Protein 3LQM (pdb70)

Radius of gyration: 35.82 Å; Cα contacts (8 Å, |Δi|>4): 942; chains: 2; bounding box: 104×55×87 Å

CATH classification: 2.60.40.10 (+1 more: 2.60.40.10)

B-factor: mean 37.27, std 14.22, range [12.87, 126.57]

Nearest PDB structures (foldseek):
  3lqm-assembly2_B  TM=1.005E+00  e=8.554E-38  Homo sapiens
  5t5w-assembly1_A  TM=9.519E-01  e=1.515E-32  Homo sapiens
  6weo-assembly7_H  TM=9.590E-01  e=1.883E-27  Mus musculus
  6weo-assembly4_9  TM=9.643E-01  e=9.206E-24  Mus musculus
  6x93-assembly1_F  TM=8.677E-01  e=3.973E-21  Homo sapiens

GO terms:
  GO:0015026 coreceptor activity (F, IDA)
  GO:0140105 interleukin-10-mediated signaling pathway (P, IDA)
  GO:0005886 plasma membrane (C, IC)
  GO:1901857 positive regulation of cellular respiration (P, IMP)
  GO:0046427 positive regulation of receptor signaling pathway via JAK-STAT (P, IDA)
  GO:0005515 protein binding (F, IPI)
  GO:0005886 plasma membrane (C, TAS)
  GO:0016020 membrane (C, TAS)
  GO:0038023 signaling receptor activity (F, TAS)
  GO:0006954 inflammatory response (P, TAS)
  GO:0006955 immune response (P, TAS)
  GO:0007165 signal transduction (P, TAS)
  GO:0004920 interleukin-10 receptor activity (F, TAS)

InterPro domains:
  IPR003961 Fibronectin type III [PF01108] (16-100)
  IPR003961 Fibronectin type III [PS50853] (23-111)
  IPR003961 Fibronectin type III [PS50853] (114-216)
  IPR003961 Fibronectin type III [cd00063] (154-212)
  IPR013783 Immunoglobulin-like fold [G3DSA:2.60.40.10] (24-113)
  IPR013783 Immunoglobulin-like fold [G3DSA:2.60.40.10] (117-218)
  IPR015373 Interferon/interleukin receptor domain [PF09294] (111-213)
  IPR036116 Fibronectin type III superfamily [SSF49265] (21-120)
  IPR036116 Fibronectin type III superfamily [SSF49265] (97-212)

Solvent-accessible surface area: 21849 Å² total; per-residue (Å²): 181,2,40,55,5,84,90,24,90,36,64,8,48,30,2,112,2,22,1,31,7,83,64,6,99,52,109,125,41,132,14,25,4,5,0,20,63,62,33,208,224,121,50,67,77,84,30,126,78,27,81,115,60,75,4,73,1,24,87,12,66,35,136,23,122,22,26,0,50,0,46,0,22,48,81,148,66,96,5,116,72,42,98,38,106,10,20,0,7,81,78,2,84,3,3,62,4,29,37,54,21,52,30,0,0,38,2,0,0,0,32,4,75,17,12,125,6,147,42,153,209,98,99,93,30,0,86,78,10,10,155,40,29,26,6,19,1,19,33,33,79,100,71,59,137,115,98,80,109,50,85,6,159,128,35,43,38,9,9,83,119,14,99,57,137,25,35,10,4,1,22,0,57,0,42,0,72,103,99,117,40,49,8,90,69,12,146,62,52,50,62,87,0,30,61,61,130,67,19,94,162,172,7,24,44,4,88,86,21,90,33,64,5,62,34,8,94,2,23,0,43,7,87,61,9,100,45,111,138,32,136,9,30,3,8,0,20,52,61,37,214,230,122,52,85,65,83,31,125,125,24,76,112,56,80,4,68,0,38,88,12,69,54,126,21,127,23,22,0,48,0,51,0,10,55,85,135,82,89,11,114,72,41,104,40,108,8,21,0,6,67,74,0,81,2,2,66,5,29,18,31,15,52,34,0,6,21,6,1,0,0,9,3,43,14,8,144,10,130,55,156,191,95,124,66,28,0,97,77,14,5,164,41,25,39,6,6,0,28,41,30,67,97,82,57,141,118,109,97,93,55,84,8,151,100,39,28,38,13,10,84,113,20,95,70,152,20,35,14,4,0,20,0,43,0,52,0,64,105,72,135,32,47,7,88,76,13,146,60,44,48,67,97,0,52,105,131

Structure (mmCIF, N/CA/C/O backbone):
data_3LQM
#
_entry.id   3LQM
#
_cell.length_a   124.839
_cell.length_b   124.839
_cell.length_c   84.223
_cell.angle_alpha   90.00
_cell.angle_beta   90.00
_cell.angle_gamma   120.00
#
_symmetry.space_group_name_H-M   'P 6'
#
loop_
_entity.id
_entity.type
_entity.pdbx_description
1 polymer 'Interleukin-10 receptor subunit beta'
2 non-polymer 'SULFATE ION'
3 non-polymer GLYCEROL
4 water water
#
loop_
_atom_site.group_PDB
_atom_site.id
_atom_site.type_symbol
_atom_site.label_atom_id
_atom_site.label_alt_id
_atom_site.label_comp_id
_atom_site.label_asym_id
_atom_site.label_entity_id
_atom_site.label_seq_id
_atom_site.pdbx_PDB_ins_code
_atom_site.Cartn_x
_atom_site.Cartn_y
_atom_site.Cartn_z
_atom_site.occupancy
_atom_site.B_iso_or_equiv
_atom_site.auth_seq_id
_atom_site.auth_comp_id
_atom_site.auth_asym_id
_atom_site.auth_atom_id
_atom_site.pdbx_PDB_model_num
ATOM 1 N N . MET A 1 1 ? 78.002 21.346 65.407 1.00 41.33 20 MET A N 1
ATOM 2 C CA . MET A 1 1 ? 76.703 20.691 65.106 1.00 40.92 20 MET A CA 1
ATOM 3 C C . MET A 1 1 ? 75.640 21.732 64.744 1.00 37.51 20 MET A C 1
ATOM 4 O O . MET A 1 1 ? 75.449 22.715 65.457 1.00 36.79 20 MET A O 1
ATOM 9 N N . VAL A 1 2 ? 74.963 21.497 63.626 1.00 33.57 21 VAL A N 1
ATOM 10 C CA . VAL A 1 2 ? 73.915 22.382 63.127 1.00 30.32 21 VAL A CA 1
ATOM 11 C C . VAL A 1 2 ? 72.632 21.573 62.916 1.00 27.82 21 VAL A C 1
ATOM 12 O O . VAL A 1 2 ? 72.633 20.561 62.221 1.00 26.12 21 VAL A O 1
ATOM 16 N N . PRO A 1 3 ? 71.530 21.988 63.545 1.00 27.36 22 PRO A N 1
ATOM 17 C CA . PRO A 1 3 ? 70.276 21.254 63.371 1.00 26.04 22 PRO A CA 1
ATOM 18 C C . PRO A 1 3 ? 69.761 21.429 61.929 1.00 24.70 22 PRO A C 1
ATOM 19 O O . PRO A 1 3 ? 69.999 22.454 61.281 1.00 23.77 22 PRO A O 1
ATOM 23 N N . PRO A 1 4 ? 69.071 20.412 61.403 1.00 24.93 23 PRO A N 1
ATOM 24 C CA . PRO A 1 4 ? 68.537 20.458 60.037 1.00 23.99 23 PRO A CA 1
ATOM 25 C C . PRO A 1 4 ? 67.270 21.290 59.864 1.00 24.28 23 PRO A C 1
ATOM 26 O O . PRO A 1 4 ? 66.577 21.580 60.825 1.00 25.18 23 PRO A O 1
ATOM 30 N N . PRO A 1 5 ? 66.963 21.690 58.617 1.00 23.51 24 PRO A N 1
ATOM 31 C CA . PRO A 1 5 ? 65.765 22.479 58.313 1.00 23.76 24 PRO A CA 1
ATOM 32 C C . PRO A 1 5 ? 64.575 21.606 58.730 1.00 24.95 24 PRO A C 1
ATOM 33 O O . PRO A 1 5 ? 64.635 20.375 58.599 1.00 24.22 24 PRO A O 1
ATOM 37 N N . GLU A 1 6 ? 63.501 22.224 59.206 1.00 24.18 25 GLU A N 1
ATOM 38 C CA . GLU A 1 6 ? 62.338 21.458 59.640 1.00 25.80 25 GLU A CA 1
ATOM 39 C C . GLU A 1 6 ? 61.147 21.586 58.695 1.00 24.83 25 GLU A C 1
ATOM 40 O O . GLU A 1 6 ? 61.058 22.538 57.918 1.00 23.26 25 GLU A O 1
ATOM 46 N N . ASN A 1 7 ? 60.250 20.611 58.776 1.00 25.33 26 ASN A N 1
ATOM 47 C CA . ASN A 1 7 ? 59.049 20.547 57.949 1.00 25.31 26 ASN A CA 1
ATOM 48 C C . ASN A 1 7 ? 59.362 20.912 56.510 1.00 24.07 26 ASN A C 1
ATOM 49 O O . ASN A 1 7 ? 58.794 21.851 55.957 1.00 23.86 26 ASN A O 1
ATOM 54 N N . VAL A 1 8 ? 60.279 20.168 55.912 1.00 21.35 27 VAL A N 1
ATOM 55 C CA . VAL A 1 8 ? 60.666 20.405 54.538 1.00 21.14 27 VAL A CA 1
ATOM 56 C C . VAL A 1 8 ? 59.601 19.840 53.609 1.00 22.81 27 VAL A C 1
ATOM 57 O O . VAL A 1 8 ? 59.210 18.678 53.739 1.00 21.62 27 VAL A O 1
ATOM 61 N N . ARG A 1 9 ? 59.131 20.659 52.672 1.00 21.61 28 ARG A N 1
ATOM 62 C CA . ARG A 1 9 ? 58.114 20.192 51.735 1.00 22.36 28 ARG A CA 1
ATOM 63 C C . ARG A 1 9 ? 58.118 20.961 50.428 1.00 23.11 28 ARG A C 1
ATOM 64 O O . ARG A 1 9 ? 58.604 22.097 50.349 1.00 19.90 28 ARG A O 1
ATOM 72 N N . MET A 1 10 ? 57.616 20.311 49.387 1.00 20.50 29 MET A N 1
ATOM 73 C CA . MET A 1 10 ? 57.521 20.941 48.092 1.00 23.45 29 MET A CA 1
ATOM 74 C C . MET A 1 10 ? 56.116 21.571 47.973 1.00 24.88 29 MET A C 1
ATOM 75 O O . MET A 1 10 ? 55.097 20.916 48.186 1.00 24.91 29 MET A O 1
ATOM 80 N N . ASN A 1 11 ? 56.086 22.857 47.668 1.00 23.25 30 ASN A N 1
ATOM 81 C CA . ASN A 1 11 ? 54.841 23.595 47.510 1.00 23.30 30 ASN A CA 1
ATOM 82 C C . ASN A 1 11 ? 54.820 23.878 46.010 1.00 22.48 30 ASN A C 1
ATOM 83 O O . ASN A 1 11 ? 55.438 24.832 45.535 1.00 22.86 30 ASN A O 1
ATOM 88 N N . SER A 1 12 ? 54.121 23.034 45.267 1.00 22.03 31 SER A N 1
ATOM 89 C CA . SER A 1 12 ? 54.073 23.164 43.822 1.00 22.02 31 SER A CA 1
ATOM 90 C C . SER A 1 12 ? 52.650 23.312 43.298 1.00 23.55 31 SER A C 1
ATOM 91 O O . SER A 1 12 ? 51.811 22.445 43.508 1.00 20.89 31 SER A O 1
ATOM 94 N N . VAL A 1 13 ? 52.402 24.432 42.627 1.00 25.07 32 VAL A N 1
ATOM 95 C CA . VAL A 1 13 ? 51.109 24.746 42.038 1.00 24.50 32 VAL A CA 1
ATOM 96 C C . VAL A 1 13 ? 51.391 25.268 40.634 1.00 25.60 32 VAL A C 1
ATOM 97 O O . VAL A 1 13 ? 52.205 26.173 40.465 1.00 24.48 32 VAL A O 1
ATOM 101 N N . ASN A 1 14 ? 50.743 24.674 39.634 1.00 24.95 33 ASN A N 1
ATOM 102 C CA . ASN A 1 14 ? 50.907 25.071 38.242 1.00 23.93 33 ASN A CA 1
ATOM 103 C C . ASN A 1 14 ? 52.376 25.085 37.823 1.00 25.92 33 ASN A C 1
ATOM 104 O O . ASN A 1 14 ? 52.821 25.963 37.076 1.00 24.19 33 ASN A O 1
ATOM 109 N N . PHE A 1 15 ? 53.126 24.107 38.326 1.00 24.94 34 PHE A N 1
ATOM 110 C CA . PHE A 1 15 ? 54.530 23.964 37.993 1.00 24.82 34 PHE A CA 1
ATOM 111 C C . PHE A 1 15 ? 55.478 25.024 38.553 1.00 24.67 34 PHE A C 1
ATOM 112 O O . PHE A 1 15 ? 56.611 25.146 38.098 1.00 25.09 34 PHE A O 1
ATOM 120 N N . LYS A 1 16 ? 55.006 25.804 39.519 1.00 24.10 35 LYS A N 1
ATOM 121 C CA . LYS A 1 16 ? 55.876 26.760 40.194 1.00 23.85 35 LYS A CA 1
ATOM 122 C C . LYS A 1 16 ? 56.233 25.896 41.396 1.00 22.27 35 LYS A C 1
ATOM 123 O O . LYS A 1 16 ? 55.422 25.724 42.302 1.00 23.00 35 LYS A O 1
ATOM 129 N N . ASN A 1 17 ? 57.431 25.327 41.377 1.00 21.43 36 ASN A N 1
ATOM 130 C CA . ASN A 1 17 ? 57.860 24.409 42.421 1.00 21.54 36 ASN A CA 1
ATOM 131 C C . ASN A 1 17 ? 58.710 25.083 43.489 1.00 20.86 36 ASN A C 1
ATOM 132 O O . ASN A 1 17 ? 59.896 25.304 43.287 1.00 22.13 36 ASN A O 1
ATOM 137 N N . ILE A 1 18 ? 58.106 25.396 44.627 1.00 19.37 37 ILE A N 1
ATOM 138 C CA . ILE A 1 18 ? 58.841 26.054 45.696 1.00 17.90 37 ILE A CA 1
ATOM 139 C C . ILE A 1 18 ? 59.152 25.087 46.842 1.00 19.12 37 ILE A C 1
ATOM 140 O O . ILE A 1 18 ? 58.240 24.620 47.530 1.00 20.60 37 ILE A O 1
ATOM 145 N N . LEU A 1 19 ? 60.431 24.765 47.040 1.00 17.75 38 LEU A N 1
ATOM 146 C CA . LEU A 1 19 ? 60.805 23.931 48.184 1.00 16.04 38 LEU A CA 1
ATOM 147 C C . LEU A 1 19 ? 60.786 24.923 49.361 1.00 17.13 38 LEU A C 1
ATOM 148 O O . LEU A 1 19 ? 61.320 26.033 49.241 1.00 17.18 38 LEU A O 1
ATOM 153 N N . GLN A 1 20 ? 60.168 24.536 50.473 1.00 16.89 39 GLN A N 1
ATOM 154 C CA . GLN A 1 20 ? 60.045 25.397 51.653 1.00 18.26 39 GLN A CA 1
ATOM 155 C C . GLN A 1 20 ? 60.364 24.615 52.919 1.00 18.34 39 GLN A C 1
ATOM 156 O O . GLN A 1 20 ? 60.169 23.400 52.973 1.00 18.33 39 GLN A O 1
ATOM 162 N N . TRP A 1 21 ? 60.807 25.327 53.949 1.00 16.48 40 TRP A N 1
ATOM 163 C CA . TRP A 1 21 ? 61.127 24.708 55.228 1.00 16.79 40 TRP A CA 1
ATOM 164 C C . TRP A 1 21 ? 60.969 25.730 56.332 1.00 18.04 40 TRP A C 1
ATOM 165 O O . TRP A 1 21 ? 60.623 26.883 56.069 1.00 17.78 40 TRP A O 1
ATOM 176 N N . GLU A 1 22 ? 61.195 25.283 57.561 1.00 19.37 41 GLU A N 1
ATOM 177 C CA . GLU A 1 22 ? 61.137 26.120 58.745 1.00 22.11 41 GLU A CA 1
ATOM 178 C C . GLU A 1 22 ? 62.554 26.161 59.343 1.00 21.78 41 GLU A C 1
ATOM 179 O O . GLU A 1 22 ? 63.251 25.151 59.328 1.00 18.94 41 GLU A O 1
ATOM 185 N N . SER A 1 23 ? 62.989 27.322 59.832 1.00 22.42 42 SER A N 1
ATOM 186 C CA . SER A 1 23 ? 64.329 27.434 60.428 1.00 25.06 42 SER A CA 1
ATOM 187 C C . SER A 1 23 ? 64.295 26.712 61.780 1.00 26.51 42 SER A C 1
ATOM 188 O O . SER A 1 23 ? 63.369 26.906 62.560 1.00 29.12 42 SER A O 1
ATOM 191 N N . PRO A 1 24 ? 65.285 25.860 62.067 1.00 27.15 43 PRO A N 1
ATOM 192 C CA . PRO A 1 24 ? 65.267 25.168 63.365 1.00 28.52 43 PRO A CA 1
ATOM 193 C C . PRO A 1 24 ? 65.720 26.123 64.462 1.00 29.57 43 PRO A C 1
ATOM 194 O O . PRO A 1 24 ? 66.329 27.150 64.172 1.00 29.20 43 PRO A O 1
ATOM 198 N N . ALA A 1 25 ? 65.416 25.796 65.714 1.00 29.31 44 ALA A N 1
ATOM 199 C CA . ALA A 1 25 ? 65.829 26.646 66.832 1.00 29.76 44 ALA A CA 1
ATOM 200 C C . ALA A 1 25 ? 67.364 26.613 66.837 1.00 29.55 44 ALA A C 1
ATOM 201 O O . ALA A 1 25 ? 67.959 25.545 66.717 1.00 28.72 44 ALA A O 1
ATOM 203 N N . PHE A 1 26 ? 68.002 27.772 66.961 1.00 28.84 45 PHE A N 1
ATOM 204 C CA . PHE A 1 26 ? 69.465 27.842 66.925 1.00 32.62 45 PHE A CA 1
ATOM 205 C C . PHE A 1 26 ? 69.956 29.075 67.688 1.00 34.76 45 PHE A C 1
ATOM 206 O O . PHE A 1 26 ? 69.483 30.181 67.446 1.00 35.76 45 PHE A O 1
ATOM 214 N N . ALA A 1 27 ? 70.930 28.894 68.576 1.00 37.78 46 ALA A N 1
ATOM 215 C CA . ALA A 1 27 ? 71.414 30.013 69.390 1.00 40.09 46 ALA A CA 1
ATOM 216 C C . ALA A 1 27 ? 72.655 30.791 68.945 1.00 41.28 46 ALA A C 1
ATOM 217 O O . ALA A 1 27 ? 72.840 31.936 69.359 1.00 42.32 46 ALA A O 1
ATOM 219 N N . LYS A 1 28 ? 73.489 30.199 68.097 1.00 42.47 47 LYS A N 1
ATOM 220 C CA . LYS A 1 28 ? 74.735 30.845 67.668 1.00 41.56 47 LYS A CA 1
ATOM 221 C C . LYS A 1 28 ? 74.715 31.990 66.641 1.00 41.88 47 LYS A C 1
ATOM 222 O O . LYS A 1 28 ? 75.681 32.755 66.564 1.00 42.51 47 LYS A O 1
ATOM 228 N N . GLY A 1 29 ? 73.657 32.112 65.842 1.00 39.79 48 GLY A N 1
ATOM 229 C CA . GLY A 1 29 ? 73.630 33.177 64.845 1.00 35.83 48 GLY A CA 1
ATOM 230 C C . GLY A 1 29 ? 72.697 32.911 63.674 1.00 33.36 48 GLY A C 1
ATOM 231 O O . GLY A 1 29 ? 71.797 32.085 63.790 1.00 33.24 48 GLY A O 1
ATOM 232 N N . GLN A 1 30 ? 72.914 33.605 62.558 1.00 30.40 49 GLN A N 1
ATOM 233 C CA . GLN A 1 30 ? 72.080 33.462 61.356 1.00 31.75 49 GLN A CA 1
ATOM 234 C C . GLN A 1 30 ? 72.409 32.198 60.554 1.00 29.30 49 GLN A C 1
ATOM 235 O O . GLN A 1 30 ? 73.539 31.986 60.160 1.00 30.73 49 GLN A O 1
ATOM 241 N N . LEU A 1 31 ? 71.415 31.358 60.321 1.00 28.09 50 LEU A N 1
ATOM 242 C CA . LEU A 1 31 ? 71.627 30.159 59.513 1.00 25.01 50 LEU A CA 1
ATOM 243 C C . LEU A 1 31 ? 71.409 30.501 58.053 1.00 24.56 50 LEU A C 1
ATOM 244 O O . LEU A 1 31 ? 70.664 31.441 57.736 1.00 23.49 50 LEU A O 1
ATOM 249 N N . THR A 1 32 ? 72.075 29.768 57.160 1.00 22.97 51 THR A N 1
ATOM 250 C CA . THR A 1 32 ? 71.837 29.928 55.733 1.00 20.98 51 THR A CA 1
ATOM 251 C C . THR A 1 32 ? 71.470 28.501 55.298 1.00 21.14 51 THR A C 1
ATOM 252 O O . THR A 1 32 ? 71.609 27.560 56.080 1.00 19.19 51 THR A O 1
ATOM 256 N N . PHE A 1 33 ? 70.997 28.334 54.075 1.00 17.45 52 PHE A N 1
ATOM 257 C CA . PHE A 1 33 ? 70.582 27.020 53.626 1.00 18.83 52 PHE A CA 1
ATOM 258 C C . PHE A 1 33 ? 71.030 26.760 52.210 1.00 18.66 52 PHE A C 1
ATOM 259 O O . PHE A 1 33 ? 71.092 27.673 51.369 1.00 18.46 52 PHE A O 1
ATOM 267 N N . THR A 1 34 ? 71.296 25.493 51.944 1.00 16.94 53 THR A N 1
ATOM 268 C CA . THR A 1 34 ? 71.687 25.076 50.608 1.00 18.08 53 THR A CA 1
ATOM 269 C C . THR A 1 34 ? 70.743 23.963 50.177 1.00 18.30 53 THR A C 1
ATOM 270 O O . THR A 1 34 ? 70.530 22.980 50.902 1.00 20.33 53 THR A O 1
ATOM 274 N N . ALA A 1 35 ? 70.137 24.150 49.014 1.00 19.85 54 ALA A N 1
ATOM 275 C CA . ALA A 1 35 ? 69.197 23.172 48.470 1.00 20.31 54 ALA A CA 1
ATOM 276 C C . ALA A 1 35 ? 69.759 22.716 47.132 1.00 21.20 54 ALA A C 1
ATOM 277 O O . ALA A 1 35 ? 70.277 23.539 46.364 1.00 20.35 54 ALA A O 1
ATOM 279 N N . GLN A 1 36 ? 69.631 21.420 46.855 1.00 21.65 55 GLN A N 1
ATOM 280 C CA . GLN A 1 36 ? 70.139 20.824 45.613 1.00 22.13 55 GLN A CA 1
ATOM 281 C C . GLN A 1 36 ? 69.130 19.871 44.955 1.00 22.10 55 GLN A C 1
ATOM 282 O O . GLN A 1 36 ? 68.187 19.413 45.603 1.00 21.73 55 GLN A O 1
ATOM 288 N N . TYR A 1 37 ? 69.364 19.551 43.682 1.00 21.85 56 TYR A N 1
ATOM 289 C CA . TYR A 1 37 ? 68.544 18.589 42.956 1.00 25.37 56 TYR A CA 1
ATOM 290 C C . TYR A 1 37 ? 69.519 17.590 42.308 1.00 27.20 56 TYR A C 1
ATOM 291 O O . TYR A 1 37 ? 70.662 17.934 42.010 1.00 26.90 56 TYR A O 1
ATOM 300 N N . LEU A 1 38 ? 69.070 16.358 42.101 1.00 27.73 57 LEU A N 1
ATOM 301 C CA . LEU A 1 38 ? 69.921 15.334 41.507 1.00 29.20 57 LEU A CA 1
ATOM 302 C C . LEU A 1 38 ? 69.920 15.435 39.981 1.00 30.97 57 LEU A C 1
ATOM 303 O O . LEU A 1 38 ? 68.864 15.516 39.362 1.00 30.34 57 LEU A O 1
ATOM 308 N N . SER A 1 39 ? 71.114 15.475 39.392 1.00 32.24 58 SER A N 1
ATOM 309 C CA . SER A 1 39 ? 71.285 15.548 37.935 1.00 34.28 58 SER A CA 1
ATOM 310 C C . SER A 1 39 ? 72.213 14.390 37.553 1.00 34.31 58 SER A C 1
ATOM 311 O O . SER A 1 39 ? 73.430 14.469 37.746 1.00 33.12 58 SER A O 1
ATOM 314 N N . TYR A 1 40 ? 71.625 13.329 37.002 1.00 35.64 59 TYR A N 1
ATOM 315 C CA . TYR A 1 40 ? 72.344 12.105 36.652 1.00 35.85 59 TYR A CA 1
ATOM 316 C C . TYR A 1 40 ? 72.742 11.475 37.971 1.00 36.47 59 TYR A C 1
ATOM 317 O O . TYR A 1 40 ? 71.869 11.046 38.724 1.00 37.84 59 TYR A O 1
ATOM 326 N N . ARG A 1 41 ? 74.022 11.423 38.301 1.00 37.89 60 ARG A N 1
ATOM 327 C CA . ARG A 1 41 ? 74.345 10.809 39.581 1.00 40.38 60 ARG A CA 1
ATOM 328 C C . ARG A 1 41 ? 74.875 11.768 40.647 1.00 40.36 60 ARG A C 1
ATOM 329 O O . ARG A 1 41 ? 75.220 11.347 41.749 1.00 40.58 60 ARG A O 1
ATOM 337 N N . ILE A 1 42 ? 74.936 13.054 40.341 1.00 39.16 61 ILE A N 1
ATOM 338 C CA . ILE A 1 42 ? 75.421 13.988 41.348 1.00 39.85 61 ILE A CA 1
ATOM 339 C C . ILE A 1 42 ? 74.511 15.191 41.612 1.00 37.06 61 ILE A C 1
ATOM 340 O O . ILE A 1 42 ? 73.908 15.764 40.703 1.00 35.79 61 ILE A O 1
ATOM 345 N N . PHE A 1 43 ? 74.393 15.540 42.887 1.00 35.34 62 PHE A N 1
ATOM 346 C CA . PHE A 1 43 ? 73.563 16.658 43.303 1.00 33.92 62 PHE A CA 1
ATOM 347 C C . PHE A 1 43 ? 74.181 17.982 42.914 1.00 32.82 62 PHE A C 1
ATOM 348 O O . PHE A 1 43 ? 75.368 18.193 43.111 1.00 35.47 62 PHE A O 1
ATOM 356 N N . GLN A 1 44 ? 73.370 18.856 42.330 1.00 32.88 63 GLN A N 1
ATOM 357 C CA . GLN A 1 44 ? 73.802 20.189 41.907 1.00 32.29 63 GLN A CA 1
ATOM 358 C C . GLN A 1 44 ? 73.081 21.224 42.789 1.00 30.22 63 GLN A C 1
ATOM 359 O O . GLN A 1 44 ? 71.910 21.044 43.124 1.00 25.26 63 GLN A O 1
ATOM 365 N N . ASP A 1 45 ? 73.772 22.306 43.138 1.00 29.36 64 ASP A N 1
ATOM 366 C CA . ASP A 1 45 ? 73.183 23.358 43.962 1.00 31.36 64 ASP A CA 1
ATOM 367 C C . ASP A 1 45 ? 72.162 24.170 43.175 1.00 30.73 64 ASP A C 1
ATOM 368 O O . ASP A 1 45 ? 72.377 24.490 42.012 1.00 29.95 64 ASP A O 1
ATOM 373 N N . LYS A 1 46 ? 71.045 24.495 43.806 1.00 29.84 65 LYS A N 1
ATOM 374 C CA . LYS A 1 46 ? 70.057 25.338 43.152 1.00 31.16 65 LYS A CA 1
ATOM 375 C C . LYS A 1 46 ? 70.157 26.686 43.864 1.00 32.00 65 LYS A C 1
ATOM 376 O O . LYS A 1 46 ? 70.237 27.734 43.232 1.00 32.23 65 LYS A O 1
ATOM 382 N N . CYS A 1 47 ? 70.155 26.642 45.191 1.00 29.81 66 CYS A N 1
ATOM 383 C CA . CYS A 1 47 ? 70.270 27.845 46.006 1.00 30.93 66 CYS A CA 1
ATOM 384 C C . CYS A 1 47 ? 71.433 27.555 46.953 1.00 29.93 66 CYS A C 1
ATOM 385 O O . CYS A 1 47 ? 71.418 26.547 47.669 1.00 29.59 66 CYS A O 1
ATOM 388 N N . MET A 1 48 ? 72.454 28.405 46.949 1.00 28.78 67 MET A N 1
ATOM 389 C CA . MET A 1 48 ? 73.593 28.163 47.834 1.00 29.27 67 MET A CA 1
ATOM 390 C C . MET A 1 48 ? 73.669 29.201 48.943 1.00 25.48 67 MET A C 1
ATOM 391 O O . MET A 1 48 ? 73.818 30.392 48.679 1.00 23.50 67 MET A O 1
ATOM 396 N N . GLN A 1 49 ? 73.569 28.734 50.179 1.00 22.77 68 GLN A N 1
ATOM 397 C CA . GLN A 1 49 ? 73.617 29.595 51.356 1.00 23.39 68 GLN A CA 1
ATOM 398 C C . GLN A 1 49 ? 72.636 30.765 51.306 1.00 22.65 68 GLN A C 1
ATOM 399 O O . GLN A 1 49 ? 73.019 31.927 51.516 1.00 21.12 68 GLN A O 1
ATOM 405 N N . THR A 1 50 ? 71.377 30.462 51.011 1.00 19.57 69 THR A N 1
ATOM 406 C CA . THR A 1 50 ? 70.360 31.495 50.979 1.00 18.61 69 THR A CA 1
ATOM 407 C C . THR A 1 50 ? 69.992 31.786 52.424 1.00 16.67 69 THR A C 1
ATOM 408 O O . THR A 1 50 ? 70.116 30.913 53.292 1.00 14.02 69 THR A O 1
ATOM 412 N N . THR A 1 51 ? 69.565 33.014 52.690 1.00 15.58 70 THR A N 1
ATOM 413 C CA . THR A 1 51 ? 69.112 33.379 54.025 1.00 17.94 70 THR A CA 1
ATOM 414 C C . THR A 1 51 ? 67.585 33.160 54.116 1.00 17.25 70 THR A C 1
ATOM 415 O O . THR A 1 51 ? 66.993 33.297 55.187 1.00 19.69 70 THR A O 1
ATOM 419 N N . LEU A 1 52 ? 66.947 32.824 52.998 1.00 16.18 71 LEU A N 1
ATOM 420 C CA . LEU A 1 52 ? 65.487 32.632 52.987 1.00 16.74 71 LEU A CA 1
ATOM 421 C C . LEU A 1 52 ? 65.068 31.203 53.374 1.00 18.19 71 LEU A C 1
ATOM 422 O O . LEU A 1 52 ? 65.897 30.297 53.444 1.00 16.83 71 LEU A O 1
ATOM 427 N N . THR A 1 53 ? 63.774 30.994 53.598 1.00 18.71 72 THR A N 1
ATOM 428 C CA . THR A 1 53 ? 63.271 29.669 53.960 1.00 18.42 72 THR A CA 1
ATOM 429 C C . THR A 1 53 ? 62.596 28.954 52.777 1.00 18.81 72 THR A C 1
ATOM 430 O O . THR A 1 53 ? 61.719 28.111 52.959 1.00 17.91 72 THR A O 1
ATOM 434 N N . GLU A 1 54 ? 62.973 29.324 51.561 1.00 19.52 73 GLU A N 1
ATOM 435 C CA . GLU A 1 54 ? 62.462 28.630 50.383 1.00 21.85 73 GLU A CA 1
ATOM 436 C C . GLU A 1 54 ? 63.410 28.781 49.217 1.00 21.82 73 GLU A C 1
ATOM 437 O O . GLU A 1 54 ? 64.294 29.630 49.243 1.00 23.09 73 GLU A O 1
ATOM 443 N N . CYS A 1 55 ? 63.245 27.921 48.217 1.00 18.77 74 CYS A N 1
ATOM 444 C CA . CYS A 1 55 ? 64.077 27.935 47.025 1.00 19.92 74 CYS A CA 1
ATOM 445 C C . CYS A 1 55 ? 63.180 27.561 45.869 1.00 19.59 74 CYS A C 1
ATOM 446 O O . CYS A 1 55 ? 62.424 26.585 45.946 1.00 17.82 74 CYS A O 1
ATOM 449 N N . ASP A 1 56 ? 63.285 28.336 44.798 1.00 20.11 75 ASP A N 1
ATOM 450 C CA . ASP A 1 56 ? 62.492 28.119 43.599 1.00 24.06 75 ASP A CA 1
ATOM 451 C C . ASP A 1 56 ? 63.089 27.021 42.709 1.00 24.01 75 ASP A C 1
ATOM 452 O O . ASP A 1 56 ? 64.175 27.186 42.155 1.00 23.51 75 ASP A O 1
ATOM 457 N N . PHE A 1 57 ? 62.366 25.911 42.563 1.00 22.57 76 PHE A N 1
ATOM 458 C CA . PHE A 1 57 ? 62.807 24.794 41.723 1.00 22.66 76 PHE A CA 1
ATOM 459 C C . PHE A 1 57 ? 61.955 24.694 40.444 1.00 23.80 76 PHE A C 1
ATOM 460 O O . PHE A 1 57 ? 61.797 23.613 39.887 1.00 23.30 76 PHE A O 1
ATOM 468 N N . SER A 1 58 ? 61.428 25.818 39.967 1.00 24.51 77 SER A N 1
ATOM 469 C CA . SER A 1 58 ? 60.594 25.813 38.768 1.00 26.36 77 SER A CA 1
ATOM 470 C C . SER A 1 58 ? 61.310 25.375 37.487 1.00 28.59 77 SER A C 1
ATOM 471 O O . SER A 1 58 ? 60.662 24.956 36.518 1.00 26.65 77 SER A O 1
ATOM 474 N N . SER A 1 59 ? 62.635 25.457 37.473 1.00 29.68 78 SER A N 1
ATOM 475 C CA . SER A 1 59 ? 63.387 25.058 36.286 1.00 32.08 78 SER A CA 1
ATOM 476 C C . SER A 1 59 ? 63.550 23.544 36.114 1.00 33.20 78 SER A C 1
ATOM 477 O O . SER A 1 59 ? 64.074 23.101 35.093 1.00 34.16 78 SER A O 1
ATOM 480 N N . LEU A 1 60 ? 63.112 22.751 37.097 1.00 31.76 79 LEU A N 1
ATOM 481 C CA . LEU A 1 60 ? 63.192 21.285 36.989 1.00 31.89 79 LEU A CA 1
ATOM 482 C C . LEU A 1 60 ? 62.328 20.814 35.811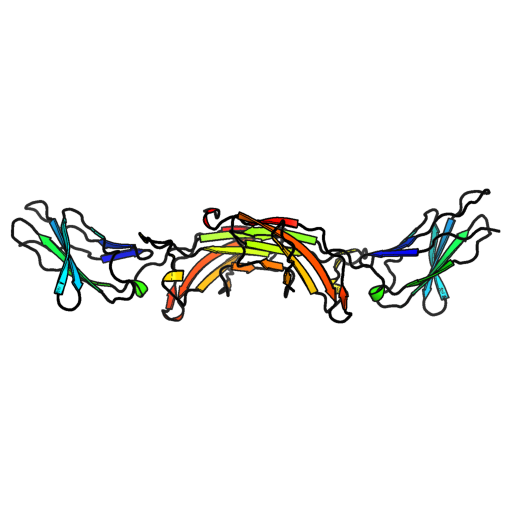 1.00 32.99 79 LEU A C 1
ATOM 483 O O . LEU A 1 60 ? 61.223 21.312 35.618 1.00 33.94 79 LEU A O 1
ATOM 488 N N . SER A 1 61 ? 62.821 19.855 35.033 1.00 33.92 80 SER A N 1
ATOM 489 C CA . SER A 1 61 ? 62.060 19.335 33.898 1.00 34.39 80 SER A CA 1
ATOM 490 C C . SER A 1 61 ? 60.708 18.880 34.435 1.00 34.10 80 SER A C 1
ATOM 491 O O . SER A 1 61 ? 60.635 18.185 35.452 1.00 31.14 80 SER A O 1
ATOM 494 N N . LYS A 1 62 ? 59.636 19.269 33.753 1.00 34.88 81 LYS A N 1
ATOM 495 C CA . LYS A 1 62 ? 58.304 18.920 34.215 1.00 37.90 81 LYS A CA 1
ATOM 496 C C . LYS A 1 62 ? 57.991 17.427 34.194 1.00 39.02 81 LYS A C 1
ATOM 497 O O . LYS A 1 62 ? 57.153 16.956 34.956 1.00 40.14 81 LYS A O 1
ATOM 503 N N . TYR A 1 63 ? 58.683 16.675 33.346 1.00 40.90 82 TYR A N 1
ATOM 504 C CA . TYR A 1 63 ? 58.414 15.246 33.222 1.00 42.87 82 TYR A CA 1
ATOM 505 C C . TYR A 1 63 ? 59.314 14.309 34.013 1.00 42.15 82 TYR A C 1
ATOM 506 O O . TYR A 1 63 ? 58.990 13.135 34.185 1.00 43.47 82 TYR A O 1
ATOM 515 N N . GLY A 1 64 ? 60.432 14.819 34.509 1.00 40.74 83 GLY A N 1
ATOM 516 C CA . GLY A 1 64 ? 61.331 13.969 35.268 1.00 38.95 83 GLY A CA 1
ATOM 517 C C . GLY A 1 64 ? 60.859 13.593 36.664 1.00 38.09 83 GLY A C 1
ATOM 518 O O . GLY A 1 64 ? 59.887 14.146 37.190 1.00 35.93 83 GLY A O 1
ATOM 519 N N . ASP A 1 65 ? 61.538 12.610 37.245 1.00 36.00 84 ASP A N 1
ATOM 520 C CA . ASP A 1 65 ? 61.259 12.161 38.600 1.00 36.77 84 ASP A CA 1
ATOM 521 C C . ASP A 1 65 ? 62.475 12.687 39.357 1.00 34.87 84 ASP A C 1
ATOM 522 O O . ASP A 1 65 ? 63.590 12.178 39.205 1.00 33.39 84 ASP A O 1
ATOM 527 N N . HIS A 1 66 ? 62.257 13.713 40.169 1.00 30.48 85 HIS A N 1
ATOM 528 C CA . HIS A 1 66 ? 63.359 14.350 40.861 1.00 26.31 85 HIS A CA 1
ATOM 529 C C . HIS A 1 66 ? 63.561 14.038 42.322 1.00 24.47 85 HIS A C 1
ATOM 530 O O . HIS A 1 66 ? 62.640 13.646 43.031 1.00 24.94 85 HIS A O 1
ATOM 537 N N . THR A 1 67 ? 64.796 14.236 42.763 1.00 24.49 86 THR A N 1
ATOM 538 C CA . THR A 1 67 ? 65.181 14.046 44.147 1.00 24.67 86 THR A CA 1
ATOM 539 C C . THR A 1 67 ? 65.827 15.371 44.547 1.00 24.25 86 THR A C 1
ATOM 540 O O . THR A 1 67 ? 66.730 15.875 43.868 1.00 23.64 86 THR A O 1
ATOM 544 N N . LEU A 1 68 ? 65.376 15.926 45.660 1.00 22.38 87 LEU A N 1
ATOM 545 C CA . LEU A 1 68 ? 65.883 17.211 46.111 1.00 22.34 87 LEU A CA 1
ATOM 546 C C . LEU A 1 68 ? 66.297 17.088 47.561 1.00 19.74 87 LEU A C 1
ATOM 547 O O . LEU A 1 68 ? 65.771 16.256 48.283 1.00 19.80 87 LEU A O 1
ATOM 552 N N . ARG A 1 69 ? 67.233 17.925 47.988 1.00 18.64 88 ARG A N 1
ATOM 553 C CA . ARG A 1 69 ? 67.665 17.909 49.378 1.00 18.62 88 ARG A CA 1
ATOM 554 C C . ARG A 1 69 ? 68.149 19.289 49.819 1.00 17.43 88 ARG A C 1
ATOM 555 O O . ARG A 1 69 ? 68.630 20.082 49.015 1.00 16.60 88 ARG A O 1
ATOM 563 N N . VAL A 1 70 ? 68.042 19.554 51.110 1.00 16.85 89 VAL A N 1
ATOM 564 C CA . VAL A 1 70 ? 68.417 20.855 51.643 1.00 15.98 89 VAL A CA 1
ATOM 565 C C . VAL A 1 70 ? 69.016 20.686 53.030 1.00 17.30 89 VAL A C 1
ATOM 566 O O . VAL A 1 70 ? 68.646 19.769 53.764 1.00 18.04 89 VAL A O 1
ATOM 570 N N . ARG A 1 71 ? 69.949 21.563 53.385 1.00 18.44 90 ARG A N 1
ATOM 571 C CA . ARG A 1 71 ? 70.546 21.519 54.715 1.00 19.56 90 ARG A CA 1
ATOM 572 C C . ARG A 1 71 ? 70.791 22.938 55.207 1.00 19.01 90 ARG A C 1
ATOM 573 O O . ARG A 1 71 ? 70.772 23.886 54.418 1.00 16.62 90 ARG A O 1
ATOM 581 N N . ALA A 1 72 ? 71.004 23.071 56.513 1.00 17.57 91 ALA A N 1
ATOM 582 C CA . ALA A 1 72 ? 71.295 24.358 57.105 1.00 20.78 91 ALA A CA 1
ATOM 583 C C . ALA A 1 72 ? 72.809 24.430 57.264 1.00 24.22 91 ALA A C 1
ATOM 584 O O . ALA A 1 72 ? 73.483 23.384 57.349 1.00 22.00 91 ALA A O 1
ATOM 586 N N . GLU A 1 73 ? 73.333 25.660 57.281 1.00 24.74 92 GLU A N 1
ATOM 587 C CA . GLU A 1 73 ? 74.768 25.912 57.432 1.00 26.43 92 GLU A CA 1
ATOM 588 C C . GLU A 1 73 ? 75.048 27.101 58.370 1.00 28.15 92 GLU A C 1
ATOM 589 O O . GLU A 1 73 ? 74.270 28.053 58.462 1.00 22.23 92 GLU A O 1
ATOM 595 N N . PHE A 1 74 ? 76.181 27.031 59.057 1.00 29.10 93 PHE A N 1
ATOM 596 C CA . PHE A 1 74 ? 76.606 28.085 59.962 1.00 31.12 93 PHE A CA 1
ATOM 597 C C . PHE A 1 74 ? 78.121 28.006 60.104 1.00 33.13 93 PHE A C 1
ATOM 598 O O . PHE A 1 74 ? 78.657 26.959 60.466 1.00 31.76 93 PHE A O 1
ATOM 606 N N . ALA A 1 75 ? 78.807 29.110 59.837 1.00 36.50 94 ALA A N 1
ATOM 607 C CA . ALA A 1 75 ? 80.266 29.119 59.908 1.00 41.20 94 ALA A CA 1
ATOM 608 C C . ALA A 1 75 ? 80.692 28.067 58.893 1.00 42.98 94 ALA A C 1
ATOM 609 O O . ALA A 1 75 ? 80.214 28.070 57.761 1.00 44.01 94 ALA A O 1
ATOM 611 N N . ASP A 1 76 ? 81.566 27.151 59.289 1.00 45.26 95 ASP A N 1
ATOM 612 C CA . ASP A 1 76 ? 81.999 26.109 58.361 1.00 46.39 95 ASP A CA 1
ATOM 613 C C . ASP A 1 76 ? 81.322 24.771 58.614 1.00 44.72 95 ASP A C 1
ATOM 614 O O . ASP A 1 76 ? 81.735 23.751 58.072 1.00 45.39 95 ASP A O 1
ATOM 619 N N . GLU A 1 77 ? 80.283 24.778 59.437 1.00 41.01 96 GLU A N 1
ATOM 620 C CA . GLU A 1 77 ? 79.559 23.557 59.743 1.00 39.95 96 GLU A CA 1
ATOM 621 C C . GLU A 1 77 ? 78.278 23.512 58.926 1.00 37.30 96 GLU A C 1
ATOM 622 O O . GLU A 1 77 ? 77.809 24.533 58.408 1.00 34.80 96 GLU A O 1
ATOM 628 N N . HIS A 1 78 ? 77.697 22.326 58.845 1.00 33.70 97 HIS A N 1
ATOM 629 C CA . HIS A 1 78 ? 76.449 22.156 58.142 1.00 31.19 97 HIS A CA 1
ATOM 630 C C . HIS A 1 78 ? 75.711 21.002 58.776 1.00 29.69 97 HIS A C 1
ATOM 631 O O . HIS A 1 78 ? 76.326 20.160 59.431 1.00 29.08 97 HIS A O 1
ATOM 638 N N . SER A 1 79 ? 74.388 21.000 58.620 1.00 24.54 98 SER A N 1
ATOM 639 C CA . SER A 1 79 ? 73.539 19.957 59.156 1.00 23.67 98 SER A CA 1
ATOM 640 C C . SER A 1 79 ? 73.475 18.782 58.179 1.00 22.49 98 SER A C 1
ATOM 641 O O . SER A 1 79 ? 74.054 18.820 57.099 1.00 20.21 98 SER A O 1
ATOM 644 N N . ASP A 1 80 ? 72.728 17.757 58.571 1.00 24.75 99 ASP A N 1
ATOM 645 C CA . ASP A 1 80 ? 72.497 16.600 57.713 1.00 26.95 99 ASP A CA 1
ATOM 646 C C . ASP A 1 80 ? 71.575 17.116 56.610 1.00 27.30 99 ASP A C 1
ATOM 647 O O . ASP A 1 80 ? 70.946 18.174 56.754 1.00 26.93 99 ASP A O 1
ATOM 652 N N . TRP A 1 81 ? 71.485 16.363 55.525 1.00 25.53 100 TRP A N 1
ATOM 653 C CA . TRP A 1 81 ? 70.603 16.730 54.441 1.00 26.35 100 TRP A CA 1
ATOM 654 C C . TRP A 1 81 ? 69.198 16.214 54.770 1.00 26.70 100 TRP A C 1
ATOM 655 O O . TRP A 1 81 ? 69.042 15.204 55.458 1.00 26.91 100 TRP A O 1
ATOM 666 N N . VAL A 1 82 ? 68.186 16.916 54.279 1.00 23.70 101 VAL A N 1
ATOM 667 C CA . VAL A 1 82 ? 66.811 16.477 54.421 1.00 23.58 101 VAL A CA 1
ATOM 668 C C . VAL A 1 82 ? 66.406 16.337 52.957 1.00 25.25 101 VAL A C 1
ATOM 669 O O . VAL A 1 82 ? 66.420 17.313 52.206 1.00 23.84 101 VAL A O 1
ATOM 673 N N . GLN A 1 83 ? 66.054 15.119 52.553 1.00 25.65 102 GLN A N 1
ATOM 674 C CA . GLN A 1 83 ? 65.717 14.819 51.156 1.00 27.39 102 GLN A CA 1
ATOM 675 C C . GLN A 1 83 ? 64.267 14.436 50.861 1.00 25.64 102 GLN A C 1
ATOM 676 O O . GLN A 1 83 ? 63.606 13.818 51.680 1.00 25.79 102 GLN A O 1
ATOM 682 N N . ILE A 1 84 ? 63.773 14.813 49.686 1.00 26.55 103 ILE A N 1
ATOM 683 C CA . ILE A 1 84 ? 62.417 14.442 49.273 1.00 25.91 103 ILE A CA 1
ATOM 684 C C . ILE A 1 84 ? 62.467 14.099 47.789 1.00 26.39 103 ILE A C 1
ATOM 685 O O . ILE A 1 84 ? 63.459 14.399 47.125 1.00 23.31 103 ILE A O 1
ATOM 690 N N . THR A 1 85 ? 61.399 13.476 47.283 1.00 25.91 104 THR A N 1
ATOM 691 C CA . THR A 1 85 ? 61.284 13.115 45.867 1.00 28.89 104 THR A CA 1
ATOM 692 C C . THR A 1 85 ? 60.062 13.851 45.310 1.00 27.52 104 THR A C 1
ATOM 693 O O . THR A 1 85 ? 59.114 14.131 46.037 1.00 25.98 104 THR A O 1
ATOM 697 N N . PHE A 1 86 ? 60.080 14.149 44.020 1.00 28.44 105 PHE A N 1
ATOM 698 C CA . PHE A 1 86 ? 59.011 14.940 43.426 1.00 28.99 105 PHE A CA 1
ATOM 699 C C . PHE A 1 86 ? 58.946 14.775 41.909 1.00 29.19 105 PHE A C 1
ATOM 700 O O . PHE A 1 86 ? 59.967 14.852 41.240 1.00 29.97 105 PHE A O 1
ATOM 708 N N . SER A 1 87 ? 57.748 14.548 41.373 1.00 30.62 106 SER A N 1
ATOM 709 C CA . SER A 1 87 ? 57.544 14.413 39.924 1.00 32.22 106 SER A CA 1
ATOM 710 C C . SER A 1 87 ? 56.522 15.483 39.532 1.00 30.90 106 SER A C 1
ATOM 711 O O . SER A 1 87 ? 55.327 15.304 39.728 1.00 31.80 106 SER A O 1
ATOM 714 N N . PRO A 1 88 ? 56.980 16.601 38.949 1.00 31.86 107 PRO A N 1
ATOM 715 C CA . PRO A 1 88 ? 56.083 17.693 38.554 1.00 32.36 107 PRO A CA 1
ATOM 716 C C . PRO A 1 88 ? 54.768 17.334 37.850 1.00 33.26 107 PRO A C 1
ATOM 717 O O . PRO A 1 88 ? 53.697 17.702 38.342 1.00 32.82 107 PRO A O 1
ATOM 721 N N . VAL A 1 89 ? 54.829 16.636 36.715 1.00 34.66 108 VAL A N 1
ATOM 722 C CA . VAL A 1 89 ? 53.588 16.296 36.011 1.00 37.62 108 VAL A CA 1
ATOM 723 C C . VAL A 1 89 ? 52.591 15.508 36.846 1.00 37.54 108 VAL A C 1
ATOM 724 O O . VAL A 1 89 ? 51.398 15.588 36.610 1.00 39.90 108 VAL A O 1
ATOM 728 N N . ASP A 1 90 ? 53.068 14.764 37.833 1.00 38.70 109 ASP A N 1
ATOM 729 C CA . ASP A 1 90 ? 52.161 13.988 38.661 1.00 39.56 109 ASP A CA 1
ATOM 730 C C . ASP A 1 90 ? 51.817 14.649 39.994 1.00 39.29 109 ASP A C 1
ATOM 731 O O . ASP A 1 90 ? 50.699 14.497 40.491 1.00 36.91 109 ASP A O 1
ATOM 736 N N . ASP A 1 91 ? 52.772 15.391 40.560 1.00 36.17 110 ASP A N 1
ATOM 737 C CA . ASP A 1 91 ? 52.582 16.013 41.873 1.00 34.86 110 ASP A CA 1
ATOM 738 C C . ASP A 1 91 ? 52.161 17.495 41.948 1.00 30.76 110 ASP A C 1
ATOM 739 O O . ASP A 1 91 ? 51.604 17.919 42.952 1.00 30.89 110 ASP A O 1
ATOM 744 N N . THR A 1 92 ? 52.423 18.292 40.923 1.00 28.16 111 THR A N 1
ATOM 745 C CA . THR A 1 92 ? 52.025 19.695 41.014 1.00 26.18 111 THR A CA 1
ATOM 746 C C . THR A 1 92 ? 50.506 19.800 41.117 1.00 27.47 111 THR A C 1
ATOM 747 O O . THR A 1 92 ? 49.773 18.992 40.534 1.00 24.99 111 THR A O 1
ATOM 751 N N . ILE A 1 93 ? 50.029 20.779 41.871 1.00 26.12 112 ILE A N 1
ATOM 752 C CA . ILE A 1 93 ? 48.598 20.970 41.980 1.00 27.10 112 ILE A CA 1
ATOM 753 C C . ILE A 1 93 ? 48.131 21.789 40.778 1.00 27.37 112 ILE A C 1
ATOM 754 O O . ILE A 1 93 ? 48.771 22.774 40.393 1.00 25.70 112 ILE A O 1
ATOM 759 N N . ILE A 1 94 ? 47.040 21.368 40.152 1.00 27.18 113 ILE A N 1
ATOM 760 C CA . ILE A 1 94 ? 46.520 22.131 39.016 1.00 27.07 113 ILE A CA 1
ATOM 761 C C . ILE A 1 94 ? 45.491 23.077 39.623 1.00 26.38 113 ILE A C 1
ATOM 762 O O . ILE A 1 94 ? 44.449 22.643 40.106 1.00 26.61 113 ILE A O 1
ATOM 767 N N . GLY A 1 95 ? 45.808 24.367 39.632 1.00 26.39 114 GLY A N 1
ATOM 768 C CA . GLY A 1 95 ? 44.903 25.351 40.214 1.00 26.29 114 GLY A CA 1
ATOM 769 C C . GLY A 1 95 ? 43.679 25.609 39.347 1.00 27.38 114 GLY A C 1
ATOM 770 O O . GLY A 1 95 ? 43.605 25.137 38.218 1.00 26.25 114 GLY A O 1
ATOM 771 N N . PRO A 1 96 ? 42.703 26.371 39.853 1.00 27.03 115 PRO A N 1
ATOM 772 C CA . PRO A 1 96 ? 41.487 26.676 39.096 1.00 27.25 115 PRO A CA 1
ATOM 773 C C . PRO A 1 96 ? 41.719 27.551 37.871 1.00 28.61 115 PRO A C 1
ATOM 774 O O . PRO A 1 96 ? 42.578 28.433 37.867 1.00 26.85 115 PRO A O 1
ATOM 778 N N . PRO A 1 97 ? 40.965 27.299 36.794 1.00 28.60 116 PRO A N 1
ATOM 779 C CA . PRO A 1 97 ? 41.164 28.139 35.613 1.00 28.01 116 PRO A CA 1
ATOM 780 C C . PRO A 1 97 ? 40.484 29.461 35.926 1.00 26.83 116 PRO A C 1
ATOM 781 O O . PRO A 1 97 ? 39.723 29.550 36.885 1.00 25.11 116 PRO A O 1
ATOM 785 N N . GLY A 1 98 ? 40.771 30.483 35.131 1.00 27.25 117 GLY A N 1
ATOM 786 C CA . GLY A 1 98 ? 40.092 31.750 35.312 1.00 29.00 117 GLY A CA 1
ATOM 787 C C . GLY A 1 98 ? 38.783 31.638 34.524 1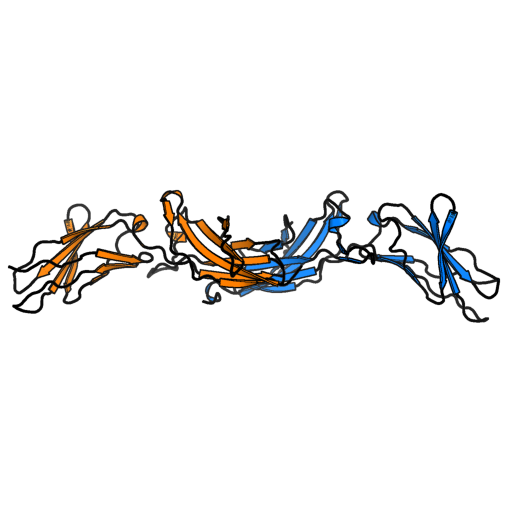.00 30.16 117 GLY A C 1
ATOM 788 O O . GLY A 1 98 ? 38.602 30.704 33.734 1.00 28.37 117 GLY A O 1
ATOM 789 N N . MET A 1 99 ? 37.865 32.574 34.723 1.00 30.28 118 MET A N 1
ATOM 790 C CA . MET A 1 99 ? 36.602 32.505 34.011 1.00 33.32 118 MET A CA 1
ATOM 791 C C . MET A 1 99 ? 35.900 33.847 33.917 1.00 32.10 118 MET A C 1
ATOM 792 O O . MET A 1 99 ? 35.804 34.583 34.895 1.00 33.07 118 MET A O 1
ATOM 797 N N . GLN A 1 100 ? 35.449 34.164 32.712 1.00 32.16 119 GLN A N 1
ATOM 798 C CA . GLN A 1 100 ? 34.722 35.395 32.440 1.00 32.13 119 GLN A CA 1
ATOM 799 C C . GLN A 1 100 ? 33.325 34.962 32.000 1.00 33.17 119 GLN A C 1
ATOM 800 O O . GLN A 1 100 ? 33.181 34.194 31.051 1.00 32.97 119 GLN A O 1
ATOM 806 N N . VAL A 1 101 ? 32.301 35.432 32.705 1.00 33.54 120 VAL A N 1
ATOM 807 C CA . VAL A 1 101 ? 30.923 35.076 32.365 1.00 34.96 120 VAL A CA 1
ATOM 808 C C . VAL A 1 101 ? 30.147 36.318 31.949 1.00 36.06 120 VAL A C 1
ATOM 809 O O . VAL A 1 101 ? 30.243 37.367 32.592 1.00 34.63 120 VAL A O 1
ATOM 813 N N . GLU A 1 102 ? 29.399 36.195 30.856 1.00 36.33 121 GLU A N 1
ATOM 814 C CA . GLU A 1 102 ? 28.579 37.290 30.338 1.00 37.31 121 GLU A CA 1
ATOM 815 C C . GLU A 1 102 ? 27.160 36.787 30.124 1.00 36.34 121 GLU A C 1
ATOM 816 O O . GLU A 1 102 ? 26.951 35.634 29.731 1.00 34.05 121 GLU A O 1
ATOM 822 N N . VAL A 1 103 ? 26.186 37.653 30.383 1.00 36.02 122 VAL A N 1
ATOM 823 C CA . VAL A 1 103 ? 24.785 37.282 30.210 1.00 36.31 122 VAL A CA 1
ATOM 824 C C . VAL A 1 103 ? 24.245 37.866 28.912 1.00 35.54 122 VAL A C 1
ATOM 825 O O . VAL A 1 103 ? 24.310 39.066 28.700 1.00 36.34 122 VAL A O 1
ATOM 829 N N . LEU A 1 104 ? 23.739 37.016 28.034 1.00 35.87 123 LEU A N 1
ATOM 830 C CA . LEU A 1 104 ? 23.146 37.495 26.791 1.00 36.90 123 LEU A CA 1
ATOM 831 C C . LEU A 1 104 ? 21.718 36.979 26.798 1.00 37.54 123 LEU A C 1
ATOM 832 O O . LEU A 1 104 ? 21.488 35.771 26.741 1.00 35.64 123 LEU A O 1
ATOM 837 N N . ALA A 1 105 ? 20.764 37.900 26.897 1.00 40.25 124 ALA A N 1
ATOM 838 C CA . ALA A 1 105 ? 19.355 37.528 26.937 1.00 42.86 124 ALA A CA 1
ATOM 839 C C . ALA A 1 105 ? 19.149 36.568 28.109 1.00 43.48 124 ALA A C 1
ATOM 840 O O . ALA A 1 105 ? 19.517 36.882 29.238 1.00 46.21 124 ALA A O 1
ATOM 842 N N . ASP A 1 106 ? 18.577 35.398 27.844 1.00 44.80 125 ASP A N 1
ATOM 843 C CA . ASP A 1 106 ? 18.330 34.408 28.890 1.00 46.24 125 ASP A CA 1
ATOM 844 C C . ASP A 1 106 ? 19.413 33.344 28.816 1.00 46.59 125 ASP A C 1
ATOM 845 O O . ASP A 1 106 ? 19.148 32.142 28.977 1.00 45.37 125 ASP A O 1
ATOM 850 N N . CYS A 1 107 ? 20.645 33.784 28.590 1.00 45.61 126 CYS A N 1
ATOM 851 C CA . CYS A 1 107 ? 21.737 32.841 28.440 1.00 45.01 126 CYS A CA 1
ATOM 852 C C . CYS A 1 107 ? 23.040 33.254 29.123 1.00 41.57 126 CYS A C 1
ATOM 853 O O . CYS A 1 107 ? 23.327 34.440 29.252 1.00 41.58 126 CYS A O 1
ATOM 856 N N . LEU A 1 108 ? 23.826 32.268 29.552 1.00 39.23 127 LEU A N 1
ATOM 857 C CA . LEU A 1 108 ? 25.121 32.536 30.182 1.00 37.30 127 LEU A CA 1
ATOM 858 C C . LEU A 1 108 ? 26.256 32.100 29.256 1.00 35.15 127 LEU A C 1
ATOM 859 O O . LEU A 1 108 ? 26.354 30.932 28.885 1.00 33.87 127 LEU A O 1
ATOM 864 N N . HIS A 1 109 ? 27.107 33.046 28.884 1.00 33.47 128 HIS A N 1
ATOM 865 C CA . HIS A 1 109 ? 28.240 32.758 28.011 1.00 32.83 128 HIS A CA 1
ATOM 866 C C . HIS A 1 109 ? 29.515 32.833 28.826 1.00 31.79 128 HIS A C 1
ATOM 867 O O . HIS A 1 109 ? 29.689 33.763 29.600 1.00 29.85 128 HIS A O 1
ATOM 874 N N . MET A 1 110 ? 30.409 31.865 28.656 1.00 31.02 129 MET A N 1
ATOM 875 C CA . MET A 1 110 ? 31.662 31.904 29.404 1.00 31.81 129 MET A CA 1
ATOM 876 C C . MET A 1 110 ? 32.905 31.566 28.588 1.00 30.54 129 MET A C 1
ATOM 877 O O . MET A 1 110 ? 32.847 30.800 27.622 1.00 29.22 129 MET A O 1
ATOM 882 N N . ARG A 1 111 ? 34.014 32.190 28.985 1.00 29.21 130 ARG A N 1
ATOM 883 C CA . ARG A 1 111 ? 35.333 31.989 28.386 1.00 28.34 130 ARG A CA 1
ATOM 884 C C . ARG A 1 111 ? 36.230 31.520 29.545 1.00 29.04 130 ARG A C 1
ATOM 885 O O . ARG A 1 111 ? 36.204 32.100 30.632 1.00 27.13 130 ARG A O 1
ATOM 893 N N . PHE A 1 112 ? 37.008 30.469 29.320 1.00 30.98 131 PHE A N 1
ATOM 894 C CA . PHE A 1 112 ? 37.888 29.944 30.366 1.00 32.71 131 PHE A CA 1
ATOM 895 C C . PHE A 1 112 ? 39.343 30.335 30.138 1.00 33.52 131 PHE A C 1
ATOM 896 O O . PHE A 1 112 ? 39.819 30.325 29.008 1.00 33.55 131 PHE A O 1
ATOM 904 N N . LEU A 1 113 ? 40.041 30.673 31.219 1.00 34.01 132 LEU A N 1
ATOM 905 C CA . LEU A 1 113 ? 41.453 31.055 31.141 1.00 35.36 132 LEU A CA 1
ATOM 906 C C . LEU A 1 113 ? 42.301 29.941 31.734 1.00 33.87 132 LEU A C 1
ATOM 907 O O . LEU A 1 113 ? 42.216 29.669 32.923 1.00 34.27 132 LEU A O 1
ATOM 912 N N . ALA A 1 114 ? 43.109 29.293 30.912 1.00 34.71 133 ALA A N 1
ATOM 913 C CA . ALA A 1 114 ? 43.976 28.217 31.398 1.00 35.60 133 ALA A CA 1
ATOM 914 C C . ALA A 1 114 ? 45.016 28.794 32.360 1.00 35.73 133 ALA A C 1
ATOM 915 O O . ALA A 1 114 ? 45.603 29.833 32.087 1.00 36.09 133 ALA A O 1
ATOM 917 N N . PRO A 1 115 ? 45.247 28.130 33.506 1.00 36.91 134 PRO A N 1
ATOM 918 C CA . PRO A 1 115 ? 46.243 28.659 34.447 1.00 37.89 134 PRO A CA 1
ATOM 919 C C . PRO A 1 115 ? 47.571 28.876 33.729 1.00 40.17 134 PRO A C 1
ATOM 920 O O . PRO A 1 115 ? 48.005 28.032 32.941 1.00 37.74 134 PRO A O 1
ATOM 924 N N . LYS A 1 116 ? 48.217 30.007 33.993 1.00 43.84 135 LYS A N 1
ATOM 925 C CA . LYS A 1 116 ? 49.487 30.299 33.346 1.00 49.26 135 LYS A CA 1
ATOM 926 C C . LYS A 1 116 ? 50.677 29.644 34.055 1.00 52.07 135 LYS A C 1
ATOM 927 O O . LYS A 1 116 ? 50.564 29.151 35.179 1.00 49.45 135 LYS A O 1
ATOM 933 N N . ILE A 1 117 ? 51.816 29.646 33.372 1.00 57.02 136 ILE A N 1
ATOM 934 C CA . ILE A 1 117 ? 53.054 29.085 33.900 1.00 62.11 136 ILE A CA 1
ATOM 935 C C . ILE A 1 117 ? 54.210 29.989 33.487 1.00 65.94 136 ILE A C 1
ATOM 936 O O . ILE A 1 117 ? 54.670 29.932 32.343 1.00 66.25 136 ILE A O 1
ATOM 941 N N . GLU A 1 118 ? 54.674 30.828 34.410 1.00 70.76 137 GLU A N 1
ATOM 942 C CA . GLU A 1 118 ? 55.780 31.741 34.111 1.00 75.37 137 GLU A CA 1
ATOM 943 C C . GLU A 1 118 ? 57.143 31.079 34.295 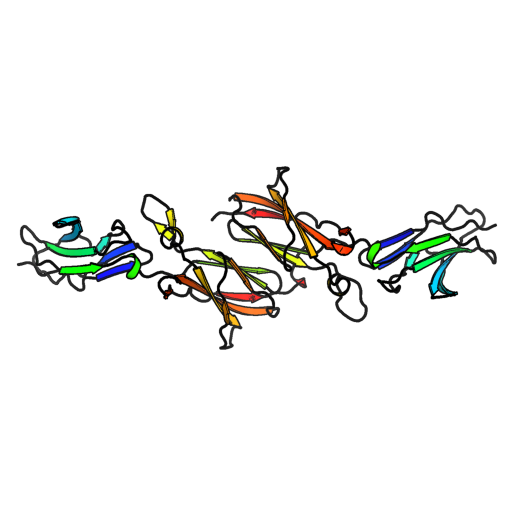1.00 77.25 137 GLU A C 1
ATOM 944 O O . GLU A 1 118 ? 57.602 30.869 35.419 1.00 77.38 137 GLU A O 1
ATOM 950 N N . ASN A 1 119 ? 57.787 30.762 33.177 1.00 79.87 138 ASN A N 1
ATOM 951 C CA . ASN A 1 119 ? 59.095 30.119 33.198 1.00 82.10 138 ASN A CA 1
ATOM 952 C C . ASN A 1 119 ? 60.227 31.132 33.006 1.00 83.51 138 ASN A C 1
ATOM 953 O O . ASN A 1 119 ? 61.385 30.755 32.814 1.00 83.94 138 ASN A O 1
ATOM 958 N N . GLU A 1 120 ? 59.879 32.418 33.068 1.00 84.51 139 GLU A N 1
ATOM 959 C CA . GLU A 1 120 ? 60.842 33.511 32.908 1.00 85.59 139 GLU A CA 1
ATOM 960 C C . GLU A 1 120 ? 61.525 33.517 31.540 1.00 86.25 139 GLU A C 1
ATOM 961 O O . GLU A 1 120 ? 62.533 34.202 31.343 1.00 86.36 139 GLU A O 1
ATOM 967 N N . TYR A 1 121 ? 60.969 32.753 30.603 1.00 87.12 140 TYR A N 1
ATOM 968 C CA . TYR A 1 121 ? 61.508 32.661 29.249 1.00 87.75 140 TYR A CA 1
ATOM 969 C C . TYR A 1 121 ? 60.375 32.583 28.230 1.00 86.95 140 TYR A C 1
ATOM 970 O O . TYR A 1 121 ? 60.390 33.276 27.211 1.00 86.72 140 TYR A O 1
ATOM 979 N N . GLU A 1 122 ? 59.393 31.735 28.512 1.00 85.76 141 GLU A N 1
ATOM 980 C CA . GLU A 1 122 ? 58.246 31.575 27.628 1.00 84.03 141 GLU A CA 1
ATOM 981 C C . GLU A 1 122 ? 56.957 31.654 28.431 1.00 81.92 141 GLU A C 1
ATOM 982 O O . GLU A 1 122 ? 56.920 31.262 29.600 1.00 82.08 141 GLU A O 1
ATOM 988 N N . THR A 1 123 ? 55.906 32.168 27.800 1.00 78.87 142 THR A N 1
ATOM 989 C CA . THR A 1 123 ? 54.608 32.278 28.452 1.00 75.96 142 THR A CA 1
ATOM 990 C C . THR A 1 123 ? 53.773 31.062 28.072 1.00 72.81 142 THR A C 1
ATOM 991 O O . THR A 1 123 ? 53.129 31.038 27.021 1.00 73.15 142 THR A O 1
ATOM 995 N N . TRP A 1 124 ? 53.800 30.052 28.934 1.00 68.30 143 TRP A N 1
ATOM 996 C CA . TRP A 1 124 ? 53.056 28.822 28.711 1.00 63.23 143 TRP A CA 1
ATOM 997 C C . TRP A 1 124 ? 51.849 28.733 29.634 1.00 58.60 143 TRP A C 1
ATOM 998 O O . TRP A 1 124 ? 51.743 29.475 30.612 1.00 56.27 143 TRP A O 1
ATOM 1009 N N . THR A 1 125 ? 50.935 27.825 29.299 1.00 53.45 144 THR A N 1
ATOM 1010 C CA . THR A 1 125 ? 49.751 27.565 30.110 1.00 48.88 144 THR A CA 1
ATOM 1011 C C . THR A 1 125 ? 49.688 26.048 30.196 1.00 46.76 144 THR A C 1
ATOM 1012 O O . THR A 1 125 ? 50.464 25.355 29.529 1.00 43.84 144 THR A O 1
ATOM 1016 N N . MET A 1 126 ? 48.772 25.536 31.012 1.00 46.16 145 MET A N 1
ATOM 1017 C CA . MET A 1 126 ? 48.614 24.096 31.179 1.00 45.91 145 MET A CA 1
ATOM 1018 C C . MET A 1 126 ? 48.410 23.380 29.841 1.00 45.84 145 MET A C 1
ATOM 1019 O O . MET A 1 126 ? 48.760 22.208 29.704 1.00 45.46 145 MET A O 1
ATOM 1024 N N . LYS A 1 127 ? 47.853 24.089 28.858 1.00 45.80 146 LYS A N 1
ATOM 1025 C CA . LYS A 1 127 ? 47.618 23.512 27.535 1.00 47.19 146 LYS A CA 1
ATOM 1026 C C . LYS A 1 127 ? 48.916 23.143 26.831 1.00 46.81 146 LYS A C 1
ATOM 1027 O O . LYS A 1 127 ? 48.974 22.142 26.118 1.00 46.87 146 LYS A O 1
ATOM 1033 N N . ASN A 1 128 ? 49.961 23.941 27.028 1.00 47.53 147 ASN A N 1
ATOM 1034 C CA . ASN A 1 128 ? 51.251 23.656 26.397 1.00 47.82 147 ASN A CA 1
ATOM 1035 C C . ASN A 1 128 ? 51.962 22.474 27.045 1.00 46.95 147 ASN A C 1
ATOM 1036 O O . ASN A 1 128 ? 52.853 21.873 26.447 1.00 47.65 147 ASN A O 1
ATOM 1041 N N . VAL A 1 129 ? 51.574 22.142 28.270 1.00 46.06 148 VAL A N 1
ATOM 1042 C CA . VAL A 1 129 ? 52.207 21.037 28.979 1.00 45.48 148 VAL A CA 1
ATOM 1043 C C . VAL A 1 129 ? 51.451 19.724 28.804 1.00 45.37 148 VAL A C 1
ATOM 1044 O O . VAL A 1 129 ? 52.058 18.682 28.544 1.00 43.42 148 VAL A O 1
ATOM 1048 N N . TYR A 1 130 ? 50.129 19.781 28.962 1.00 43.97 149 TYR A N 1
ATOM 1049 C CA . TYR A 1 130 ? 49.280 18.596 28.830 1.00 43.65 149 TYR A CA 1
ATOM 1050 C C . TYR A 1 130 ? 48.514 18.626 27.505 1.00 43.52 149 TYR A C 1
ATOM 1051 O O . TYR A 1 130 ? 47.716 19.529 27.253 1.00 43.46 149 TYR A O 1
ATOM 1060 N N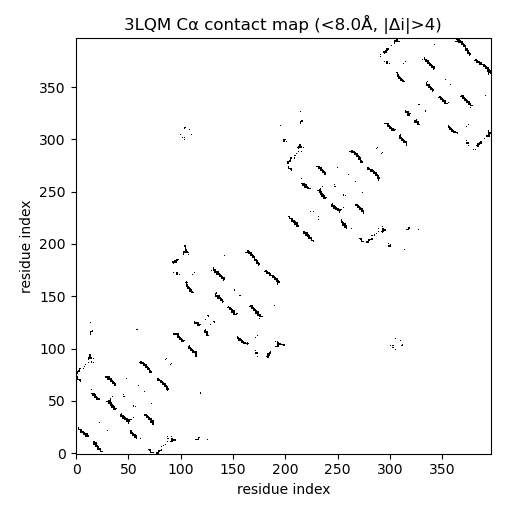 . ASN A 1 131 ? 48.746 17.623 26.670 1.00 44.31 150 ASN A N 1
ATOM 1061 C CA . ASN A 1 131 ? 48.092 17.548 25.366 1.00 45.19 150 ASN A CA 1
ATOM 1062 C C . ASN A 1 131 ? 46.595 17.243 25.402 1.00 42.71 150 ASN A C 1
ATOM 1063 O O . ASN A 1 131 ? 45.870 17.628 24.490 1.00 42.85 150 ASN A O 1
ATOM 1068 N N . SER A 1 132 ? 46.126 16.556 26.438 1.00 40.20 151 SER A N 1
ATOM 1069 C CA . SER A 1 132 ? 44.704 16.217 26.507 1.00 38.82 151 SER A CA 1
ATOM 1070 C C . SER A 1 132 ? 43.929 17.135 27.444 1.00 36.47 151 SER A C 1
ATOM 1071 O O . SER A 1 132 ? 42.840 16.801 27.905 1.00 36.50 151 SER A O 1
ATOM 1074 N N . TRP A 1 133 ? 44.497 18.296 27.724 1.00 34.07 152 TRP A N 1
ATOM 1075 C CA . TRP A 1 133 ? 43.867 19.258 28.605 1.00 32.24 152 TRP A CA 1
ATOM 1076 C C . TRP A 1 133 ? 42.428 19.560 28.204 1.00 32.59 152 TRP A C 1
ATOM 1077 O O . TRP A 1 133 ? 42.141 19.830 27.035 1.00 30.16 152 TRP A O 1
ATOM 1088 N N . THR A 1 134 ? 41.525 19.508 29.178 1.00 30.75 153 THR A N 1
ATOM 1089 C CA . THR A 1 134 ? 40.132 19.830 28.907 1.00 32.32 153 THR A CA 1
ATOM 1090 C C . THR A 1 134 ? 39.499 20.485 30.121 1.00 30.37 153 THR A C 1
ATOM 1091 O O . THR A 1 134 ? 40.063 20.483 31.212 1.00 29.07 153 THR A O 1
ATOM 1095 N N . TYR A 1 135 ? 38.331 21.067 29.922 1.00 29.04 154 TYR A N 1
ATOM 1096 C CA . TYR A 1 135 ? 37.627 21.731 30.998 1.00 28.34 154 TYR A CA 1
ATOM 1097 C C . TYR A 1 135 ? 36.399 20.957 31.421 1.00 30.16 154 TYR A C 1
ATOM 1098 O O . TYR A 1 135 ? 35.820 20.218 30.625 1.00 31.19 154 TYR A O 1
ATOM 1107 N N . ASN A 1 136 ? 36.032 21.104 32.689 1.00 29.71 155 ASN A N 1
ATOM 1108 C CA . ASN A 1 136 ? 34.830 20.488 33.225 1.00 31.39 155 ASN A CA 1
ATOM 1109 C C . ASN A 1 136 ? 34.073 21.654 33.826 1.00 30.83 155 ASN A C 1
ATOM 1110 O O . ASN A 1 136 ? 34.646 22.437 34.581 1.00 31.19 155 ASN A O 1
ATOM 1115 N N . VAL A 1 137 ? 32.805 21.788 33.462 1.00 29.69 156 VAL A N 1
ATOM 1116 C CA . VAL A 1 137 ? 31.967 22.845 33.983 1.00 31.47 156 VAL A CA 1
ATOM 1117 C C . VAL A 1 137 ? 30.866 22.197 34.793 1.00 33.93 156 VAL A C 1
ATOM 1118 O O . VAL A 1 137 ? 30.388 21.102 34.470 1.00 34.69 156 VAL A O 1
ATOM 1122 N N . GLN A 1 138 ? 30.464 22.890 35.845 1.00 33.90 157 GLN A N 1
ATOM 1123 C CA . GLN A 1 138 ? 29.415 22.421 36.722 1.00 34.30 157 GLN A CA 1
ATOM 1124 C C . GLN A 1 138 ? 28.617 23.656 37.129 1.00 34.34 157 GLN A C 1
ATOM 1125 O O . GLN A 1 138 ? 29.190 24.686 37.489 1.00 32.76 157 GLN A O 1
ATOM 1131 N N . TYR A 1 139 ? 27.293 23.564 37.025 1.00 34.03 158 TYR A N 1
ATOM 1132 C CA . TYR A 1 139 ? 26.439 24.689 37.362 1.00 36.00 158 TYR A CA 1
ATOM 1133 C C . TYR A 1 139 ? 25.136 24.245 38.010 1.00 36.08 158 TYR A C 1
ATOM 1134 O O . TYR A 1 139 ? 24.758 23.071 37.963 1.00 35.03 158 TYR A O 1
ATOM 1143 N N . TRP A 1 140 ? 24.447 25.198 38.616 1.00 36.14 159 TRP A N 1
ATOM 1144 C CA . TRP A 1 140 ? 23.180 24.897 39.257 1.00 37.76 159 TRP A CA 1
ATOM 1145 C C . TRP A 1 140 ? 22.417 26.175 39.505 1.00 37.46 159 TRP A C 1
ATOM 1146 O O . TRP A 1 140 ? 23.005 27.259 39.573 1.00 37.16 159 TRP A O 1
ATOM 1157 N N . LYS A 1 141 ? 21.100 26.042 39.613 1.00 39.59 160 LYS A N 1
ATOM 1158 C CA . LYS A 1 141 ? 20.228 27.170 39.899 1.00 41.64 160 LYS A CA 1
ATOM 1159 C C . LYS A 1 141 ? 20.511 27.522 41.355 1.00 42.83 160 LYS A C 1
ATOM 1160 O O . LYS A 1 141 ? 20.539 26.641 42.213 1.00 41.93 160 LYS A O 1
ATOM 1166 N N . GLN A 1 142 ? 20.735 28.799 41.634 1.00 45.05 161 GLN A N 1
ATOM 1167 C CA . GLN A 1 142 ? 21.028 29.214 42.996 1.00 48.65 161 GLN A CA 1
ATOM 1168 C C . GLN A 1 142 ? 19.916 28.749 43.920 1.00 51.51 161 GLN A C 1
ATOM 1169 O O . GLN A 1 142 ? 18.739 28.970 43.644 1.00 52.20 161 GLN A O 1
ATOM 1175 N N . GLY A 1 143 ? 20.294 28.103 45.015 1.00 54.52 162 GLY A N 1
ATOM 1176 C CA . GLY A 1 143 ? 19.307 27.607 45.955 1.00 57.07 162 GLY A CA 1
ATOM 1177 C C . GLY A 1 143 ? 19.166 26.102 45.855 1.00 58.92 162 GLY A C 1
ATOM 1178 O O . GLY A 1 143 ? 19.370 25.386 46.834 1.00 60.69 162 GLY A O 1
ATOM 1179 N N . THR A 1 144 ? 18.828 25.617 44.666 1.00 60.03 163 THR A N 1
ATOM 1180 C CA . THR A 1 144 ? 18.655 24.186 44.431 1.00 60.54 163 THR A CA 1
ATOM 1181 C C . THR A 1 144 ? 19.886 23.384 44.845 1.00 61.41 163 THR A C 1
ATOM 1182 O O . THR A 1 144 ? 20.876 23.949 45.305 1.00 61.71 163 THR A O 1
ATOM 1186 N N . ASP A 1 145 ? 19.824 22.066 44.675 1.00 62.63 164 ASP A N 1
ATOM 1187 C CA . ASP A 1 145 ? 20.945 21.197 45.032 1.00 63.91 164 ASP A CA 1
ATOM 1188 C C . ASP A 1 145 ? 21.433 20.323 43.879 1.00 63.21 164 ASP A C 1
ATOM 1189 O O . ASP A 1 145 ? 22.491 19.698 43.969 1.00 62.72 164 ASP A O 1
ATOM 1194 N N . GLU A 1 146 ? 20.664 20.282 42.797 1.00 62.60 165 GLU A N 1
ATOM 1195 C CA . GLU A 1 146 ? 21.028 19.477 41.640 1.00 62.66 165 GLU A CA 1
ATOM 1196 C C . GLU A 1 146 ? 22.087 20.171 40.787 1.00 61.18 165 GLU A C 1
ATOM 1197 O O . GLU A 1 146 ? 21.843 21.239 40.230 1.00 60.17 165 GLU A O 1
ATOM 1203 N N . LYS A 1 147 ? 23.264 19.558 40.702 1.00 59.86 166 LYS A N 1
ATOM 1204 C CA . LYS A 1 147 ? 24.370 20.102 39.921 1.00 58.63 166 LYS A CA 1
ATOM 1205 C C . LYS A 1 147 ? 24.477 19.377 38.589 1.00 58.13 166 LYS A C 1
ATOM 1206 O O . LYS A 1 147 ? 24.459 18.145 38.534 1.00 58.60 166 LYS A O 1
ATOM 1212 N N . PHE A 1 148 ? 24.599 20.151 37.518 1.00 56.13 167 PHE A N 1
ATOM 1213 C CA . PHE A 1 148 ? 24.705 19.595 36.179 1.00 54.29 167 PHE A CA 1
ATOM 1214 C C . PHE A 1 148 ? 26.149 19.661 35.687 1.00 52.57 167 PHE A C 1
ATOM 1215 O O . PHE A 1 148 ? 26.832 20.662 35.883 1.00 50.86 167 PHE A O 1
ATOM 1223 N N . GLN A 1 149 ? 26.600 18.586 35.050 1.00 51.23 168 GLN A N 1
ATOM 1224 C CA . GLN A 1 149 ? 27.962 18.491 34.537 1.00 51.06 168 GLN A CA 1
ATOM 1225 C C . GLN A 1 149 ? 28.032 18.614 33.015 1.00 50.30 168 GLN A C 1
ATOM 1226 O O . GLN A 1 149 ? 27.218 18.031 32.303 1.00 50.20 168 GLN A O 1
ATOM 1232 N N . ILE A 1 150 ? 29.009 19.367 32.521 1.00 48.63 169 ILE A N 1
ATOM 1233 C CA . ILE A 1 150 ? 29.210 19.513 31.079 1.00 47.24 169 ILE A CA 1
ATOM 1234 C C . ILE A 1 150 ? 30.699 19.631 30.775 1.00 45.33 169 ILE A C 1
ATOM 1235 O O . ILE A 1 150 ? 31.460 20.188 31.567 1.00 43.87 169 ILE A O 1
ATOM 1240 N N . THR A 1 151 ? 31.114 19.087 29.636 1.00 43.29 170 THR A N 1
ATOM 1241 C CA . THR A 1 151 ? 32.508 19.148 29.235 1.00 41.28 170 THR A CA 1
ATOM 1242 C C . THR A 1 151 ? 32.622 19.865 27.899 1.00 39.38 170 THR A C 1
ATOM 1243 O O . THR A 1 151 ? 32.378 19.289 26.846 1.00 38.29 170 THR A O 1
ATOM 1247 N N . PRO A 1 152 ? 32.997 21.149 27.934 1.00 37.65 171 PRO A N 1
ATOM 1248 C CA . PRO A 1 152 ? 33.150 21.966 26.732 1.00 35.96 171 PRO A CA 1
ATOM 1249 C C . PRO A 1 152 ? 34.161 21.320 25.785 1.00 37.00 171 PRO A C 1
ATOM 1250 O O . PRO A 1 152 ? 35.032 20.567 26.216 1.00 33.70 171 PRO A O 1
ATOM 1254 N N . GLN A 1 153 ? 34.039 21.626 24.501 1.00 36.56 172 GLN A N 1
ATOM 1255 C CA . GLN A 1 153 ? 34.938 21.088 23.487 1.00 38.74 172 GLN A CA 1
ATOM 1256 C C . GLN A 1 153 ? 36.171 21.992 23.378 1.00 37.92 172 GLN A C 1
ATOM 1257 O O . GLN A 1 153 ? 37.272 21.540 23.053 1.00 36.93 172 GLN A O 1
ATOM 1263 N N . TYR A 1 154 ? 35.971 23.276 23.649 1.00 35.49 173 TYR A N 1
ATOM 1264 C CA . TYR A 1 154 ? 37.051 24.249 23.587 1.00 34.98 173 TYR A CA 1
ATOM 1265 C C . TYR A 1 154 ? 37.117 25.059 24.882 1.00 33.22 173 TYR A C 1
ATOM 1266 O O . TYR A 1 154 ? 36.641 24.609 25.915 1.00 31.15 173 TYR A O 1
ATOM 1275 N N . ASP A 1 155 ? 37.684 26.258 24.814 1.00 31.35 174 ASP A N 1
ATOM 1276 C CA . ASP A 1 155 ? 37.849 27.092 25.998 1.00 32.64 174 ASP A CA 1
ATOM 1277 C C . ASP A 1 155 ? 36.714 28.079 26.265 1.00 32.21 174 ASP A C 1
ATOM 1278 O O . ASP A 1 155 ? 36.952 29.178 26.766 1.00 33.13 174 ASP A O 1
ATOM 1283 N N . PHE A 1 156 ? 35.486 27.692 25.927 1.00 31.43 175 PHE A N 1
ATOM 1284 C CA . PHE A 1 156 ? 34.328 28.546 26.160 1.00 30.66 175 PHE A CA 1
ATOM 1285 C C . PHE A 1 156 ? 33.108 27.660 26.262 1.00 30.47 175 PHE A C 1
ATOM 1286 O O . PHE A 1 156 ? 33.169 26.469 25.958 1.00 31.92 175 PHE A O 1
ATOM 1294 N N . GLU A 1 157 ? 32.006 28.222 26.728 1.00 30.56 176 GLU A N 1
ATOM 1295 C CA . GLU A 1 157 ? 30.780 27.450 26.828 1.00 31.45 176 GLU A CA 1
ATOM 1296 C C . GLU A 1 157 ? 29.552 28.355 26.835 1.00 31.10 176 GLU A C 1
ATOM 1297 O O . GLU A 1 157 ? 29.603 29.506 27.273 1.00 28.53 176 GLU A O 1
ATOM 1303 N N . VAL A 1 158 ? 28.447 27.831 26.320 1.00 31.22 177 VAL A N 1
ATOM 1304 C CA . VAL A 1 158 ? 27.214 28.598 26.287 1.00 33.24 177 VAL A CA 1
ATOM 1305 C C . VAL A 1 158 ? 26.114 27.745 26.872 1.00 33.84 177 VAL A C 1
ATOM 1306 O O . VAL A 1 158 ? 25.792 26.686 26.336 1.00 34.09 177 VAL A O 1
ATOM 1310 N N . LEU A 1 159 ? 25.562 28.200 27.990 1.00 35.52 178 LEU A N 1
ATOM 1311 C CA . LEU A 1 159 ? 24.472 27.477 28.639 1.00 39.71 178 LEU A CA 1
ATOM 1312 C C . LEU A 1 159 ? 23.180 27.990 28.030 1.00 41.20 178 LEU A C 1
ATOM 1313 O O . LEU A 1 159 ? 22.758 29.114 28.299 1.00 40.54 178 LEU A O 1
ATOM 1318 N N . ARG A 1 160 ? 22.574 27.167 27.187 1.00 44.01 179 ARG A N 1
ATOM 1319 C CA . ARG A 1 160 ? 21.329 27.534 26.531 1.00 49.20 179 ARG A CA 1
ATOM 1320 C C . ARG A 1 160 ? 20.157 26.849 27.223 1.00 50.32 179 ARG A C 1
ATOM 1321 O O . ARG A 1 160 ? 20.348 25.977 28.075 1.00 50.01 179 ARG A O 1
ATOM 1329 N N . ASN A 1 161 ? 18.947 27.264 26.873 1.00 52.96 180 ASN A N 1
ATOM 1330 C CA . ASN A 1 161 ? 17.745 26.668 27.447 1.00 55.67 180 ASN A CA 1
ATOM 1331 C C . ASN A 1 161 ? 17.576 26.955 28.947 1.00 55.63 180 ASN A C 1
ATOM 1332 O O . ASN A 1 161 ? 16.943 26.180 29.655 1.00 56.03 180 ASN A O 1
ATOM 1337 N N . LEU A 1 162 ? 18.142 28.057 29.431 1.00 55.65 181 LEU A N 1
ATOM 1338 C CA . LEU A 1 162 ? 18.012 28.411 30.846 1.00 55.53 181 LEU A CA 1
ATOM 1339 C C . LEU A 1 162 ? 16.798 29.315 31.045 1.00 56.43 181 LEU A C 1
ATOM 1340 O O . LEU A 1 162 ? 16.361 29.986 30.111 1.00 57.04 181 LEU A O 1
ATOM 1345 N N . GLU A 1 163 ? 16.267 29.348 32.264 1.00 56.87 182 GLU A N 1
ATOM 1346 C CA . GLU A 1 163 ? 15.108 30.186 32.556 1.00 57.00 182 GLU A CA 1
ATOM 1347 C C . GLU A 1 163 ? 15.480 31.657 32.678 1.00 55.74 182 GLU A C 1
ATOM 1348 O O . GLU A 1 163 ? 16.529 31.999 33.228 1.00 56.80 182 GLU A O 1
ATOM 1354 N N . PRO A 1 164 ? 14.623 32.552 32.159 1.00 53.71 183 PRO A N 1
ATOM 1355 C CA . PRO A 1 164 ? 14.888 33.993 32.228 1.00 52.21 183 PRO A CA 1
ATOM 1356 C C . PRO A 1 164 ? 14.871 34.518 33.661 1.00 50.60 183 PRO A C 1
ATOM 1357 O O . PRO A 1 164 ? 14.325 33.883 34.559 1.00 49.98 183 PRO A O 1
ATOM 1361 N N . TRP A 1 165 ? 15.490 35.677 33.862 1.00 50.44 184 TRP A N 1
ATOM 1362 C CA . TRP A 1 165 ? 15.575 36.311 35.176 1.00 49.39 184 TRP A CA 1
ATOM 1363 C C . TRP A 1 165 ? 15.821 35.330 36.325 1.00 48.50 184 TRP A C 1
ATOM 1364 O O . TRP A 1 165 ? 15.306 35.513 37.431 1.00 48.82 184 TRP A O 1
ATOM 1375 N N . THR A 1 166 ? 16.622 34.302 36.056 1.00 46.64 185 THR A N 1
ATOM 1376 C CA . THR A 1 166 ? 16.957 33.279 37.040 1.00 45.55 185 THR A CA 1
ATOM 1377 C C . THR A 1 166 ? 18.458 33.317 37.362 1.00 44.56 185 THR A C 1
ATOM 1378 O O . THR A 1 166 ? 19.282 33.607 36.487 1.00 44.35 185 THR A O 1
ATOM 1382 N N . THR A 1 167 ? 18.811 33.033 38.612 1.00 42.54 186 THR A N 1
ATOM 1383 C CA . THR A 1 167 ? 20.214 33.056 39.011 1.00 39.76 186 THR A CA 1
ATOM 1384 C C . THR A 1 167 ? 20.841 31.676 39.034 1.00 39.16 186 THR A C 1
ATOM 1385 O O . THR A 1 167 ? 20.347 30.764 39.697 1.00 38.84 186 THR A O 1
ATOM 1389 N N . TYR A 1 168 ? 21.929 31.526 38.286 1.00 37.01 187 TYR A N 1
ATOM 1390 C CA . TYR A 1 168 ? 22.643 30.261 38.226 1.00 36.25 187 TYR A CA 1
ATOM 1391 C C . TYR A 1 168 ? 24.069 30.455 38.734 1.00 35.76 187 TYR A C 1
ATOM 1392 O O . TYR A 1 168 ? 24.619 31.554 38.679 1.00 35.75 187 TYR A O 1
ATOM 1401 N N . CYS A 1 169 ? 24.663 29.384 39.240 1.00 36.74 188 CYS A N 1
ATOM 1402 C CA . CYS A 1 169 ? 26.027 29.459 39.734 1.00 37.69 188 CYS A CA 1
ATOM 1403 C C . CYS A 1 169 ? 26.848 28.459 38.927 1.00 36.46 188 CYS A C 1
ATOM 1404 O O . CYS A 1 169 ? 26.422 27.324 38.696 1.00 36.70 188 CYS A O 1
ATOM 1407 N N . VAL A 1 170 ? 28.019 28.898 38.486 1.00 34.53 189 VAL A N 1
ATOM 1408 C CA . VAL A 1 170 ? 28.886 28.075 37.653 1.00 32.39 189 VAL A CA 1
ATOM 1409 C C . VAL A 1 170 ? 30.331 27.981 38.159 1.00 30.24 189 VAL A C 1
ATOM 1410 O O . VAL A 1 170 ? 30.884 28.943 38.685 1.00 28.72 189 VAL A O 1
ATOM 1414 N N . GLN A 1 171 ? 30.922 26.806 37.979 1.00 28.88 190 GLN A N 1
ATOM 1415 C CA . GLN A 1 171 ? 32.294 26.523 38.368 1.00 29.72 190 GLN A CA 1
ATOM 1416 C C . GLN A 1 171 ? 32.983 25.819 37.217 1.00 27.80 190 GLN A C 1
ATOM 1417 O O . GLN A 1 171 ? 32.331 25.150 36.414 1.00 28.07 190 GLN A O 1
ATOM 1423 N N . VAL A 1 172 ? 34.301 25.947 37.157 1.00 24.66 191 VAL A N 1
ATOM 1424 C CA . VAL A 1 172 ? 35.066 25.294 36.112 1.00 24.31 191 VAL A CA 1
ATOM 1425 C C . VAL A 1 172 ? 36.382 24.759 36.686 1.00 24.43 191 VAL A C 1
ATOM 1426 O O . VAL A 1 172 ? 36.924 25.307 37.655 1.00 20.72 191 VAL A O 1
ATOM 1430 N N . ARG A 1 173 ? 36.880 23.674 36.105 1.00 24.20 192 ARG A N 1
ATOM 1431 C CA . ARG A 1 173 ? 38.154 23.114 36.536 1.00 25.98 192 ARG A CA 1
ATOM 1432 C C . ARG A 1 173 ? 38.819 22.476 35.333 1.00 26.21 192 ARG A C 1
ATOM 1433 O O . ARG A 1 173 ? 38.159 22.167 34.344 1.00 25.02 192 ARG A O 1
ATOM 1441 N N . GLY A 1 174 ? 40.130 22.291 35.416 1.00 24.99 193 GLY A N 1
ATOM 1442 C CA . GLY A 1 174 ? 40.831 21.630 34.339 1.00 25.35 193 GLY A CA 1
ATOM 1443 C C . GLY A 1 174 ? 40.742 20.138 34.610 1.00 25.23 193 GLY A C 1
ATOM 1444 O O . GLY A 1 174 ? 40.536 19.724 35.753 1.00 25.14 193 GLY A O 1
ATOM 1445 N N . PHE A 1 175 ? 40.901 19.331 33.568 1.00 26.17 194 PHE A N 1
ATOM 1446 C CA . PHE A 1 175 ? 40.834 17.882 33.696 1.00 27.39 194 PHE A CA 1
ATOM 1447 C C . PHE A 1 175 ? 41.711 17.238 32.633 1.00 26.87 194 PHE A C 1
ATOM 1448 O O . PHE A 1 175 ? 41.746 17.692 31.485 1.00 25.63 194 PHE A O 1
ATOM 1456 N N . LEU A 1 176 ? 42.435 16.197 33.035 1.00 27.45 195 LEU A N 1
ATOM 1457 C CA . LEU A 1 176 ? 43.326 15.459 32.141 1.00 31.57 195 LEU A CA 1
ATOM 1458 C C . LEU A 1 176 ? 42.785 14.030 32.009 1.00 34.30 195 LEU A C 1
ATOM 1459 O O . LEU A 1 176 ? 43.060 13.164 32.849 1.00 32.75 195 LEU A O 1
ATOM 1464 N N . PRO A 1 177 ? 41.998 13.778 30.950 1.00 36.60 196 PRO A N 1
ATOM 1465 C CA . PRO A 1 177 ? 41.383 12.478 30.653 1.00 39.70 196 PRO A CA 1
ATOM 1466 C C . PRO A 1 177 ? 42.392 11.334 30.588 1.00 41.77 196 PRO A C 1
ATOM 1467 O O . PRO A 1 177 ? 42.125 10.238 31.058 1.00 43.61 196 PRO A O 1
ATOM 1471 N N . ASP A 1 178 ? 43.552 11.599 30.003 1.00 43.10 197 ASP A N 1
ATOM 1472 C CA . ASP A 1 178 ? 44.582 10.581 29.850 1.00 46.34 197 ASP A CA 1
ATOM 1473 C C . ASP A 1 178 ? 45.208 10.111 31.166 1.00 48.55 197 ASP A C 1
ATOM 1474 O O . ASP A 1 178 ? 45.765 9.010 31.228 1.00 48.43 197 ASP A O 1
ATOM 1479 N N . ARG A 1 179 ? 45.113 10.946 32.202 1.00 48.88 198 ARG A N 1
ATOM 1480 C CA . ARG A 1 179 ? 45.688 10.652 33.516 1.00 50.17 198 ARG A CA 1
ATOM 1481 C C . ARG A 1 179 ? 44.629 10.608 34.611 1.00 50.77 198 ARG A C 1
ATOM 1482 O O . ARG A 1 179 ? 44.932 10.282 35.752 1.00 51.75 198 ARG A O 1
ATOM 1490 N N . ASN A 1 180 ? 43.394 10.954 34.267 1.00 51.17 199 ASN A N 1
ATOM 1491 C CA . ASN A 1 180 ? 42.310 10.973 35.238 1.00 51.64 199 ASN A CA 1
ATOM 1492 C C . ASN A 1 180 ? 42.551 12.042 36.318 1.00 51.49 199 ASN A C 1
ATOM 1493 O O . ASN A 1 180 ? 41.904 12.022 37.370 1.00 53.94 199 ASN A O 1
ATOM 1498 N N . LYS A 1 181 ? 43.467 12.971 36.054 1.00 47.98 200 LYS A N 1
ATOM 1499 C CA . LYS A 1 181 ? 43.803 14.028 37.008 1.00 45.22 200 LYS A CA 1
ATOM 1500 C C . LYS A 1 181 ? 42.875 15.249 36.913 1.00 43.37 200 LYS A C 1
ATOM 1501 O O . LYS A 1 181 ? 42.762 15.882 35.866 1.00 41.35 200 LYS A O 1
ATOM 1507 N N . ALA A 1 182 ? 42.201 15.569 38.015 1.00 41.87 201 ALA A N 1
ATOM 1508 C CA . ALA A 1 182 ? 41.296 16.714 38.050 1.00 39.97 201 ALA A CA 1
ATOM 1509 C C . ALA A 1 182 ? 41.943 17.886 38.774 1.00 38.94 201 ALA A C 1
ATOM 1510 O O . ALA A 1 182 ? 42.619 17.698 39.788 1.00 40.46 201 ALA A O 1
ATOM 1512 N N . GLY A 1 183 ? 41.759 19.091 38.238 1.00 35.64 202 GLY A N 1
ATOM 1513 C CA . GLY A 1 183 ? 42.314 20.273 38.876 1.00 31.46 202 GLY A CA 1
ATOM 1514 C C . GLY A 1 183 ? 41.322 20.791 39.896 1.00 30.15 202 GLY A C 1
ATOM 1515 O O . GLY A 1 183 ? 40.239 20.233 40.044 1.00 27.97 202 GLY A O 1
ATOM 1516 N N . GLU A 1 184 ? 41.678 21.851 40.614 1.00 30.17 203 GLU A N 1
ATOM 1517 C CA . GLU A 1 184 ? 40.771 22.420 41.610 1.00 28.71 203 GLU A CA 1
ATOM 1518 C C . GLU A 1 184 ? 39.657 23.196 40.917 1.00 27.38 203 GLU A C 1
ATOM 1519 O O . GLU A 1 184 ? 39.879 23.783 39.855 1.00 23.73 203 GLU A O 1
ATOM 1525 N N . TRP A 1 185 ? 38.470 23.190 41.527 1.00 28.04 204 TRP A N 1
ATOM 1526 C CA . TRP A 1 185 ? 37.298 23.922 41.027 1.00 28.34 204 TRP A CA 1
ATOM 1527 C C . TRP A 1 185 ? 37.445 25.407 41.344 1.00 28.15 204 TRP A C 1
ATOM 1528 O O . TRP A 1 185 ? 37.925 25.768 42.419 1.00 25.19 204 TRP A O 1
ATOM 1539 N N . SER A 1 186 ? 37.026 26.262 40.417 1.00 26.27 205 SER A N 1
ATOM 1540 C CA . SER A 1 186 ? 37.072 27.695 40.655 1.00 27.46 205 SER A CA 1
ATOM 1541 C C . SER A 1 186 ? 35.959 27.999 41.667 1.00 28.59 205 SER A C 1
ATOM 1542 O O . SER A 1 186 ? 35.020 27.207 41.816 1.00 27.81 205 SER A O 1
ATOM 1545 N N . GLU A 1 187 ? 36.065 29.108 42.392 1.00 30.73 206 GLU A N 1
ATOM 1546 C CA . GLU A 1 187 ? 34.994 29.465 43.336 1.00 33.43 206 GLU A CA 1
ATOM 1547 C C . GLU A 1 187 ? 33.783 29.775 42.436 1.00 32.84 206 GLU A C 1
ATOM 1548 O O . GLU A 1 187 ? 33.944 30.289 41.340 1.00 30.87 206 GLU A O 1
ATOM 1554 N N . PRO A 1 188 ? 32.561 29.458 42.886 1.00 33.59 207 PRO A N 1
ATOM 1555 C CA . PRO A 1 188 ? 31.369 29.709 42.072 1.00 34.61 207 PRO A CA 1
ATOM 1556 C C . PRO A 1 188 ? 31.077 31.151 41.702 1.00 34.90 207 PRO A C 1
ATOM 1557 O O . PRO A 1 188 ? 31.258 32.061 42.502 1.00 36.48 207 PRO A O 1
ATOM 1561 N N . VAL A 1 189 ? 30.644 31.349 40.466 1.00 34.28 208 VAL A N 1
ATOM 1562 C CA . VAL A 1 189 ? 30.263 32.668 40.004 1.00 34.46 208 VAL A CA 1
ATOM 1563 C C . VAL A 1 189 ? 28.767 32.530 39.737 1.00 34.78 208 VAL A C 1
ATOM 1564 O O . VAL A 1 189 ? 28.331 31.632 39.012 1.00 32.43 208 VAL A O 1
ATOM 1568 N N . CYS A 1 190 ? 27.978 33.403 40.343 1.00 35.69 209 CYS A N 1
ATOM 1569 C CA . CYS A 1 190 ? 26.543 33.336 40.150 1.00 38.70 209 CYS A CA 1
ATOM 1570 C C . CYS A 1 190 ? 26.104 34.563 39.359 1.00 37.85 209 CYS A C 1
ATOM 1571 O O . CYS A 1 190 ? 26.507 35.686 39.651 1.00 37.79 209 CYS A O 1
ATOM 1574 N N . GLU A 1 191 ? 25.294 34.334 38.337 1.00 38.26 210 GLU A N 1
ATOM 1575 C CA . GLU A 1 191 ? 24.793 35.41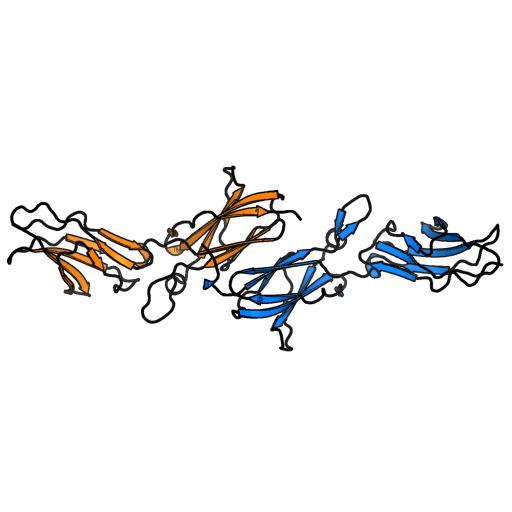5 37.501 1.00 38.44 210 GLU A CA 1
ATOM 1576 C C . GLU A 1 191 ? 23.324 35.166 37.194 1.00 37.69 210 GLU A C 1
ATOM 1577 O O . GLU A 1 191 ? 22.885 34.018 37.072 1.00 34.86 210 GLU A O 1
ATOM 1583 N N . GLN A 1 192 ? 22.580 36.253 37.059 1.00 37.63 211 GLN A N 1
ATOM 1584 C CA . GLN A 1 192 ? 21.165 36.182 36.741 1.00 38.48 211 GLN A CA 1
ATOM 1585 C C . GLN A 1 192 ? 20.953 36.410 35.248 1.00 37.63 211 GLN A C 1
ATOM 1586 O O . GLN A 1 192 ? 21.401 37.408 34.675 1.00 35.43 211 GLN A O 1
ATOM 1592 N N . THR A 1 193 ? 20.281 35.464 34.619 1.00 39.32 212 THR A N 1
ATOM 1593 C CA . THR A 1 193 ? 19.960 35.579 33.208 1.00 41.22 212 THR A CA 1
ATOM 1594 C C . THR A 1 193 ? 18.962 36.729 33.100 1.00 43.52 212 THR A C 1
ATOM 1595 O O . THR A 1 193 ? 18.247 37.018 34.069 1.00 42.81 212 THR A O 1
ATOM 1599 N N . THR A 1 194 ? 18.915 37.398 31.949 1.00 43.87 213 THR A N 1
ATOM 1600 C CA . THR A 1 194 ? 17.951 38.476 31.778 1.00 44.17 213 THR A CA 1
ATOM 1601 C C . THR A 1 194 ? 16.830 38.001 30.857 1.00 45.39 213 THR A C 1
ATOM 1602 O O . THR A 1 194 ? 16.300 36.899 31.044 1.00 45.09 213 THR A O 1
ATOM 1606 N N . HIS A 1 195 ? 16.494 38.803 29.847 1.00 46.86 214 HIS A N 1
ATOM 1607 C CA . HIS A 1 195 ? 15.389 38.468 28.939 1.00 48.29 214 HIS A CA 1
ATOM 1608 C C . HIS A 1 195 ? 15.632 38.936 27.496 1.00 48.49 214 HIS A C 1
ATOM 1609 O O . HIS A 1 195 ? 16.450 39.826 27.255 1.00 47.30 214 HIS A O 1
ATOM 1616 N N . ASP A 1 196 ? 14.921 38.333 26.542 1.00 49.65 215 ASP A N 1
ATOM 1617 C CA . ASP A 1 196 ? 15.050 38.722 25.132 1.00 50.83 215 ASP A CA 1
ATOM 1618 C C . ASP A 1 196 ? 14.781 40.222 24.960 1.00 50.57 215 ASP A C 1
ATOM 1619 O O . ASP A 1 196 ? 15.411 40.890 24.136 1.00 48.41 215 ASP A O 1
ATOM 1624 N N . GLU A 1 197 ? 13.831 40.738 25.736 1.00 50.21 216 GLU A N 1
ATOM 1625 C CA . GLU A 1 197 ? 13.453 42.147 25.662 1.00 52.07 216 GLU A CA 1
ATOM 1626 C C . GLU A 1 197 ? 14.541 43.097 26.155 1.00 51.73 216 GLU A C 1
ATOM 1627 O O . GLU A 1 197 ? 14.502 44.299 25.885 1.00 51.95 216 GLU A O 1
ATOM 1633 N N . THR A 1 198 ? 15.512 42.559 26.879 1.00 51.77 217 THR A N 1
ATOM 1634 C CA . THR A 1 198 ? 16.601 43.375 27.400 1.00 51.48 217 THR A CA 1
ATOM 1635 C C . THR A 1 198 ? 17.566 43.796 26.293 1.00 52.02 217 THR A C 1
ATOM 1636 O O . THR A 1 198 ? 18.194 44.852 26.379 1.00 50.99 217 THR A O 1
ATOM 1640 N N . VAL A 1 199 ? 17.668 42.973 25.250 1.00 53.01 218 VAL A N 1
ATOM 1641 C CA . VAL A 1 199 ? 18.556 43.253 24.120 1.00 54.25 218 VAL A CA 1
ATOM 1642 C C . VAL A 1 199 ? 18.310 44.637 23.505 1.00 55.37 218 VAL A C 1
ATOM 1643 O O . VAL A 1 199 ? 17.245 44.898 22.943 1.00 54.79 218 VAL A O 1
ATOM 1647 N N . PRO A 1 200 ? 19.304 45.538 23.603 1.00 56.55 219 PRO A N 1
ATOM 1648 C CA . PRO A 1 200 ? 19.247 46.909 23.075 1.00 58.07 219 PRO A CA 1
ATOM 1649 C C . PRO A 1 200 ? 19.098 47.009 21.553 1.00 59.91 219 PRO A C 1
ATOM 1650 O O . PRO A 1 200 ? 18.837 46.017 20.870 1.00 59.63 219 PRO A O 1
ATOM 1654 N N . SER A 1 201 ? 19.290 48.226 21.047 1.00 61.88 220 SER A N 1
ATOM 1655 C CA . SER A 1 201 ? 19.196 48.536 19.622 1.00 62.79 220 SER A CA 1
ATOM 1656 C C . SER A 1 201 ? 18.043 47.811 18.961 1.00 63.76 220 SER A C 1
ATOM 1657 O O . SER A 1 201 ? 18.308 47.137 17.939 1.00 37.24 220 SER A O 1
ATOM 1661 N N . MET B 1 1 ? -15.913 57.828 -18.099 1.00 53.27 20 MET B N 1
ATOM 1662 C CA . MET B 1 1 ? -15.309 56.610 -17.491 1.00 52.24 20 MET B CA 1
ATOM 1663 C C . MET B 1 1 ? -14.497 56.965 -16.248 1.00 50.01 20 MET B C 1
ATOM 1664 O O . MET B 1 1 ? -14.145 58.131 -16.025 1.00 50.61 20 MET B O 1
ATOM 1669 N N . VAL B 1 2 ? -14.217 55.951 -15.437 1.00 45.44 21 VAL B N 1
ATOM 1670 C CA . VAL B 1 2 ? -13.436 56.123 -14.215 1.00 39.82 21 VAL B CA 1
ATOM 1671 C C . VAL B 1 2 ? -12.116 55.409 -14.449 1.00 36.46 21 VAL B C 1
ATOM 1672 O O . VAL B 1 2 ? -12.098 54.248 -14.826 1.00 35.80 21 VAL B O 1
ATOM 1676 N N . PRO B 1 3 ? -10.992 56.104 -14.260 1.00 35.59 22 PRO B N 1
ATOM 1677 C CA . PRO B 1 3 ? -9.685 55.470 -14.465 1.00 34.55 22 PRO B CA 1
ATOM 1678 C C . PRO B 1 3 ? -9.347 54.581 -13.259 1.00 33.32 22 PRO B C 1
ATOM 1679 O O . PRO B 1 3 ? -9.713 54.894 -12.134 1.00 33.52 22 PRO B O 1
ATOM 1683 N N . PRO B 1 4 ? -8.651 53.460 -13.488 1.00 33.03 23 PRO B N 1
ATOM 1684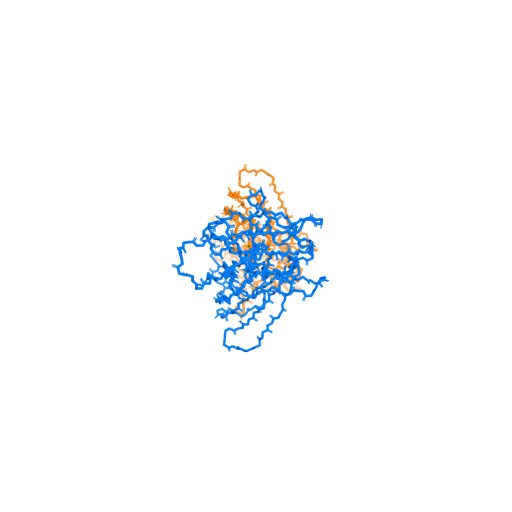 C CA . PRO B 1 4 ? -8.281 52.535 -12.409 1.00 31.28 23 PRO B CA 1
ATOM 1685 C C . PRO B 1 4 ? -7.120 53.002 -11.548 1.00 30.58 23 PRO B C 1
ATOM 1686 O O . PRO B 1 4 ? -6.410 53.949 -11.897 1.00 29.37 23 PRO B O 1
ATOM 1690 N N . PRO B 1 5 ? -6.923 52.339 -10.391 1.00 29.42 24 PRO B N 1
ATOM 1691 C CA . PRO B 1 5 ? -5.832 52.668 -9.470 1.00 28.90 24 PRO B CA 1
ATOM 1692 C C . PRO B 1 5 ? -4.528 52.424 -10.230 1.00 26.80 24 PRO B C 1
ATOM 1693 O O . PRO B 1 5 ? -4.474 51.538 -11.080 1.00 26.95 24 PRO B O 1
ATOM 1697 N N . GLU B 1 6 ? -3.488 53.186 -9.919 1.00 26.32 25 GLU B N 1
ATOM 1698 C CA . GLU B 1 6 ? -2.207 53.012 -10.600 1.00 30.49 25 GLU B CA 1
ATOM 1699 C C . GLU B 1 6 ? -1.092 52.554 -9.662 1.00 30.53 25 GLU B C 1
ATOM 1700 O O . GLU B 1 6 ? -1.145 52.802 -8.455 1.00 29.51 25 GLU B O 1
ATOM 1706 N N . ASN B 1 7 ? -0.095 51.887 -10.242 1.00 30.33 26 ASN B N 1
ATOM 1707 C CA . ASN B 1 7 ? 1.057 51.384 -9.504 1.00 31.22 26 ASN B CA 1
ATOM 1708 C C . ASN B 1 7 ? 0.585 50.576 -8.299 1.00 30.13 26 ASN B C 1
ATOM 1709 O O . ASN B 1 7 ? 0.979 50.830 -7.168 1.00 29.55 26 ASN B O 1
ATOM 1714 N N . VAL B 1 8 ? -0.284 49.614 -8.565 1.00 29.15 27 VAL B N 1
ATOM 1715 C CA . VAL B 1 8 ? -0.839 48.757 -7.528 1.00 29.70 27 VAL B CA 1
ATOM 1716 C C . VAL B 1 8 ? 0.199 47.736 -7.084 1.00 29.71 27 VAL B C 1
ATOM 1717 O O . VAL B 1 8 ? 0.641 46.922 -7.886 1.00 29.58 27 VAL B O 1
ATOM 1721 N N . ARG B 1 9 ? 0.606 47.776 -5.822 1.00 30.43 28 ARG B N 1
ATOM 1722 C CA . ARG B 1 9 ? 1.577 46.788 -5.368 1.00 31.73 28 ARG B CA 1
ATOM 1723 C C . ARG B 1 9 ? 1.416 46.379 -3.913 1.00 30.59 28 ARG B C 1
ATOM 1724 O O . ARG B 1 9 ? 0.817 47.091 -3.100 1.00 27.98 28 ARG B O 1
ATOM 1732 N N . MET B 1 10 ? 1.949 45.208 -3.594 1.00 29.33 29 MET B N 1
ATOM 1733 C CA . MET B 1 10 ? 1.893 44.713 -2.228 1.00 29.87 29 MET B CA 1
ATOM 1734 C C . MET B 1 10 ? 3.159 45.126 -1.473 1.00 29.85 29 MET B C 1
ATOM 1735 O O . MET B 1 10 ? 4.264 44.760 -1.847 1.00 30.31 29 MET B O 1
ATOM 1740 N N . ASN B 1 11 ? 2.990 45.925 -0.430 1.00 29.23 30 ASN B N 1
ATOM 1741 C CA . ASN B 1 11 ? 4.106 46.349 0.406 1.00 27.52 30 ASN B CA 1
ATOM 1742 C C . ASN B 1 11 ? 4.003 45.430 1.632 1.00 27.90 30 ASN B C 1
ATOM 1743 O O . ASN B 1 11 ? 3.217 45.692 2.551 1.00 25.67 30 ASN B O 1
ATOM 1748 N N . SER B 1 12 ? 4.772 44.342 1.621 1.00 25.51 31 SER B N 1
ATOM 1749 C CA . SER B 1 12 ? 4.740 43.371 2.707 1.00 25.73 31 SER B CA 1
ATOM 1750 C C . SER B 1 12 ? 6.084 43.198 3.407 1.00 26.00 31 SER B C 1
ATOM 1751 O O . SER B 1 12 ? 7.074 42.785 2.785 1.00 23.75 31 SER B O 1
ATOM 1754 N N . VAL B 1 13 ? 6.088 43.491 4.703 1.00 25.18 32 VAL B N 1
ATOM 1755 C CA . VAL B 1 13 ? 7.270 43.369 5.542 1.00 26.18 32 VAL B CA 1
ATOM 1756 C C . VAL B 1 13 ? 6.848 42.580 6.782 1.00 25.98 32 VAL B C 1
ATOM 1757 O O . VAL B 1 13 ? 5.905 42.966 7.474 1.00 23.98 32 VAL B O 1
ATOM 1761 N N . ASN B 1 14 ? 7.551 41.474 7.037 1.00 24.90 33 ASN B N 1
ATOM 1762 C CA . ASN B 1 14 ? 7.298 40.581 8.171 1.00 21.84 33 ASN B CA 1
ATOM 1763 C C . ASN B 1 14 ? 5.818 40.188 8.294 1.00 23.13 33 ASN B C 1
ATOM 1764 O O . ASN B 1 14 ? 5.251 40.154 9.387 1.00 21.61 33 ASN B O 1
ATOM 1769 N N . PHE B 1 15 ? 5.220 39.887 7.144 1.00 23.47 34 PHE B N 1
ATOM 1770 C CA . PHE B 1 15 ? 3.826 39.471 7.020 1.00 23.83 34 PHE B CA 1
ATOM 1771 C C . PHE B 1 15 ? 2.773 40.540 7.329 1.00 24.57 34 PHE B C 1
ATOM 1772 O O . PHE B 1 15 ? 1.590 40.237 7.483 1.00 24.86 34 PHE B O 1
ATOM 1780 N N . LYS B 1 16 ? 3.206 41.796 7.419 1.00 24.89 35 LYS B N 1
ATOM 1781 C CA . LYS B 1 16 ? 2.258 42.904 7.579 1.00 25.79 35 LYS B CA 1
ATOM 1782 C C . LYS B 1 16 ? 2.052 43.256 6.097 1.00 25.49 35 LYS B C 1
ATOM 1783 O O . LYS B 1 16 ? 2.874 43.954 5.508 1.00 25.40 35 LYS B O 1
ATOM 1789 N N . ASN B 1 17 ? 0.973 42.748 5.501 1.00 26.02 36 ASN B N 1
ATOM 1790 C CA . ASN B 1 17 ? 0.697 42.932 4.064 1.00 24.50 36 ASN B CA 1
ATOM 1791 C C . ASN B 1 17 ? -0.185 44.123 3.704 1.00 25.42 36 ASN B C 1
ATOM 1792 O O . ASN B 1 17 ? -1.407 44.044 3.808 1.00 26.28 36 ASN B O 1
ATOM 1797 N N . ILE B 1 18 ? 0.420 45.215 3.250 1.00 25.36 37 ILE B N 1
ATOM 1798 C CA . ILE B 1 18 ? -0.364 46.402 2.898 1.00 25.18 37 ILE B CA 1
ATOM 1799 C C . ILE B 1 18 ? -0.451 46.622 1.385 1.00 24.41 37 ILE B C 1
ATOM 1800 O O . ILE B 1 18 ? 0.539 46.970 0.744 1.00 22.77 37 ILE B O 1
ATOM 1805 N N . LEU B 1 19 ? -1.631 46.407 0.809 1.00 23.83 38 LEU B N 1
ATOM 1806 C CA . LEU B 1 19 ? -1.810 46.644 -0.624 1.00 22.67 38 LEU B CA 1
ATOM 1807 C C . LEU B 1 19 ? -1.819 48.165 -0.780 1.00 22.14 38 LEU B C 1
ATOM 1808 O O . LEU B 1 19 ? -2.527 48.853 -0.053 1.00 23.08 38 LEU B O 1
ATOM 1813 N N . GLN B 1 20 ? -1.018 48.690 -1.698 1.00 23.23 39 GLN B N 1
ATOM 1814 C CA . GLN B 1 20 ? -0.955 50.142 -1.903 1.00 25.61 39 GLN B CA 1
ATOM 1815 C C . GLN B 1 20 ? -1.110 50.473 -3.380 1.00 24.82 39 GLN B C 1
ATOM 1816 O O . GLN B 1 20 ? -0.847 49.633 -4.233 1.00 23.24 39 GLN B O 1
ATOM 1822 N N . TRP B 1 21 ? -1.527 51.704 -3.664 1.00 24.98 40 TRP B N 1
ATOM 1823 C CA . TRP B 1 21 ? -1.715 52.174 -5.036 1.00 26.75 40 TRP B CA 1
ATOM 1824 C C . TRP B 1 21 ? -1.744 53.701 -5.012 1.00 28.78 40 TRP B C 1
ATOM 1825 O O . TRP B 1 21 ? -1.720 54.307 -3.944 1.00 27.77 40 TRP B O 1
ATOM 1836 N N . GLU B 1 22 ? -1.782 54.308 -6.193 1.00 30.43 41 GLU B N 1
ATOM 1837 C CA . GLU B 1 22 ? -1.825 55.753 -6.315 1.00 33.44 41 GLU B CA 1
ATOM 1838 C C . GLU B 1 22 ? -3.129 56.130 -7.014 1.00 33.62 41 GLU B C 1
ATOM 1839 O O . GLU B 1 22 ? -3.619 55.385 -7.860 1.00 32.31 41 GLU B O 1
ATOM 1845 N N . SER B 1 23 ? -3.695 57.277 -6.646 1.00 33.71 42 SER B N 1
ATOM 1846 C CA . SER B 1 23 ? -4.933 57.738 -7.257 1.00 34.76 42 SER B CA 1
ATOM 1847 C C . SER B 1 23 ? -4.630 58.238 -8.672 1.00 35.01 42 SER B C 1
ATOM 1848 O O . SER B 1 23 ? -3.644 58.930 -8.897 1.00 33.43 42 SER B O 1
ATOM 1851 N N . PRO B 1 24 ? -5.454 57.858 -9.653 1.00 34.67 43 PRO B N 1
ATOM 1852 C CA . PRO B 1 24 ? -5.179 58.346 -11.013 1.00 35.16 43 PRO B CA 1
ATOM 1853 C C . PRO B 1 24 ? -5.633 59.802 -11.124 1.00 35.27 43 PRO B C 1
ATOM 1854 O O . PRO B 1 24 ? -6.293 60.328 -10.220 1.00 32.23 43 PRO B O 1
ATOM 1858 N N . ALA B 1 25 ? -5.269 60.464 -12.219 1.00 36.65 44 ALA B N 1
ATOM 1859 C CA . ALA B 1 25 ? -5.695 61.852 -12.419 1.00 36.20 44 ALA B CA 1
ATOM 1860 C C . ALA B 1 25 ? -7.197 61.762 -12.651 1.00 36.16 44 ALA B C 1
ATOM 1861 O O . ALA B 1 25 ? -7.647 60.912 -13.406 1.00 35.50 44 ALA B O 1
ATOM 1863 N N . PHE B 1 26 ? -7.971 62.615 -11.992 1.00 38.37 45 PHE B N 1
ATOM 1864 C CA . PHE B 1 26 ? -9.422 62.601 -12.163 1.00 41.48 45 PHE B CA 1
ATOM 1865 C C . PHE B 1 26 ? -9.970 64.001 -11.914 1.00 44.46 45 PHE B C 1
ATOM 1866 O O . PHE B 1 26 ? -9.899 64.528 -10.802 1.00 45.88 45 PHE B O 1
ATOM 1874 N N . ALA B 1 27 ? -10.524 64.592 -12.964 1.00 46.93 46 ALA B N 1
ATOM 1875 C CA . ALA B 1 27 ? -11.064 65.943 -12.904 1.00 49.09 46 ALA B CA 1
ATOM 1876 C C . ALA B 1 27 ? -12.369 66.097 -12.127 1.00 49.82 46 ALA B C 1
ATOM 1877 O O . ALA B 1 27 ? -12.503 67.018 -11.328 1.00 50.18 46 ALA B O 1
ATOM 1879 N N . LYS B 1 28 ? -13.321 65.196 -12.356 1.00 50.94 47 LYS B N 1
ATOM 1880 C CA . LYS B 1 28 ? -14.630 65.274 -11.704 1.00 52.60 47 LYS B CA 1
ATOM 1881 C C . LYS B 1 28 ? -14.680 65.441 -10.186 1.00 52.11 47 LYS B C 1
ATOM 1882 O O . LYS B 1 28 ? -15.270 66.396 -9.692 1.00 53.42 47 LYS B O 1
ATOM 1888 N N . GLY B 1 29 ? -14.082 64.520 -9.439 1.00 51.21 48 GLY B N 1
ATOM 1889 C CA . GLY B 1 29 ? -14.126 64.636 -7.990 1.00 49.40 48 GLY B CA 1
ATOM 1890 C C . GLY B 1 29 ? -13.236 63.659 -7.244 1.00 47.96 48 GLY B C 1
ATOM 1891 O O . GLY B 1 29 ? -12.241 63.165 -7.787 1.00 48.39 48 GLY B O 1
ATOM 1892 N N . GLN B 1 30 ? -13.585 63.386 -5.992 1.00 45.49 49 GLN B N 1
ATOM 1893 C CA . GLN B 1 30 ? -12.800 62.468 -5.182 1.00 44.62 49 GLN B CA 1
ATOM 1894 C C . GLN B 1 30 ? -13.222 61.018 -5.420 1.00 42.22 49 GLN B C 1
ATOM 1895 O O . GLN B 1 30 ? -14.391 60.664 -5.284 1.00 40.86 49 GLN B O 1
ATOM 1901 N N . LEU B 1 31 ? -12.257 60.186 -5.792 1.00 39.10 50 LEU B N 1
ATOM 1902 C CA . LEU B 1 31 ? -12.530 58.781 -6.041 1.00 35.64 50 LEU B CA 1
ATOM 1903 C C . LEU B 1 31 ? -12.481 57.999 -4.732 1.00 32.95 50 LEU B C 1
ATOM 1904 O O . LEU B 1 31 ? -11.938 58.464 -3.739 1.00 29.96 50 LEU B O 1
ATOM 1909 N N . THR B 1 32 ? -13.085 56.818 -4.736 1.00 31.48 51 THR B N 1
ATOM 1910 C CA . THR B 1 32 ? -13.040 55.934 -3.580 1.00 30.01 51 THR B CA 1
ATOM 1911 C C . THR B 1 32 ? -12.599 54.609 -4.189 1.00 27.65 51 THR B C 1
ATOM 1912 O O . THR B 1 32 ? -12.660 54.436 -5.408 1.00 24.94 51 THR B O 1
ATOM 1916 N N . PHE B 1 33 ? -12.165 53.672 -3.355 1.00 25.85 52 PHE B N 1
ATOM 1917 C CA . PHE B 1 33 ? -11.680 52.395 -3.878 1.00 25.87 52 PHE B CA 1
ATOM 1918 C C . PHE B 1 33 ? -12.232 51.182 -3.149 1.00 24.54 52 PHE B C 1
ATOM 1919 O O . PHE B 1 33 ? -12.581 51.266 -1.982 1.00 24.84 52 PHE B O 1
ATOM 1927 N N . THR B 1 34 ? -12.286 50.052 -3.847 1.00 25.55 53 THR B N 1
ATOM 1928 C CA . THR B 1 34 ? -12.740 48.801 -3.247 1.00 25.15 53 THR B CA 1
ATOM 1929 C C . THR B 1 34 ? -11.661 47.765 -3.543 1.00 24.51 53 THR B C 1
ATOM 1930 O O . THR B 1 34 ? -11.202 47.657 -4.680 1.00 23.61 53 THR B O 1
ATOM 1934 N N . ALA B 1 35 ? -11.223 47.040 -2.511 1.00 22.73 54 ALA B N 1
ATOM 1935 C CA . ALA B 1 35 ? -10.197 46.021 -2.683 1.00 22.36 54 ALA B CA 1
ATOM 1936 C C . ALA B 1 35 ? -10.721 44.676 -2.202 1.00 23.12 54 ALA B C 1
ATOM 1937 O O . ALA B 1 35 ? -11.404 44.593 -1.170 1.00 24.00 54 ALA B O 1
ATOM 1939 N N . GLN B 1 36 ? -10.370 43.623 -2.935 1.00 22.86 55 GLN B N 1
ATOM 1940 C CA . GLN B 1 36 ? -10.832 42.272 -2.621 1.00 24.36 55 GLN B CA 1
ATOM 1941 C C . GLN B 1 36 ? -9.726 41.227 -2.762 1.00 24.79 55 GLN B C 1
ATOM 1942 O O . GLN B 1 36 ? -8.700 41.483 -3.391 1.00 24.57 55 GLN B O 1
ATOM 1948 N N . TYR B 1 37 ? -9.966 40.040 -2.204 1.00 23.80 56 TYR B N 1
ATOM 1949 C CA . TYR B 1 37 ? -9.024 38.929 -2.305 1.00 24.46 56 TYR B CA 1
ATOM 1950 C C . TYR B 1 37 ? -9.821 37.710 -2.761 1.00 25.25 56 TYR B C 1
ATOM 1951 O O . TYR B 1 37 ? -10.997 37.586 -2.447 1.00 25.25 56 TYR B O 1
ATOM 1960 N N . LEU B 1 38 ? -9.179 36.816 -3.500 1.00 26.02 57 LEU B N 1
ATOM 1961 C CA . LEU B 1 38 ? -9.844 35.626 -4.003 1.00 27.11 57 LEU B CA 1
ATOM 1962 C C . LEU B 1 38 ? -9.965 34.536 -2.940 1.00 27.97 57 LEU B C 1
ATOM 1963 O O . LEU B 1 38 ? -8.981 34.180 -2.288 1.00 27.45 57 LEU B O 1
ATOM 1968 N N . SER B 1 39 ? -11.184 34.035 -2.750 1.00 28.95 58 SER B N 1
ATOM 1969 C CA . SER B 1 39 ? -11.467 32.959 -1.791 1.00 29.32 58 SER B CA 1
ATOM 1970 C C . SER B 1 39 ? -12.063 31.813 -2.603 1.00 31.69 58 SER B C 1
ATOM 1971 O O . SER B 1 39 ? -13.270 31.789 -2.878 1.00 31.51 58 SER B O 1
ATOM 1974 N N . TYR B 1 40 ? -11.205 30.867 -2.975 1.00 33.13 59 TYR B N 1
ATOM 1975 C CA . TYR B 1 40 ? -11.585 29.719 -3.799 1.00 35.25 59 TYR B CA 1
ATOM 1976 C C . TYR B 1 40 ? -12.114 30.201 -5.138 1.00 35.18 59 TYR B C 1
ATOM 1977 O O . TYR B 1 40 ? -11.332 30.612 -5.991 1.00 32.69 59 TYR B O 1
ATOM 1986 N N . ARG B 1 41 ? -13.431 30.170 -5.330 1.00 36.02 60 ARG B N 1
ATOM 1987 C CA . ARG B 1 41 ? -13.981 30.629 -6.597 1.00 37.88 60 ARG B CA 1
ATOM 1988 C C . ARG B 1 41 ? -14.523 32.050 -6.602 1.00 36.65 60 ARG B C 1
ATOM 1989 O O . ARG B 1 41 ? -14.751 32.604 -7.666 1.00 38.60 60 ARG B O 1
ATOM 1997 N N . ILE B 1 42 ? -14.732 32.647 -5.434 1.00 34.88 61 ILE B N 1
ATOM 1998 C CA . ILE B 1 42 ? -15.284 34.003 -5.393 1.00 34.29 61 ILE B CA 1
ATOM 1999 C C . ILE B 1 42 ? -14.406 35.031 -4.683 1.00 33.50 61 ILE B C 1
ATOM 2000 O O . ILE B 1 42 ? -13.658 34.697 -3.760 1.00 31.46 61 ILE B O 1
ATOM 2005 N N . PHE B 1 43 ? -14.511 36.283 -5.120 1.00 31.45 62 PHE B N 1
ATOM 2006 C CA . PHE B 1 43 ? -13.746 37.361 -4.519 1.00 32.13 62 PHE B CA 1
ATOM 2007 C C . PHE B 1 43 ? -14.497 37.859 -3.306 1.00 32.57 62 PHE B C 1
ATOM 2008 O O . PHE B 1 43 ? -15.714 37.977 -3.337 1.00 32.92 62 PHE B O 1
ATOM 2016 N N . GLN B 1 44 ? -13.763 38.120 -2.229 1.00 32.02 63 GLN B N 1
ATOM 2017 C CA . GLN B 1 44 ? -14.342 38.614 -0.985 1.00 31.33 63 GLN B CA 1
ATOM 2018 C C . GLN B 1 44 ? -13.876 40.047 -0.764 1.00 31.12 63 GLN B C 1
ATOM 2019 O O . GLN B 1 44 ? -12.739 40.388 -1.099 1.00 31.06 63 GLN B O 1
ATOM 2025 N N . ASP B 1 45 ? -14.750 40.879 -0.207 1.00 27.44 64 ASP B N 1
ATOM 2026 C CA . ASP B 1 45 ? -14.416 42.265 0.072 1.00 27.86 64 ASP B CA 1
ATOM 2027 C C . ASP B 1 45 ? -13.494 42.402 1.278 1.00 26.82 64 ASP B C 1
ATOM 2028 O O . ASP B 1 45 ? -13.553 41.623 2.222 1.00 25.77 64 ASP B O 1
ATOM 2033 N N . LYS B 1 46 ? -12.653 43.418 1.246 1.00 27.17 65 LYS B N 1
ATOM 2034 C CA . LYS B 1 46 ? -11.761 43.687 2.359 1.00 27.69 65 LYS B CA 1
ATOM 2035 C C . LYS B 1 46 ? -12.031 45.133 2.780 1.00 27.28 65 LYS B C 1
ATOM 2036 O O . LYS B 1 46 ? -12.397 45.396 3.912 1.00 26.90 65 LYS B O 1
ATOM 2042 N N . CYS B 1 47 ? -11.859 46.053 1.836 1.00 27.55 66 CYS B N 1
ATOM 2043 C CA . CYS B 1 47 ? -12.047 47.489 2.055 1.00 27.79 66 CYS B CA 1
ATOM 2044 C C . CYS B 1 47 ? -13.067 47.920 0.960 1.00 28.02 66 CYS B C 1
ATOM 2045 O O . CYS B 1 47 ? -12.903 47.584 -0.213 1.00 27.16 66 CYS B O 1
ATOM 2048 N N . MET B 1 48 ? -14.122 48.644 1.328 1.00 28.26 67 MET B N 1
ATOM 2049 C CA . MET B 1 48 ? -15.119 49.077 0.335 1.00 28.66 67 MET B CA 1
ATOM 2050 C C . MET B 1 48 ? -15.385 50.579 0.369 1.00 28.27 67 MET B C 1
ATOM 2051 O O . MET B 1 48 ? -15.688 51.151 1.420 1.00 27.36 67 MET B O 1
ATOM 2056 N N . GLN B 1 49 ? -15.264 51.204 -0.798 1.00 28.98 68 GLN B N 1
ATOM 2057 C CA . GLN B 1 49 ? -15.467 52.633 -0.950 1.00 30.89 68 GLN B CA 1
ATOM 2058 C C . GLN B 1 49 ? -14.632 53.452 0.011 1.00 32.39 68 GLN B C 1
ATOM 2059 O O . GLN B 1 49 ? -15.121 54.410 0.617 1.00 31.91 68 GLN B O 1
ATOM 2065 N N . THR B 1 50 ? -13.362 53.072 0.145 1.00 31.18 69 THR B N 1
ATOM 2066 C CA . THR B 1 50 ? -12.433 53.798 1.012 1.00 29.22 69 THR B CA 1
ATOM 2067 C C . THR B 1 50 ? -11.813 54.983 0.258 1.00 29.75 69 THR B C 1
ATOM 2068 O O . THR B 1 50 ? -11.648 54.943 -0.957 1.00 28.33 69 THR B O 1
ATOM 2072 N N . THR B 1 51 ? -11.468 56.038 0.981 1.00 30.30 70 THR B N 1
ATOM 2073 C CA . THR B 1 51 ? -10.826 57.187 0.361 1.00 33.02 70 THR B CA 1
ATOM 2074 C C . THR B 1 51 ? -9.314 56.995 0.458 1.00 32.28 70 THR B C 1
ATOM 2075 O O . THR B 1 51 ? -8.555 57.696 -0.189 1.00 31.26 70 THR B O 1
ATOM 2079 N N . LEU B 1 52 ? -8.884 56.029 1.264 1.00 31.60 71 LEU B N 1
ATOM 2080 C CA . LEU B 1 52 ? -7.458 55.765 1.426 1.00 30.87 71 LEU B CA 1
ATOM 2081 C C . LEU B 1 52 ? -6.869 55.085 0.206 1.00 29.93 71 LEU B C 1
ATOM 2082 O O . LEU B 1 52 ? -7.589 54.482 -0.593 1.00 27.80 71 LEU B O 1
ATOM 2087 N N . THR B 1 53 ? -5.551 55.174 0.065 1.00 28.64 72 THR B N 1
ATOM 2088 C CA . THR B 1 53 ? -4.882 54.523 -1.049 1.00 29.49 72 THR B CA 1
ATOM 2089 C C . THR B 1 53 ? -4.107 53.281 -0.596 1.00 28.62 72 THR B C 1
ATOM 2090 O O . THR B 1 53 ? -3.047 52.965 -1.121 1.00 27.37 72 THR B O 1
ATOM 2094 N N . GLU B 1 54 ? -4.659 52.575 0.387 1.00 28.40 73 GLU B N 1
ATOM 2095 C CA . GLU B 1 54 ? -4.064 51.338 0.873 1.00 28.66 73 GLU B CA 1
ATOM 2096 C C . GLU B 1 54 ? -5.106 50.490 1.595 1.00 27.42 73 GLU B C 1
ATOM 2097 O O . GLU B 1 54 ? -6.153 50.986 2.015 1.00 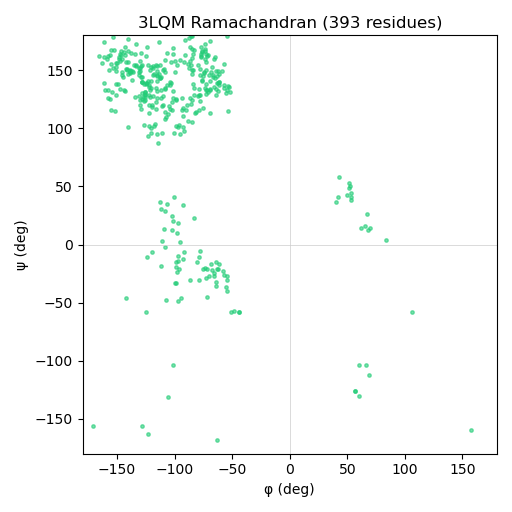26.81 73 GLU B O 1
ATOM 2103 N N . CYS B 1 55 ? -4.824 49.201 1.714 1.00 24.98 74 CYS B N 1
ATOM 2104 C CA . CYS B 1 55 ? -5.733 48.289 2.384 1.00 24.40 74 CYS B CA 1
ATOM 2105 C C . CYS B 1 55 ? -4.900 47.205 3.070 1.00 24.63 74 CYS B C 1
ATOM 2106 O O . CYS B 1 55 ? -3.973 46.643 2.472 1.00 23.63 74 CYS B O 1
ATOM 2109 N N . ASP B 1 56 ? -5.230 46.925 4.327 1.00 24.78 75 ASP B N 1
ATOM 2110 C CA . ASP B 1 56 ? -4.507 45.926 5.111 1.00 26.05 75 ASP B CA 1
ATOM 2111 C C . ASP B 1 56 ? -4.971 44.496 4.849 1.00 24.56 75 ASP B C 1
ATOM 2112 O O . ASP B 1 56 ? -6.095 44.136 5.183 1.00 26.26 75 ASP B O 1
ATOM 2117 N N . PHE B 1 57 ? -4.100 43.686 4.256 1.00 22.06 76 PHE B N 1
ATOM 2118 C CA . PHE B 1 57 ? -4.395 42.284 3.964 1.00 21.34 76 PHE B CA 1
ATOM 2119 C C . PHE B 1 57 ? -3.528 41.341 4.831 1.00 21.39 76 PHE B C 1
ATOM 2120 O O . PHE B 1 57 ? -3.209 40.229 4.409 1.00 20.56 76 PHE B O 1
ATOM 2128 N N . SER B 1 58 ? -3.165 41.778 6.033 1.00 21.17 77 SER B N 1
ATOM 2129 C CA . SER B 1 58 ? -2.353 40.944 6.931 1.00 23.61 77 SER B CA 1
ATOM 2130 C C . SER B 1 58 ? -3.064 39.660 7.374 1.00 25.12 77 SER B C 1
ATOM 2131 O O . SER B 1 58 ? -2.422 38.743 7.892 1.00 24.50 77 SER B O 1
ATOM 2134 N N . SER B 1 59 ? -4.379 39.591 7.171 1.00 25.25 78 SER B N 1
ATOM 2135 C CA . SER B 1 59 ? -5.152 38.396 7.550 1.00 26.55 78 SER B CA 1
ATOM 2136 C C . SER B 1 59 ? -5.040 37.237 6.550 1.00 26.44 78 SER B C 1
ATOM 2137 O O . SER B 1 59 ? -5.486 36.127 6.832 1.00 26.94 78 SER B O 1
ATOM 2140 N N . LEU B 1 60 ? -4.460 37.487 5.379 1.00 24.87 79 LEU B N 1
ATOM 2141 C CA . LEU B 1 60 ? -4.292 36.436 4.370 1.00 25.74 79 LEU B CA 1
ATOM 2142 C C . LEU B 1 60 ? -3.420 35.310 4.923 1.00 26.60 79 LEU B C 1
ATOM 2143 O O . LEU B 1 60 ? -2.429 35.577 5.596 1.00 25.85 79 LEU B O 1
ATOM 2148 N N . SER B 1 61 ? -3.762 34.060 4.625 1.00 26.47 80 SER B N 1
ATOM 2149 C CA . SER B 1 61 ? -2.958 32.937 5.114 1.00 27.57 80 SER B CA 1
ATOM 2150 C C . SER B 1 61 ? -1.542 33.073 4.543 1.00 29.01 80 SER B C 1
ATOM 2151 O O . SER B 1 61 ? -1.360 33.401 3.368 1.00 26.78 80 SER B O 1
ATOM 2154 N N . LYS B 1 62 ? -0.541 32.827 5.378 1.00 27.70 81 LYS B N 1
ATOM 2155 C CA . LYS B 1 62 ? 0.842 32.974 4.950 1.00 26.96 81 LYS B CA 1
ATOM 2156 C C . LYS B 1 62 ? 1.313 32.037 3.854 1.00 26.23 81 LYS B C 1
ATOM 2157 O O . LYS B 1 62 ? 2.157 32.405 3.035 1.00 23.40 81 LYS B O 1
ATOM 2163 N N . TYR B 1 63 ? 0.768 30.829 3.830 1.00 27.53 82 TYR B N 1
ATOM 2164 C CA . TYR B 1 63 ? 1.182 29.845 2.843 1.00 29.62 82 TYR B CA 1
ATOM 2165 C C . TYR B 1 63 ? 0.314 29.769 1.597 1.00 31.12 82 TYR B C 1
ATOM 2166 O O . TYR B 1 63 ? 0.566 28.951 0.713 1.00 31.24 82 TYR B O 1
ATOM 2175 N N . GLY B 1 64 ? -0.702 30.621 1.508 1.00 31.71 83 GLY B N 1
ATOM 2176 C CA . GLY B 1 64 ? -1.558 30.573 0.334 1.00 31.65 83 GLY B CA 1
ATOM 2177 C C . GLY B 1 64 ? -1.014 31.395 -0.816 1.00 32.57 83 GLY B C 1
ATOM 2178 O O . GLY B 1 64 ? -0.242 32.325 -0.608 1.00 33.07 83 GLY B O 1
ATOM 2179 N N . ASP B 1 65 ? -1.391 31.031 -2.037 1.00 32.83 84 ASP B N 1
ATOM 2180 C CA . ASP B 1 65 ? -0.983 31.768 -3.224 1.00 33.51 84 ASP B CA 1
ATOM 2181 C C . ASP B 1 65 ? -2.217 32.626 -3.501 1.00 32.11 84 ASP B C 1
ATOM 2182 O O . ASP B 1 65 ? -3.227 32.144 -4.021 1.00 31.62 84 ASP B O 1
ATOM 2187 N N . HIS B 1 66 ? -2.139 33.895 -3.129 1.00 29.85 85 HIS B N 1
ATOM 2188 C CA . HIS B 1 66 ? -3.281 34.779 -3.280 1.00 29.09 85 HIS B CA 1
ATOM 2189 C C . HIS B 1 66 ? -3.382 35.653 -4.513 1.00 28.11 85 HIS B C 1
ATOM 2190 O O . HIS B 1 66 ? -2.391 35.938 -5.195 1.00 26.00 85 HIS B O 1
ATOM 2197 N N . THR B 1 67 ? -4.617 36.070 -4.770 1.00 27.39 86 THR B N 1
ATOM 2198 C CA . THR B 1 67 ? -4.955 36.957 -5.869 1.00 27.77 86 THR B CA 1
ATOM 2199 C C . THR B 1 67 ? -5.760 38.089 -5.256 1.00 26.73 86 THR B C 1
ATOM 2200 O O . THR B 1 67 ? -6.753 37.858 -4.568 1.00 26.93 86 THR B O 1
ATOM 2204 N N . LEU B 1 68 ? -5.311 39.315 -5.497 1.00 26.61 87 LEU B N 1
ATOM 2205 C CA . LEU B 1 68 ? -5.955 40.494 -4.963 1.00 24.44 87 LEU B CA 1
ATOM 2206 C C . LEU B 1 68 ? -6.337 41.418 -6.107 1.00 25.72 87 LEU B C 1
ATOM 2207 O O . LEU B 1 68 ? -5.722 41.391 -7.175 1.00 25.82 87 LEU B O 1
ATOM 2212 N N . ARG B 1 69 ? -7.351 42.242 -5.888 1.00 24.46 88 ARG B N 1
ATOM 2213 C CA . ARG B 1 69 ? -7.744 43.194 -6.919 1.00 24.64 88 ARG B CA 1
ATOM 2214 C C . ARG B 1 69 ? -8.363 44.442 -6.306 1.00 23.19 88 ARG B C 1
ATOM 2215 O O . ARG B 1 69 ? -8.985 44.400 -5.247 1.00 23.91 88 ARG B O 1
ATOM 2223 N N . VAL B 1 70 ? -8.177 45.559 -6.983 1.00 22.88 89 VAL B N 1
ATOM 2224 C CA . VAL B 1 70 ? -8.694 46.831 -6.514 1.00 22.83 89 VAL B CA 1
ATOM 2225 C C . VAL B 1 70 ? -9.203 47.653 -7.713 1.00 24.11 89 VAL B C 1
ATOM 2226 O O . VAL B 1 70 ? -8.718 47.499 -8.838 1.00 24.66 89 VAL B O 1
ATOM 2230 N N . ARG B 1 71 ? -10.187 48.512 -7.473 1.00 24.97 90 ARG B N 1
ATOM 2231 C CA . ARG B 1 71 ? -10.732 49.358 -8.536 1.00 26.71 90 ARG B CA 1
ATOM 2232 C C . ARG B 1 71 ? -11.152 50.690 -7.933 1.00 26.44 90 ARG B C 1
ATOM 2233 O O . ARG B 1 71 ? -11.277 50.812 -6.711 1.00 27.14 90 ARG B O 1
ATOM 2241 N N . ALA B 1 72 ? -11.338 51.688 -8.794 1.00 25.67 91 ALA B N 1
ATOM 2242 C CA . ALA B 1 72 ? -11.751 53.020 -8.365 1.00 27.45 91 ALA B CA 1
ATOM 2243 C C . ALA B 1 72 ? -13.261 53.154 -8.596 1.00 29.76 91 ALA B C 1
ATOM 2244 O O . ALA B 1 72 ? -13.845 52.437 -9.405 1.00 26.90 91 ALA B O 1
ATOM 2246 N N . GLU B 1 73 ? -13.881 54.078 -7.879 1.00 33.67 92 GLU B N 1
ATOM 2247 C CA . GLU B 1 73 ? -15.311 54.291 -7.987 1.00 37.03 92 GLU B CA 1
ATOM 2248 C C . GLU B 1 73 ? -15.658 55.765 -7.827 1.00 38.77 92 GLU B C 1
ATOM 2249 O O . GLU B 1 73 ? -15.027 56.485 -7.044 1.00 35.40 92 GLU B O 1
ATOM 2255 N N . PHE B 1 74 ? -16.663 56.196 -8.583 1.00 39.73 93 PHE B N 1
ATOM 2256 C CA . PHE B 1 74 ? -17.159 57.568 -8.533 1.00 43.50 93 PHE B CA 1
ATOM 2257 C C . PHE B 1 74 ? -18.633 57.514 -8.901 1.00 45.16 93 PHE B C 1
ATOM 2258 O O . PHE B 1 74 ? -19.000 56.937 -9.927 1.00 44.38 93 PHE B O 1
ATOM 2266 N N . ALA B 1 75 ? -19.474 58.125 -8.073 1.00 48.07 94 ALA B N 1
ATOM 2267 C CA . ALA B 1 75 ? -20.917 58.077 -8.295 1.00 51.77 94 ALA B CA 1
ATOM 2268 C C . ALA B 1 75 ? -21.235 56.580 -8.320 1.00 53.62 94 ALA B C 1
ATOM 2269 O O . ALA B 1 75 ? -20.874 55.853 -7.390 1.00 54.76 94 ALA B O 1
ATOM 2271 N N . ASP B 1 76 ? -21.880 56.107 -9.378 1.00 55.42 95 ASP B N 1
ATOM 2272 C CA . ASP B 1 76 ? -22.200 54.688 -9.465 1.00 57.02 95 ASP B CA 1
ATOM 2273 C C . ASP B 1 76 ? -21.371 53.971 -10.519 1.00 56.08 95 ASP B C 1
ATOM 2274 O O . ASP B 1 76 ? -21.682 52.846 -10.902 1.00 56.54 95 ASP B O 1
ATOM 2279 N N . GLU B 1 77 ? -20.319 54.628 -10.992 1.00 54.36 96 GLU B N 1
ATOM 2280 C CA . GLU B 1 77 ? -19.450 54.030 -11.996 1.00 53.31 96 GLU B CA 1
ATOM 2281 C C . GLU B 1 77 ? -18.198 53.470 -11.331 1.00 50.06 96 GLU B C 1
ATOM 2282 O O . GLU B 1 77 ? -17.725 53.995 -10.324 1.00 47.51 96 GLU B O 1
ATOM 2288 N N . HIS B 1 78 ? -17.658 52.406 -11.901 1.00 47.45 97 HIS B N 1
ATOM 2289 C CA . HIS B 1 78 ? -16.452 51.815 -11.355 1.00 45.26 97 HIS B CA 1
ATOM 2290 C C . HIS B 1 78 ? -15.441 51.660 -12.476 1.00 42.99 97 HIS B C 1
ATOM 2291 O O . HIS B 1 78 ? -15.817 51.580 -13.646 1.00 40.74 97 HIS B O 1
ATOM 2298 N N . SER B 1 79 ? -14.161 51.635 -12.120 1.00 39.07 98 SER B N 1
ATOM 2299 C CA . SER B 1 79 ? -13.101 51.454 -13.103 1.00 36.80 98 SER B CA 1
ATOM 2300 C C . SER B 1 79 ? -12.931 49.955 -13.299 1.00 36.10 98 SER B C 1
ATOM 2301 O O . SER B 1 79 ? -13.625 49.157 -12.664 1.00 34.31 98 SER B O 1
ATOM 2304 N N . ASP B 1 80 ? -12.010 49.572 -14.177 1.00 35.38 99 ASP B N 1
ATOM 2305 C CA . ASP B 1 80 ? -11.721 48.160 -14.386 1.00 36.61 99 ASP B CA 1
ATOM 2306 C C . ASP B 1 80 ? -10.961 47.722 -13.123 1.00 34.87 99 ASP B C 1
ATOM 2307 O O . ASP B 1 80 ? -10.469 48.560 -12.369 1.00 32.60 99 ASP B O 1
ATOM 2312 N N . TRP B 1 81 ? -10.857 46.420 -12.908 1.00 33.66 100 TRP B N 1
ATOM 2313 C CA . TRP B 1 81 ? -10.126 45.914 -11.756 1.00 34.18 100 TRP B CA 1
ATOM 2314 C C . TRP B 1 81 ? -8.647 45.830 -12.109 1.00 33.43 100 TRP B C 1
ATOM 2315 O O . TRP B 1 81 ? -8.295 45.581 -13.256 1.00 35.68 100 TRP B O 1
ATOM 2326 N N . VAL B 1 82 ? -7.789 46.060 -11.124 1.00 33.01 101 VAL B N 1
ATOM 2327 C CA . VAL B 1 82 ? -6.356 45.912 -11.310 1.00 30.46 101 VAL B CA 1
ATOM 2328 C C . VAL B 1 82 ? -6.020 44.766 -10.357 1.00 31.40 101 VAL B C 1
ATOM 2329 O O . VAL B 1 82 ? -6.195 44.879 -9.144 1.00 29.51 101 VAL B O 1
ATOM 2333 N N . GLN B 1 83 ? -5.556 43.663 -10.931 1.00 31.78 102 GLN B N 1
ATOM 2334 C CA . GLN B 1 83 ? -5.237 42.440 -10.205 1.00 34.39 102 GLN B CA 1
ATOM 2335 C C . GLN B 1 83 ? -3.737 42.127 -10.075 1.00 34.44 102 GLN B C 1
ATOM 2336 O O . GLN B 1 83 ? -2.946 42.465 -10.952 1.00 34.21 102 GLN B O 1
ATOM 2342 N N . ILE B 1 84 ? -3.357 41.485 -8.972 1.00 33.51 103 ILE B N 1
ATOM 2343 C CA . ILE B 1 84 ? -1.970 41.068 -8.751 1.00 32.46 103 ILE B CA 1
ATOM 2344 C C . ILE B 1 84 ? -2.015 39.781 -7.933 1.00 32.50 103 ILE B C 1
ATOM 2345 O O . ILE B 1 84 ? -3.041 39.468 -7.309 1.00 29.86 103 ILE B O 1
ATOM 2350 N N . THR B 1 85 ? -0.914 39.036 -7.949 1.00 29.95 104 THR B N 1
ATOM 2351 C CA . THR B 1 85 ? -0.812 37.802 -7.180 1.00 30.62 104 THR B CA 1
ATOM 2352 C C . THR B 1 85 ? 0.225 38.024 -6.083 1.00 28.95 104 THR B C 1
ATOM 2353 O O . THR B 1 85 ? 1.133 38.843 -6.233 1.00 27.78 104 THR B O 1
ATOM 2357 N N . PHE B 1 86 ? 0.102 37.279 -4.993 1.00 27.64 105 PHE B N 1
ATOM 2358 C CA . PHE B 1 86 ? 0.988 37.460 -3.849 1.00 27.01 105 PHE B CA 1
ATOM 2359 C C . PHE B 1 86 ? 1.032 36.209 -2.970 1.00 27.36 105 PHE B C 1
ATOM 2360 O O . PHE B 1 86 ? -0.010 35.707 -2.550 1.00 26.09 105 PHE B O 1
ATOM 2368 N N . SER B 1 87 ? 2.239 35.702 -2.709 1.00 26.57 106 SER B N 1
ATOM 2369 C CA . SER B 1 87 ? 2.418 34.533 -1.842 1.00 29.26 106 SER B CA 1
ATOM 2370 C C . SER B 1 87 ? 3.260 35.014 -0.669 1.00 27.82 106 SER B C 1
ATOM 2371 O O . SER B 1 87 ? 4.472 35.143 -0.792 1.00 27.76 106 SER B O 1
ATOM 2374 N N . PRO B 1 88 ? 2.627 35.275 0.489 1.00 26.55 107 PRO B N 1
ATOM 2375 C CA . PRO B 1 88 ? 3.339 35.757 1.675 1.00 26.62 107 PRO B CA 1
ATOM 2376 C C . PRO B 1 88 ? 4.679 35.074 2.028 1.00 26.73 107 PRO B C 1
ATOM 2377 O O . PRO B 1 88 ? 5.705 35.743 2.104 1.00 24.35 107 PRO B O 1
ATOM 2381 N N . VAL B 1 89 ? 4.686 33.761 2.246 1.00 26.40 108 VAL B N 1
ATOM 2382 C CA . VAL B 1 89 ? 5.950 33.122 2.626 1.00 27.52 108 VAL B CA 1
ATOM 2383 C C . VAL B 1 89 ? 7.078 33.324 1.617 1.00 29.35 108 VAL B C 1
ATOM 2384 O O . VAL B 1 89 ? 8.258 33.260 1.969 1.00 29.25 108 VAL B O 1
ATOM 2388 N N . ASP B 1 90 ? 6.727 33.602 0.372 1.00 29.14 109 ASP B N 1
ATOM 2389 C CA . ASP B 1 90 ? 7.757 33.832 -0.615 1.00 30.28 109 ASP B CA 1
ATOM 2390 C C . ASP B 1 90 ? 8.032 35.297 -0.913 1.00 30.82 109 ASP B C 1
ATOM 2391 O O . ASP B 1 90 ? 9.177 35.661 -1.172 1.00 30.70 109 ASP B O 1
ATOM 2396 N N . ASP B 1 91 ? 7.005 36.143 -0.848 1.00 28.02 110 ASP B N 1
ATOM 2397 C CA . ASP B 1 91 ? 7.163 37.557 -1.199 1.00 27.37 110 ASP B CA 1
ATOM 2398 C C . ASP B 1 91 ? 7.351 38.575 -0.087 1.00 25.80 110 ASP B C 1
ATOM 2399 O O . ASP B 1 91 ? 7.800 39.688 -0.348 1.00 26.92 110 ASP B O 1
ATOM 2404 N N . THR B 1 92 ? 6.988 38.248 1.143 1.00 22.78 111 THR B N 1
ATOM 2405 C CA . THR B 1 92 ? 7.178 39.231 2.192 1.00 22.49 111 THR B CA 1
ATOM 2406 C C . THR B 1 92 ? 8.674 39.520 2.388 1.00 24.50 111 THR B C 1
ATOM 2407 O O . THR B 1 92 ? 9.528 38.668 2.154 1.00 23.30 111 THR B O 1
ATOM 2411 N N . ILE B 1 93 ? 8.980 40.739 2.795 1.00 23.81 112 ILE B N 1
ATOM 2412 C CA . ILE B 1 93 ? 10.348 41.108 3.057 1.00 25.52 112 ILE B CA 1
ATOM 2413 C C . ILE B 1 93 ? 10.605 40.694 4.507 1.00 25.73 112 ILE B C 1
ATOM 2414 O O . ILE B 1 93 ? 9.845 41.055 5.412 1.00 24.70 112 ILE B O 1
ATOM 2419 N N . ILE B 1 94 ? 11.646 39.899 4.722 1.00 26.69 113 ILE B N 1
ATOM 2420 C CA . ILE B 1 94 ? 11.978 39.471 6.071 1.00 25.67 113 ILE B CA 1
ATOM 2421 C C . ILE B 1 94 ? 12.934 40.511 6.639 1.00 25.57 113 ILE B C 1
ATOM 2422 O O . ILE B 1 94 ? 14.042 40.702 6.131 1.00 25.69 113 ILE B O 1
ATOM 2427 N N . GLY B 1 95 ? 12.485 41.200 7.679 1.00 25.65 114 GLY B N 1
ATOM 2428 C CA . GLY B 1 95 ? 13.301 42.231 8.296 1.00 25.62 114 GLY B CA 1
ATOM 2429 C C . GLY B 1 95 ? 14.518 41.707 9.041 1.00 26.35 114 GLY B C 1
ATOM 2430 O O . GLY B 1 95 ? 14.715 40.498 9.177 1.00 24.73 114 GLY B O 1
ATOM 2431 N N . PRO B 1 96 ? 15.357 42.613 9.548 1.00 27.29 115 PRO B N 1
ATOM 2432 C CA . PRO B 1 96 ? 16.557 42.190 10.275 1.00 25.07 115 PRO B CA 1
ATOM 2433 C C . PRO B 1 96 ? 16.272 41.562 11.631 1.00 26.18 115 PRO B C 1
ATOM 2434 O O . PRO B 1 96 ? 15.312 41.931 12.308 1.00 23.97 115 PRO B O 1
ATOM 2438 N N . PRO B 1 97 ? 17.094 40.574 12.031 1.00 25.36 116 PRO B N 1
ATOM 2439 C CA . PRO B 1 97 ? 16.917 39.917 13.330 1.00 24.85 116 PRO B CA 1
ATOM 2440 C C . PRO B 1 97 ? 17.482 40.878 14.374 1.00 24.68 116 PRO B C 1
ATOM 2441 O O . PRO B 1 97 ? 18.198 41.816 14.034 1.00 25.08 116 PRO B O 1
ATOM 2445 N N . GLY B 1 98 ? 17.144 40.662 15.634 1.00 24.42 117 GLY B N 1
ATOM 2446 C CA . GLY B 1 98 ? 17.724 41.481 16.680 1.00 25.60 117 GLY B CA 1
ATOM 2447 C C . GLY B 1 98 ? 19.069 40.811 16.973 1.00 28.52 117 GLY B C 1
ATOM 2448 O O . GLY B 1 98 ? 19.299 39.659 16.571 1.00 25.88 117 GLY B O 1
ATOM 2449 N N . MET B 1 99 ? 19.968 41.512 17.656 1.00 28.94 118 MET B N 1
ATOM 2450 C CA . MET B 1 99 ? 21.269 40.939 17.969 1.00 30.47 118 MET B CA 1
ATOM 2451 C C . MET B 1 99 ? 21.991 41.660 19.094 1.00 29.78 118 MET B C 1
ATOM 2452 O O . MET B 1 99 ? 21.957 42.883 19.187 1.00 29.18 118 MET B O 1
ATOM 2457 N N . GLN B 1 100 ? 22.624 40.876 19.955 1.00 29.99 119 GLN B N 1
ATOM 2458 C CA . GLN B 1 100 ? 23.411 41.394 21.061 1.00 32.45 119 GLN B CA 1
ATOM 2459 C C . GLN B 1 100 ? 24.804 40.759 20.928 1.00 31.25 119 GLN B C 1
ATOM 2460 O O . GLN B 1 100 ? 24.923 39.549 20.745 1.00 30.92 119 GLN B O 1
ATOM 2466 N N . VAL B 1 101 ? 25.840 41.584 21.010 1.00 31.29 120 VAL B N 1
ATOM 2467 C CA . VAL B 1 101 ? 27.219 41.123 20.892 1.00 33.01 120 VAL B CA 1
ATOM 2468 C C . VAL B 1 101 ? 28.000 41.510 22.145 1.00 34.98 120 VAL B C 1
ATOM 2469 O O . VAL B 1 101 ? 27.867 42.631 22.643 1.00 36.03 120 VAL B O 1
ATOM 2473 N N . GLU B 1 102 ? 28.794 40.581 22.664 1.00 34.13 121 GLU B N 1
ATOM 2474 C CA . GLU B 1 102 ? 29.625 40.860 23.834 1.00 35.34 121 GLU B CA 1
ATOM 2475 C C . GLU B 1 102 ? 31.070 40.452 23.546 1.00 34.93 121 GLU B C 1
ATOM 2476 O O . GLU B 1 102 ? 31.331 39.429 22.915 1.00 32.48 121 GLU B O 1
ATOM 2482 N N . VAL B 1 103 ? 32.004 41.273 24.008 1.00 35.06 122 VAL B N 1
ATOM 2483 C CA . VAL B 1 103 ? 33.420 41.016 23.817 1.00 35.74 122 VAL B CA 1
ATOM 2484 C C . VAL B 1 103 ? 34.022 40.266 25.004 1.00 36.52 122 VAL B C 1
ATOM 2485 O O . VAL B 1 103 ? 34.030 40.782 26.119 1.00 37.32 122 VAL B O 1
ATOM 2489 N N . LEU B 1 104 ? 34.491 39.039 24.783 1.00 35.70 123 LEU B N 1
ATOM 2490 C CA . LEU B 1 104 ? 35.154 38.296 25.855 1.00 34.57 123 LEU B CA 1
ATOM 2491 C C . LEU B 1 104 ? 36.620 38.117 25.442 1.00 35.86 123 LEU B C 1
ATOM 2492 O O . LEU B 1 104 ? 36.996 37.121 24.817 1.00 34.73 123 LEU B O 1
ATOM 2497 N N . ALA B 1 105 ? 37.431 39.118 25.779 1.00 37.32 124 ALA B N 1
ATOM 2498 C CA . ALA B 1 105 ? 38.862 39.130 25.459 1.00 38.33 124 ALA B CA 1
ATOM 2499 C C . ALA B 1 105 ? 39.134 39.215 23.955 1.00 38.62 124 ALA B C 1
ATOM 2500 O O . ALA B 1 105 ? 39.020 40.291 23.354 1.00 38.68 124 ALA B O 1
ATOM 2502 N N . ASP B 1 106 ? 39.503 38.083 23.357 1.00 38.52 125 ASP B N 1
ATOM 2503 C CA . ASP B 1 106 ? 39.822 38.029 21.934 1.00 40.85 125 ASP B CA 1
ATOM 2504 C C . ASP B 1 106 ? 38.796 37.198 21.161 1.00 40.30 125 ASP B C 1
ATOM 2505 O O . ASP B 1 106 ? 39.132 36.460 20.233 1.00 40.36 125 ASP B O 1
ATOM 2510 N N . CYS B 1 107 ? 37.540 37.309 21.571 1.00 38.61 126 CYS B N 1
ATOM 2511 C CA . CYS B 1 107 ? 36.462 36.592 20.915 1.00 38.20 126 CYS B CA 1
ATOM 2512 C C . CYS B 1 107 ? 35.193 37.418 21.053 1.00 35.41 126 CYS B C 1
ATOM 2513 O O . CYS B 1 107 ? 35.069 38.246 21.960 1.00 34.06 126 CYS B O 1
ATOM 2516 N N . LEU B 1 108 ? 34.263 37.199 20.137 1.00 32.13 127 LEU B N 1
ATOM 2517 C CA . LEU B 1 108 ? 32.997 37.897 20.176 1.00 31.09 127 LEU B CA 1
ATOM 2518 C C . LEU B 1 108 ? 31.899 36.868 20.330 1.00 28.76 127 LEU B C 1
ATOM 2519 O O . LEU B 1 108 ? 31.844 35.887 19.587 1.00 26.87 127 LEU B O 1
ATOM 2524 N N . HIS B 1 109 ? 31.047 37.074 21.321 1.00 27.01 128 HIS B N 1
ATOM 2525 C CA . HIS B 1 109 ? 29.922 36.183 21.530 1.00 28.81 128 HIS B CA 1
ATOM 2526 C C . HIS B 1 109 ? 28.696 36.977 21.105 1.00 29.65 128 HIS B C 1
ATOM 2527 O O . HIS B 1 109 ? 28.544 38.140 21.465 1.00 29.51 128 HIS B O 1
ATOM 2534 N N . MET B 1 110 ? 27.826 36.357 20.328 1.00 30.82 129 MET B N 1
ATOM 2535 C CA . MET B 1 110 ? 26.635 37.055 19.883 1.00 31.36 129 MET B CA 1
ATOM 2536 C C . MET B 1 110 ? 25.427 36.150 19.980 1.00 30.76 129 MET B C 1
ATOM 2537 O O . MET B 1 110 ? 25.542 34.929 19.872 1.00 30.86 129 MET B O 1
ATOM 2542 N N . ARG B 1 111 ? 24.276 36.768 20.218 1.00 29.31 130 ARG B N 1
ATOM 2543 C CA . ARG B 1 111 ? 22.998 36.066 20.319 1.00 29.47 130 ARG B CA 1
ATOM 2544 C C . ARG B 1 111 ? 22.015 36.770 19.364 1.00 28.37 130 ARG B C 1
ATOM 2545 O O . ARG B 1 111 ? 22.025 37.994 19.258 1.00 25.81 130 ARG B O 1
ATOM 2553 N N . PHE B 1 112 ? 21.188 36.002 18.667 1.00 28.31 131 PHE B N 1
ATOM 2554 C CA . PHE B 1 112 ? 20.240 36.588 17.713 1.00 29.62 131 PHE B CA 1
ATOM 2555 C C . PHE B 1 112 ? 18.781 36.388 18.107 1.00 30.73 131 PHE B C 1
ATOM 2556 O O . PHE B 1 112 ? 18.432 35.376 18.734 1.00 30.06 131 PHE B O 1
ATOM 2564 N N . LEU B 1 113 ? 17.935 37.348 17.724 1.00 29.95 132 LEU B N 1
ATOM 2565 C CA . LEU B 1 113 ? 16.497 37.282 18.007 1.00 29.97 132 LEU B CA 1
ATOM 2566 C C . LEU B 1 113 ? 15.734 37.338 16.683 1.00 28.80 132 LEU B C 1
ATOM 2567 O O . LEU B 1 113 ? 15.940 38.243 15.880 1.00 27.72 132 LEU B O 1
ATOM 2572 N N . ALA B 1 114 ? 14.855 36.372 16.462 1.00 26.87 133 ALA B N 1
ATOM 2573 C CA . ALA B 1 114 ? 14.082 36.318 15.225 1.00 27.22 133 ALA B CA 1
ATOM 2574 C C . ALA B 1 114 ? 13.108 37.498 15.057 1.00 26.88 133 ALA B C 1
ATOM 2575 O O . ALA B 1 114 ? 12.520 37.982 16.021 1.00 24.17 133 ALA B O 1
ATOM 2577 N N . PRO B 1 115 ? 12.942 37.981 13.816 1.00 26.56 134 PRO B N 1
ATOM 2578 C CA . PRO B 1 115 ? 12.033 39.101 13.543 1.00 26.76 134 PRO B CA 1
ATOM 2579 C C . PRO B 1 115 ? 10.630 38.753 14.031 1.00 26.72 134 PRO B C 1
ATOM 2580 O O . PRO B 1 115 ? 10.156 37.629 13.838 1.00 25.73 134 PRO B O 1
ATOM 2584 N N . LYS B 1 116 ? 9.977 39.715 14.675 1.00 28.82 135 LYS B N 1
ATOM 2585 C CA . LYS B 1 116 ? 8.629 39.516 15.193 1.00 30.55 135 LYS B CA 1
ATOM 2586 C C . LYS B 1 116 ? 7.536 39.642 14.130 1.00 29.94 135 LYS B C 1
ATOM 2587 O O . LYS B 1 116 ? 7.690 40.323 13.123 1.00 27.26 135 LYS B O 1
ATOM 2593 N N . ILE B 1 117 ? 6.420 38.978 14.393 1.00 30.81 136 ILE B N 1
ATOM 2594 C CA . ILE B 1 117 ? 5.270 38.983 13.510 1.00 32.53 136 ILE B CA 1
ATOM 2595 C C . ILE B 1 117 ? 4.037 39.291 14.357 1.00 34.71 136 ILE B C 1
ATOM 2596 O O . ILE B 1 117 ? 3.807 38.639 15.381 1.00 32.72 136 ILE B O 1
ATOM 2601 N N . GLU B 1 118 ? 3.261 40.291 13.941 1.00 36.89 137 GLU B N 1
ATOM 2602 C CA . GLU B 1 118 ? 2.050 40.667 14.670 1.00 40.77 137 GLU B CA 1
ATOM 2603 C C . GLU B 1 118 ? 1.126 39.455 14.786 1.00 40.73 137 GLU B C 1
ATOM 2604 O O . GLU B 1 118 ? 0.916 38.717 13.817 1.00 40.56 137 GLU B O 1
ATOM 2610 N N . ASN B 1 119 ? 0.589 39.251 15.981 1.00 40.85 138 ASN B N 1
ATOM 2611 C CA . ASN B 1 119 ? -0.311 38.148 16.252 1.00 43.08 138 ASN B CA 1
ATOM 2612 C C . ASN B 1 119 ? -1.163 38.573 17.436 1.00 45.58 138 ASN B C 1
ATOM 2613 O O . ASN B 1 119 ? -0.660 38.771 18.551 1.00 45.23 138 ASN B O 1
ATOM 2618 N N . GLU B 1 120 ? -2.459 38.710 17.186 1.00 45.92 139 GLU B N 1
ATOM 2619 C CA . GLU B 1 120 ? -3.402 39.141 18.201 1.00 46.83 139 GLU B CA 1
ATOM 2620 C C . GLU B 1 120 ? -3.517 38.192 19.395 1.00 45.71 139 GLU B C 1
ATOM 2621 O O . GLU B 1 120 ? -3.933 38.604 20.473 1.00 44.87 139 GLU B O 1
ATOM 2627 N N . TYR B 1 121 ? -3.124 36.936 19.224 1.00 44.96 14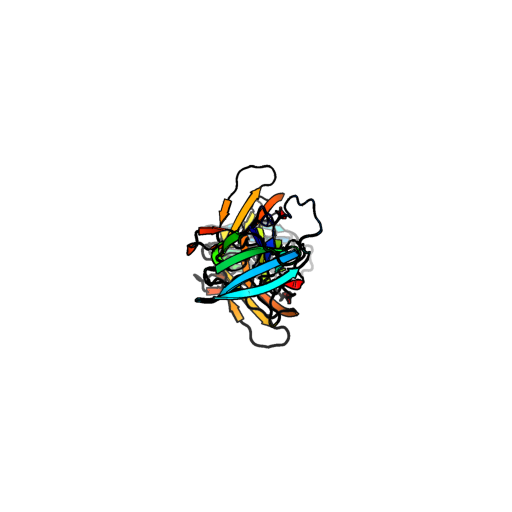0 TYR B N 1
ATOM 2628 C CA . TYR B 1 121 ? -3.274 35.987 20.316 1.00 46.55 140 TYR B CA 1
ATOM 2629 C C . TYR B 1 121 ? -2.029 35.450 21.008 1.00 47.16 140 TYR B C 1
ATOM 2630 O O . TYR B 1 121 ? -2.122 34.941 22.127 1.00 47.43 140 TYR B O 1
ATOM 2639 N N . GLU B 1 122 ? -0.866 35.558 20.373 1.00 47.54 141 GLU B N 1
ATOM 2640 C CA . GLU B 1 122 ? 0.358 35.054 21.000 1.00 46.65 141 GLU B CA 1
ATOM 2641 C C . GLU B 1 122 ? 1.636 35.617 20.398 1.00 43.88 141 GLU B C 1
ATOM 2642 O O . GLU B 1 122 ? 1.633 36.146 19.290 1.00 42.10 141 GLU B O 1
ATOM 2648 N N . THR B 1 123 ? 2.728 35.504 21.149 1.00 41.15 142 THR B N 1
ATOM 2649 C CA . THR B 1 123 ? 4.020 35.978 20.685 1.00 40.23 142 THR B CA 1
ATOM 2650 C C . THR B 1 123 ? 4.379 35.120 19.474 1.00 38.26 142 THR B C 1
ATOM 2651 O O . THR B 1 123 ? 4.333 33.893 19.540 1.00 36.33 142 THR B O 1
ATOM 2655 N N . TRP B 1 124 ? 4.738 35.775 18.373 1.00 36.37 143 TRP B N 1
ATOM 2656 C CA . TRP B 1 124 ? 5.043 35.076 17.130 1.00 34.24 143 TRP B CA 1
ATOM 2657 C C . TRP B 1 124 ? 6.291 35.663 16.456 1.00 31.97 143 TRP B C 1
ATOM 2658 O O . TRP B 1 124 ? 6.506 36.879 16.478 1.00 28.92 143 TRP B O 1
ATOM 2669 N N . THR B 1 125 ? 7.120 34.804 15.865 1.00 29.96 144 THR B N 1
ATOM 2670 C CA . THR B 1 125 ? 8.314 35.277 15.159 1.00 28.26 144 THR B CA 1
ATOM 2671 C C . THR B 1 125 ? 8.489 34.446 13.898 1.00 27.48 144 THR B C 1
ATOM 2672 O O . THR B 1 125 ? 7.735 33.506 13.655 1.00 24.74 144 THR B O 1
ATOM 2676 N N . MET B 1 126 ? 9.492 34.799 13.102 1.00 27.17 145 MET B N 1
ATOM 2677 C CA . MET B 1 126 ? 9.793 34.072 11.882 1.00 28.85 145 MET B CA 1
ATOM 2678 C C . MET B 1 126 ? 9.982 32.589 12.173 1.00 29.15 145 MET B C 1
ATOM 2679 O O . MET B 1 126 ? 9.705 31.748 11.318 1.00 28.37 145 MET B O 1
ATOM 2684 N N . LYS B 1 127 ? 10.470 32.266 13.370 1.00 30.82 146 LYS B N 1
ATOM 2685 C CA . LYS B 1 127 ? 10.695 30.865 13.735 1.00 34.38 146 LYS B CA 1
ATOM 2686 C C . LYS B 1 127 ? 9.419 30.037 13.837 1.00 33.49 146 LYS B C 1
ATOM 2687 O O . LYS B 1 127 ? 9.461 28.824 13.648 1.00 34.30 146 LYS B O 1
ATOM 2693 N N . ASN B 1 128 ? 8.293 30.678 14.139 1.00 32.90 147 ASN B N 1
ATOM 2694 C CA . ASN B 1 128 ? 7.019 29.964 14.237 1.00 32.98 147 ASN B CA 1
ATOM 2695 C C . ASN B 1 128 ? 6.413 29.728 12.860 1.00 32.20 147 ASN B C 1
ATOM 2696 O O . ASN B 1 128 ? 5.499 28.934 12.708 1.00 31.97 147 ASN B O 1
ATOM 2701 N N . VAL B 1 129 ? 6.917 30.430 11.853 1.00 31.49 148 VAL B N 1
ATOM 2702 C CA . VAL B 1 129 ? 6.385 30.286 10.500 1.00 29.38 148 VAL B CA 1
ATOM 2703 C C . VAL B 1 129 ? 7.185 29.341 9.620 1.00 29.15 148 VAL B C 1
ATOM 2704 O O . VAL B 1 129 ? 6.621 28.462 8.972 1.00 29.33 148 VAL B O 1
ATOM 2708 N N . TYR B 1 130 ? 8.502 29.534 9.599 1.00 29.06 149 TYR B N 1
ATOM 2709 C CA . TYR B 1 130 ? 9.394 28.736 8.765 1.00 29.71 149 TYR B CA 1
ATOM 2710 C C . TYR B 1 130 ? 10.174 27.684 9.562 1.00 32.50 149 TYR B C 1
ATOM 2711 O O . TYR B 1 130 ? 10.990 28.032 10.413 1.00 32.09 149 TYR B O 1
ATOM 2720 N N . ASN B 1 131 ? 9.950 26.408 9.274 1.00 34.40 150 ASN B N 1
ATOM 2721 C CA . ASN B 1 131 ? 10.690 25.355 9.963 1.00 38.34 150 ASN B CA 1
ATOM 2722 C C . ASN B 1 131 ? 12.144 25.303 9.520 1.00 37.40 150 ASN B C 1
ATOM 2723 O O . ASN B 1 131 ? 12.989 24.765 10.237 1.00 37.01 150 ASN B O 1
ATOM 2728 N N . SER B 1 132 ? 12.435 25.853 8.345 1.00 34.92 151 SER B N 1
ATOM 2729 C CA . SER B 1 132 ? 13.795 25.832 7.823 1.00 34.66 151 SER B CA 1
ATOM 2730 C C . SER B 1 132 ? 14.566 27.125 8.102 1.00 33.46 151 SER B C 1
ATOM 2731 O O . SER B 1 132 ? 15.587 27.402 7.471 1.00 32.81 151 SER B O 1
ATOM 2734 N N . TRP B 1 133 ? 14.088 27.909 9.059 1.00 31.15 152 TRP B N 1
ATOM 2735 C CA . TRP B 1 133 ? 14.748 29.166 9.394 1.00 30.54 152 TRP B CA 1
ATOM 2736 C C . TRP B 1 133 ? 16.177 28.955 9.915 1.00 32.50 152 TRP B C 1
ATOM 2737 O O . TRP B 1 133 ? 16.412 28.091 10.762 1.00 30.70 152 TRP B O 1
ATOM 2748 N N . THR B 1 134 ? 17.123 29.723 9.380 1.00 30.23 153 THR B N 1
ATOM 2749 C CA . THR B 1 134 ? 18.516 29.674 9.832 1.00 31.18 153 THR B CA 1
ATOM 2750 C C . THR B 1 134 ? 19.028 31.114 9.771 1.00 28.92 153 THR B C 1
ATOM 2751 O O . THR B 1 134 ? 18.354 32.000 9.242 1.00 28.57 153 THR B O 1
ATOM 2755 N N . TYR B 1 135 ? 20.210 31.344 10.325 1.00 27.83 154 TYR B N 1
ATOM 2756 C CA . TYR B 1 135 ? 20.823 32.664 10.282 1.00 26.30 154 TYR B CA 1
ATOM 2757 C C . TYR B 1 135 ? 22.102 32.622 9.456 1.00 26.42 154 TYR B C 1
ATOM 2758 O O . TYR B 1 135 ? 22.727 31.565 9.325 1.00 26.61 154 TYR B O 1
ATOM 2767 N N . ASN B 1 136 ? 22.469 33.766 8.884 1.00 25.20 155 ASN B N 1
ATOM 2768 C CA . ASN B 1 136 ? 23.730 33.924 8.174 1.00 24.37 155 ASN B CA 1
ATOM 2769 C C . ASN B 1 136 ? 24.365 35.085 8.947 1.00 24.85 155 ASN B C 1
ATOM 2770 O O . ASN B 1 136 ? 23.679 36.067 9.255 1.00 25.21 155 ASN B O 1
ATOM 2775 N N . VAL B 1 137 ? 25.656 34.988 9.242 1.00 22.15 156 VAL B N 1
ATOM 2776 C CA . VAL B 1 137 ? 26.372 36.051 9.936 1.00 21.08 156 VAL B CA 1
ATOM 2777 C C . VAL B 1 137 ? 27.571 36.425 9.071 1.00 23.62 156 VAL B C 1
ATOM 2778 O O . VAL B 1 137 ? 28.211 35.550 8.479 1.00 25.20 156 VAL B O 1
ATOM 2782 N N . GLN B 1 138 ? 27.843 37.720 8.952 1.00 24.28 157 GLN B N 1
ATOM 2783 C CA . GLN B 1 138 ? 29.008 38.197 8.214 1.00 23.90 157 GLN B CA 1
ATOM 2784 C C . GLN B 1 138 ? 29.804 39.050 9.174 1.00 25.47 157 GLN B C 1
ATOM 2785 O O . GLN B 1 138 ? 29.231 39.805 9.958 1.00 23.67 157 GLN B O 1
ATOM 2791 N N . TYR B 1 139 ? 31.125 38.904 9.139 1.00 24.13 158 TYR B N 1
ATOM 2792 C CA . TYR B 1 139 ? 31.977 39.687 10.004 1.00 24.37 158 TYR B CA 1
ATOM 2793 C C . TYR B 1 139 ? 33.244 40.070 9.260 1.00 24.53 158 TYR B C 1
ATOM 2794 O O . TYR B 1 139 ? 33.639 39.428 8.274 1.00 24.64 158 TYR B O 1
ATOM 2803 N N . TRP B 1 140 ? 33.869 41.134 9.736 1.00 25.51 159 TRP B N 1
ATOM 2804 C CA . TRP B 1 140 ? 35.078 41.650 9.128 1.00 28.41 159 TRP B CA 1
ATOM 2805 C C . TRP B 1 140 ? 35.749 42.630 10.076 1.00 30.04 159 TRP B C 1
ATOM 2806 O O . TRP B 1 140 ? 35.126 43.126 11.031 1.00 27.26 159 TRP B O 1
ATOM 2817 N N . LYS B 1 141 ? 37.028 42.885 9.814 1.00 31.77 160 LYS B N 1
ATOM 2818 C CA . LYS B 1 141 ? 37.822 43.833 10.599 1.00 34.41 160 LYS B CA 1
ATOM 2819 C C . LYS B 1 141 ? 37.442 45.219 10.116 1.00 34.43 160 LYS B C 1
ATOM 2820 O O . LYS B 1 141 ? 37.467 45.477 8.919 1.00 33.56 160 LYS B O 1
ATOM 2826 N N . GLN B 1 142 ? 37.086 46.112 11.030 1.00 35.08 161 GLN B N 1
ATOM 2827 C CA . GLN B 1 142 ? 36.698 47.456 10.624 1.00 38.42 161 GLN B CA 1
ATOM 2828 C C . GLN B 1 142 ? 37.773 48.092 9.742 1.00 39.63 161 GLN B C 1
ATOM 2829 O O . GLN B 1 142 ? 38.961 47.988 10.031 1.00 40.68 161 GLN B O 1
ATOM 2835 N N . GLY B 1 143 ? 37.357 48.737 8.658 1.00 41.77 162 GLY B N 1
ATOM 2836 C CA . GLY B 1 143 ? 38.317 49.372 7.771 1.00 44.69 162 GLY B CA 1
ATOM 2837 C C . GLY B 1 143 ? 38.966 48.477 6.725 1.00 46.59 162 GLY B C 1
ATOM 2838 O O . GLY B 1 143 ? 39.855 48.928 6.000 1.00 47.55 162 GLY B O 1
ATOM 2839 N N . THR B 1 144 ? 38.553 47.214 6.644 1.00 46.76 163 THR B N 1
ATOM 2840 C CA . THR B 1 144 ? 39.114 46.301 5.647 1.00 46.46 163 THR B CA 1
ATOM 2841 C C . THR B 1 144 ? 37.983 45.701 4.817 1.00 46.65 163 THR B C 1
ATOM 2842 O O . THR B 1 144 ? 36.819 45.726 5.219 1.00 47.63 163 THR B O 1
ATOM 2846 N N . ASP B 1 145 ? 38.316 45.151 3.658 1.00 45.82 164 ASP B N 1
ATOM 2847 C CA . ASP B 1 145 ? 37.289 44.570 2.807 1.00 45.08 164 ASP B CA 1
ATOM 2848 C C . ASP B 1 145 ? 37.132 43.064 2.943 1.00 42.24 164 ASP B C 1
ATOM 2849 O O . ASP B 1 145 ? 36.187 42.501 2.411 1.00 41.03 164 ASP B O 1
ATOM 2854 N N . GLU B 1 146 ? 38.053 42.414 3.647 1.00 39.65 165 GLU B N 1
ATOM 2855 C CA . GLU B 1 146 ? 37.976 40.974 3.817 1.00 39.61 165 GLU B CA 1
ATOM 2856 C C . GLU B 1 146 ? 36.791 40.606 4.719 1.00 36.08 165 GLU B C 1
ATOM 2857 O O . GLU B 1 146 ? 36.787 40.929 5.904 1.00 36.81 165 GLU B O 1
ATOM 2863 N N . LYS B 1 147 ? 35.791 39.938 4.150 1.00 33.25 166 LYS B N 1
ATOM 2864 C CA . LYS B 1 147 ? 34.603 39.530 4.905 1.00 32.11 166 LYS B CA 1
ATOM 2865 C C . LYS B 1 147 ? 34.428 38.021 4.885 1.00 28.85 166 LYS B C 1
ATOM 2866 O O . LYS B 1 147 ? 34.816 37.347 3.943 1.00 28.31 166 LYS B O 1
ATOM 2872 N N . PHE B 1 148 ? 33.795 37.510 5.927 1.00 27.55 167 PHE B N 1
ATOM 2873 C CA . PHE B 1 148 ? 33.525 36.094 6.056 1.00 27.44 167 PHE B CA 1
ATOM 2874 C C . PHE B 1 148 ? 32.067 35.920 6.422 1.00 25.57 167 PHE B C 1
ATOM 2875 O O . PHE B 1 148 ? 31.498 36.737 7.143 1.00 23.62 167 PHE B O 1
ATOM 2883 N N . GLN B 1 149 ? 31.476 34.843 5.932 1.00 25.53 168 GLN B N 1
ATOM 2884 C CA . GLN B 1 149 ? 30.097 34.535 6.236 1.00 26.92 168 GLN B CA 1
ATOM 2885 C C . GLN B 1 149 ? 30.034 33.127 6.831 1.00 27.34 168 GLN B C 1
ATOM 2886 O O . GLN B 1 149 ? 30.750 32.220 6.390 1.00 27.77 168 GLN B O 1
ATOM 2892 N N . ILE B 1 150 ? 29.203 32.957 7.853 1.00 27.28 169 ILE B N 1
ATOM 2893 C CA . ILE B 1 150 ? 29.015 31.663 8.499 1.00 28.03 169 ILE B CA 1
ATOM 2894 C C . ILE B 1 150 ? 27.531 31.478 8.829 1.00 28.64 169 ILE B C 1
ATOM 2895 O O . ILE B 1 150 ? 26.791 32.460 8.949 1.00 26.59 169 ILE B O 1
ATOM 2900 N N . THR B 1 151 ? 27.109 30.222 8.974 1.00 28.44 170 THR B N 1
ATOM 2901 C CA . THR B 1 151 ? 25.730 29.874 9.311 1.00 29.94 170 THR B CA 1
ATOM 2902 C C . THR B 1 151 ? 25.740 29.159 10.662 1.00 30.01 170 THR B C 1
ATOM 2903 O O . THR B 1 151 ? 26.122 27.995 10.751 1.00 30.40 170 THR B O 1
ATOM 2907 N N . PRO B 1 152 ? 25.340 29.855 11.735 1.00 29.02 171 PRO B N 1
ATOM 2908 C CA . PRO B 1 152 ? 25.309 29.267 13.084 1.00 29.09 171 PRO B CA 1
ATOM 2909 C C . PRO B 1 152 ? 24.395 28.034 13.155 1.00 29.06 171 PRO B C 1
ATOM 2910 O O . PRO B 1 152 ? 23.405 27.946 12.422 1.00 26.80 171 PRO B O 1
ATOM 2914 N N . GLN B 1 153 ? 24.724 27.079 14.022 1.00 30.25 172 GLN B N 1
ATOM 2915 C CA . GLN B 1 153 ? 23.862 25.912 14.164 1.00 32.95 172 GLN B CA 1
ATOM 2916 C C . GLN B 1 153 ? 22.663 26.283 15.039 1.00 33.69 172 GLN B C 1
ATOM 2917 O O . GLN B 1 153 ? 21.569 25.743 14.870 1.00 32.79 172 GLN B O 1
ATOM 2923 N N . TYR B 1 154 ? 22.869 27.213 15.969 1.00 33.58 173 TYR B N 1
ATOM 2924 C CA . TYR B 1 154 ? 21.788 27.664 16.844 1.00 34.89 173 TYR B CA 1
ATOM 2925 C C . TYR B 1 154 ? 21.565 29.179 16.758 1.00 34.87 173 TYR B C 1
ATOM 2926 O O . TYR B 1 154 ? 22.033 29.839 15.823 1.00 34.99 173 TYR B O 1
ATOM 2935 N N . ASP B 1 155 ? 20.870 29.720 17.754 1.00 33.37 174 ASP B N 1
ATOM 2936 C CA . ASP B 1 155 ? 20.541 31.142 17.815 1.00 34.67 174 ASP B CA 1
ATOM 2937 C C . ASP B 1 155 ? 21.655 32.019 18.387 1.00 31.24 174 ASP B C 1
ATOM 2938 O O . ASP B 1 155 ? 21.414 33.137 18.878 1.00 30.19 174 ASP B O 1
ATOM 2943 N N . PHE B 1 156 ? 22.876 31.513 18.319 1.00 28.80 175 PHE B N 1
ATOM 2944 C CA . PHE B 1 156 ? 24.027 32.253 18.817 1.00 29.18 175 PHE B CA 1
ATOM 2945 C C . PHE B 1 156 ? 25.274 31.818 18.064 1.00 28.52 175 PHE B C 1
ATOM 2946 O O . PHE B 1 156 ? 25.270 30.808 17.355 1.00 28.71 175 PHE B O 1
ATOM 2954 N N . GLU B 1 157 ? 26.345 32.580 18.226 1.00 28.80 176 GLU B N 1
ATOM 2955 C CA . GLU B 1 157 ? 27.596 32.267 17.559 1.00 29.06 176 GLU B CA 1
ATOM 2956 C C . GLU B 1 157 ? 28.760 32.819 18.355 1.00 28.50 176 GLU B C 1
ATOM 2957 O O . GLU B 1 157 ? 28.615 33.807 19.068 1.00 29.19 176 GLU B O 1
ATOM 2963 N N . VAL B 1 158 ? 29.912 32.172 18.226 1.00 27.46 177 VAL B N 1
ATOM 2964 C CA . VAL B 1 158 ? 31.118 32.609 18.916 1.00 26.43 177 VAL B CA 1
ATOM 2965 C C . VAL B 1 158 ? 32.247 32.691 17.907 1.00 27.11 177 VAL B C 1
ATOM 2966 O O . VAL B 1 158 ? 32.568 31.690 17.271 1.00 24.53 177 VAL B O 1
ATOM 2970 N N . LEU B 1 159 ? 32.824 33.877 17.750 1.00 26.65 178 LEU B N 1
ATOM 2971 C CA . LEU B 1 159 ? 33.941 34.075 16.841 1.00 30.32 178 LEU B CA 1
ATOM 2972 C C . LEU B 1 159 ? 35.153 34.117 17.757 1.00 32.51 178 LEU B C 1
ATOM 2973 O O . LEU B 1 159 ? 35.283 35.016 18.589 1.00 30.32 178 LEU B O 1
ATOM 2978 N N . ARG B 1 160 ? 36.037 33.142 17.613 1.00 35.52 179 ARG B N 1
ATOM 2979 C CA . ARG B 1 160 ? 37.191 33.085 18.487 1.00 38.77 179 ARG B CA 1
ATOM 2980 C C . ARG B 1 160 ? 38.528 33.322 17.819 1.00 39.52 179 ARG B C 1
ATOM 2981 O O . ARG B 1 160 ? 38.607 33.470 16.603 1.00 40.21 179 ARG B O 1
ATOM 2989 N N . ASN B 1 161 ? 39.575 33.394 18.639 1.00 41.07 180 ASN B N 1
ATOM 2990 C CA . ASN B 1 161 ? 40.939 33.598 18.160 1.00 40.85 180 ASN B CA 1
ATOM 2991 C C . ASN B 1 161 ? 41.070 34.787 17.212 1.00 40.94 180 ASN B C 1
ATOM 2992 O O . ASN B 1 161 ? 41.678 34.679 16.150 1.00 40.11 180 ASN B O 1
ATOM 2997 N N . LEU B 1 162 ? 40.511 35.926 17.613 1.00 40.23 181 LEU B N 1
ATOM 2998 C CA . LEU B 1 162 ? 40.557 37.135 16.795 1.00 41.08 181 LEU B CA 1
ATOM 2999 C C . LEU B 1 162 ? 41.789 37.961 17.144 1.00 42.41 181 LEU B C 1
ATOM 3000 O O . LEU B 1 162 ? 42.397 37.751 18.190 1.00 42.32 181 LEU B O 1
ATOM 3005 N N . GLU B 1 163 ? 42.163 38.899 16.277 1.00 43.75 182 GLU B N 1
ATOM 3006 C CA . GLU B 1 163 ? 43.326 39.744 16.559 1.00 45.62 182 GLU B CA 1
ATOM 3007 C C . GLU B 1 163 ? 42.987 40.670 17.721 1.00 45.39 182 GLU B C 1
ATOM 3008 O O . GLU B 1 163 ? 41.924 41.293 17.732 1.00 46.82 182 GLU B O 1
ATOM 3014 N N . PRO B 1 164 ? 43.885 40.777 18.716 1.00 45.12 183 PRO B N 1
ATOM 3015 C CA . PRO B 1 164 ? 43.676 41.632 19.888 1.00 44.02 183 PRO B CA 1
ATOM 3016 C C . PRO B 1 164 ? 43.612 43.113 19.545 1.00 43.75 183 PRO B C 1
ATOM 3017 O O . PRO B 1 164 ? 44.054 43.524 18.476 1.00 43.56 183 PRO B O 1
ATOM 3021 N N . TRP B 1 165 ? 43.057 43.905 20.459 1.00 43.92 184 TRP B N 1
ATOM 3022 C CA . TRP B 1 165 ? 42.922 45.350 20.277 1.00 45.08 184 TRP B CA 1
ATOM 3023 C C . TRP B 1 165 ? 42.485 45.710 18.866 1.00 44.03 184 TRP B C 1
ATOM 3024 O O . TRP B 1 165 ? 42.975 46.683 18.278 1.00 44.40 184 TRP B O 1
ATOM 3035 N N . THR B 1 166 ? 41.555 44.925 18.328 1.00 41.27 185 THR B N 1
ATOM 3036 C CA . THR B 1 166 ? 41.065 45.153 16.984 1.00 39.49 185 THR B CA 1
ATOM 3037 C C . THR B 1 166 ? 39.550 45.270 16.931 1.00 37.82 185 THR B C 1
ATOM 3038 O O . THR B 1 166 ? 38.825 44.522 17.583 1.00 34.92 185 THR B O 1
ATOM 3042 N N . THR B 1 167 ? 39.077 46.226 16.146 1.00 37.20 186 THR B N 1
ATOM 3043 C CA . THR B 1 167 ? 37.650 46.423 16.003 1.00 37.70 186 THR B CA 1
ATOM 3044 C C . THR B 1 167 ? 37.080 45.581 14.857 1.00 36.61 186 THR B C 1
ATOM 3045 O O . THR B 1 167 ? 37.494 45.704 13.700 1.00 35.48 186 THR B O 1
ATOM 3049 N N . TYR B 1 168 ? 36.149 44.704 15.204 1.00 34.33 187 TYR B N 1
ATOM 3050 C CA . TYR B 1 168 ? 35.484 43.865 14.220 1.00 34.19 187 TYR B CA 1
ATOM 3051 C C . TYR B 1 168 ? 34.039 44.337 14.110 1.00 35.20 187 TYR B C 1
ATOM 3052 O O . TYR B 1 168 ? 33.469 44.850 15.076 1.00 35.33 187 TYR B O 1
ATOM 3061 N N . CYS B 1 169 ? 33.457 44.171 12.930 1.00 34.56 188 CYS B N 1
ATOM 3062 C CA . CYS B 1 169 ? 32.069 44.530 12.717 1.00 34.58 188 CYS B CA 1
ATOM 3063 C C . CYS B 1 169 ? 31.334 43.255 12.327 1.00 32.69 188 CYS B C 1
ATOM 3064 O O . CYS B 1 169 ? 31.902 42.365 11.676 1.00 30.92 188 CYS B O 1
ATOM 3067 N N . VAL B 1 170 ? 30.079 43.157 12.751 1.00 30.36 189 VAL B N 1
ATOM 3068 C CA . VAL B 1 170 ? 29.266 41.991 12.471 1.00 29.62 189 VAL B CA 1
ATOM 3069 C C . VAL B 1 170 ? 27.819 42.354 12.139 1.00 28.75 189 VAL B C 1
ATOM 3070 O O . VAL B 1 170 ? 27.271 43.335 12.654 1.00 26.36 189 VAL B O 1
ATOM 3074 N N . GLN B 1 171 ? 27.218 41.563 11.258 1.00 26.55 190 GLN B N 1
ATOM 3075 C CA . GLN B 1 171 ? 25.823 41.741 10.881 1.00 26.44 190 GLN B CA 1
ATOM 3076 C C . GLN B 1 171 ? 25.202 40.356 10.705 1.00 26.25 190 GLN B C 1
ATOM 3077 O O . GLN B 1 171 ? 25.912 39.398 10.386 1.00 26.50 190 GLN B O 1
ATOM 3083 N N . VAL B 1 172 ? 23.892 40.254 10.947 1.00 24.17 191 VAL B N 1
ATOM 3084 C CA . VAL B 1 172 ? 23.150 39.001 10.836 1.00 22.72 191 VAL B CA 1
ATOM 3085 C C . VAL B 1 172 ? 21.863 39.168 10.006 1.00 23.54 191 VAL B C 1
ATOM 3086 O O . VAL B 1 172 ? 21.308 40.261 9.924 1.00 22.71 191 VAL B O 1
ATOM 3090 N N . ARG B 1 173 ? 21.421 38.090 9.366 1.00 21.92 192 ARG B N 1
ATOM 3091 C CA . ARG B 1 173 ? 20.174 38.118 8.601 1.00 24.27 192 ARG B CA 1
ATOM 3092 C C . ARG B 1 173 ? 19.539 36.743 8.690 1.00 25.30 192 ARG B C 1
ATOM 3093 O O . ARG B 1 173 ? 20.193 35.769 9.080 1.00 24.23 192 ARG B O 1
ATOM 3101 N N . GLY B 1 174 ? 18.257 36.666 8.339 1.00 25.13 193 GLY B N 1
ATOM 3102 C CA . GLY B 1 174 ? 17.586 35.386 8.340 1.00 22.89 193 GLY B CA 1
ATOM 3103 C C . GLY B 1 174 ? 17.833 34.832 6.954 1.00 23.90 193 GLY B C 1
ATOM 3104 O O . GLY B 1 174 ? 18.080 35.618 6.018 1.00 20.81 193 GLY B O 1
ATOM 3105 N N . PHE B 1 175 ? 17.781 33.503 6.816 1.00 23.34 194 PHE B N 1
ATOM 3106 C CA . PHE B 1 175 ? 17.998 32.842 5.523 1.00 25.00 194 PHE B CA 1
ATOM 3107 C C . PHE B 1 175 ? 17.180 31.544 5.477 1.00 25.99 194 PHE B C 1
ATOM 3108 O O . PHE B 1 175 ? 17.102 30.808 6.462 1.00 25.41 194 PHE B O 1
ATOM 3116 N N . LEU B 1 176 ? 16.558 31.285 4.335 1.00 26.35 195 LEU B N 1
ATOM 3117 C CA . LEU B 1 176 ? 15.735 30.096 4.133 1.00 27.26 195 LEU B CA 1
ATOM 3118 C C . LEU B 1 176 ? 16.330 29.374 2.924 1.00 28.55 195 LEU B C 1
ATOM 3119 O O . LEU B 1 176 ? 15.988 29.671 1.775 1.00 27.11 195 LEU B O 1
ATOM 3124 N N . PRO B 1 177 ? 17.242 28.414 3.173 1.00 30.33 196 PRO B N 1
ATOM 3125 C CA . PRO B 1 177 ? 17.911 27.645 2.108 1.00 30.43 196 PRO B CA 1
ATOM 3126 C C . PRO B 1 177 ? 16.976 27.077 1.040 1.00 31.15 196 PRO B C 1
ATOM 3127 O O . PRO B 1 177 ? 17.133 27.368 -0.149 1.00 26.80 196 PRO B O 1
ATOM 3131 N N . ASP B 1 178 ? 16.006 26.276 1.479 1.00 32.34 197 ASP B N 1
ATOM 3132 C CA . ASP B 1 178 ? 15.056 25.628 0.571 1.00 36.78 197 ASP B CA 1
ATOM 3133 C C . ASP B 1 178 ? 14.192 26.592 -0.260 1.00 36.01 197 ASP B C 1
ATOM 3134 O O . ASP B 1 178 ? 13.593 26.181 -1.244 1.00 36.91 197 ASP B O 1
ATOM 3139 N N . ARG B 1 179 ? 14.121 27.860 0.130 1.00 34.85 198 ARG B N 1
ATOM 3140 C CA . ARG B 1 179 ? 13.349 28.843 -0.641 1.00 33.81 198 ARG B CA 1
ATOM 3141 C C . ARG B 1 179 ? 14.275 29.800 -1.368 1.00 33.07 198 ARG B C 1
ATOM 3142 O O . ARG B 1 179 ? 13.811 30.683 -2.097 1.00 33.88 198 ARG B O 1
ATOM 3150 N N . ASN B 1 180 ? 15.582 29.630 -1.166 1.00 30.15 199 ASN B N 1
ATOM 3151 C CA . ASN B 1 180 ? 16.566 30.520 -1.773 1.00 28.90 199 ASN B CA 1
ATOM 3152 C C . ASN B 1 180 ? 16.178 31.958 -1.405 1.00 27.20 199 ASN B C 1
ATOM 3153 O O . ASN B 1 180 ? 16.262 32.869 -2.221 1.00 27.49 199 ASN B O 1
ATOM 3158 N N . LYS B 1 181 ? 15.763 32.156 -0.162 1.00 26.54 200 LYS B N 1
ATOM 3159 C CA . LYS B 1 181 ? 15.317 33.468 0.283 1.00 26.01 200 LYS B CA 1
ATOM 3160 C C . LYS B 1 181 ? 16.096 34.006 1.471 1.00 25.29 200 LYS B C 1
ATOM 3161 O O . LYS B 1 181 ? 16.225 33.333 2.485 1.00 27.49 200 LYS B O 1
ATOM 3167 N N . ALA B 1 182 ? 16.591 35.232 1.332 1.00 24.68 201 ALA B N 1
ATOM 3168 C CA . ALA B 1 182 ? 17.363 35.911 2.367 1.00 25.42 201 ALA B CA 1
ATOM 3169 C C . ALA B 1 182 ? 16.614 37.113 2.929 1.00 25.87 201 ALA B C 1
ATOM 3170 O O . ALA B 1 182 ? 15.926 37.828 2.196 1.00 26.36 201 ALA B O 1
ATOM 3172 N N . GLY B 1 183 ? 16.761 37.341 4.228 1.00 24.82 202 GLY B N 1
ATOM 3173 C CA . GLY B 1 183 ? 16.141 38.489 4.846 1.00 22.93 202 GLY B CA 1
ATOM 3174 C C . GLY B 1 183 ? 17.154 39.617 4.793 1.00 25.40 202 GLY B C 1
ATOM 3175 O O . GLY B 1 183 ? 18.285 39.412 4.337 1.00 24.71 202 GLY B O 1
ATOM 3176 N N . GLU B 1 184 ? 16.761 40.804 5.247 1.00 24.70 203 GLU B N 1
ATOM 3177 C CA . GLU B 1 184 ? 17.653 41.969 5.262 1.00 26.07 203 GLU B CA 1
ATOM 3178 C C . GLU B 1 184 ? 18.714 41.834 6.355 1.00 24.39 203 GLU B C 1
ATOM 3179 O O . GLU B 1 184 ? 18.470 41.214 7.394 1.00 23.47 203 GLU B O 1
ATOM 3185 N N . TRP B 1 185 ? 19.883 42.423 6.119 1.00 23.96 204 TRP B N 1
ATOM 3186 C CA . TRP B 1 185 ? 20.965 42.405 7.099 1.00 24.55 204 TRP B CA 1
ATOM 3187 C C . TRP B 1 185 ? 20.663 43.395 8.224 1.00 25.88 204 TRP B C 1
ATOM 3188 O O . TRP B 1 185 ? 20.079 44.448 7.982 1.00 24.24 204 TRP B O 1
ATOM 3199 N N . SER B 1 186 ? 21.060 43.065 9.449 1.00 23.85 205 SER B N 1
ATOM 3200 C CA . SER B 1 186 ? 20.879 44.000 10.547 1.00 25.71 205 SER B CA 1
ATOM 3201 C C . SER B 1 186 ? 21.931 45.097 10.343 1.00 27.63 205 SER B C 1
ATOM 3202 O O . SER B 1 186 ? 22.824 44.967 9.502 1.00 26.43 205 SER B O 1
ATOM 3205 N N . GLU B 1 187 ? 21.817 46.189 11.086 1.00 30.06 206 GLU B N 1
ATOM 3206 C CA . GLU B 1 187 ? 22.819 47.247 11.002 1.00 33.72 206 GLU B CA 1
ATOM 3207 C C . GLU B 1 187 ? 24.074 46.636 11.629 1.00 32.91 206 GLU B C 1
ATOM 3208 O O . GLU B 1 187 ? 23.986 45.938 12.624 1.00 31.53 206 GLU B O 1
ATOM 3214 N N . PRO B 1 188 ? 25.258 46.912 11.068 1.00 33.48 207 PRO B N 1
ATOM 3215 C CA . PRO B 1 188 ? 26.477 46.336 11.645 1.00 34.69 207 PRO B CA 1
ATOM 3216 C C . PRO B 1 188 ? 26.769 46.789 13.075 1.00 34.22 207 PRO B C 1
ATOM 3217 O O . PRO B 1 188 ? 26.586 47.948 13.416 1.00 34.22 207 PRO B O 1
ATOM 3221 N N . VAL B 1 189 ? 27.209 45.861 13.912 1.00 34.72 208 VAL B N 1
ATOM 3222 C CA . VAL B 1 189 ? 27.593 46.198 15.274 1.00 34.30 208 VAL B CA 1
ATOM 3223 C C . VAL B 1 189 ? 29.115 46.036 15.277 1.00 36.70 208 VAL B C 1
ATOM 3224 O O . VAL B 1 189 ? 29.637 44.997 14.849 1.00 35.03 208 VAL B O 1
ATOM 3228 N N . CYS B 1 190 ? 29.833 47.062 15.720 1.00 37.73 209 CYS B N 1
ATOM 3229 C CA . CYS B 1 190 ? 31.286 46.974 15.742 1.00 40.52 209 CYS B CA 1
ATOM 3230 C C . CYS B 1 190 ? 31.798 47.028 17.187 1.00 41.09 209 CYS B C 1
ATOM 3231 O O . CYS B 1 190 ? 31.374 47.862 17.982 1.00 41.50 209 CYS B O 1
ATOM 3234 N N . GLU B 1 191 ? 32.696 46.112 17.523 1.00 40.76 210 GLU B N 1
ATOM 3235 C CA . GLU B 1 191 ? 33.255 46.033 18.864 1.00 41.73 210 GLU B CA 1
ATOM 3236 C C . GLU B 1 191 ? 34.753 45.746 18.780 1.00 41.78 210 GLU B C 1
ATOM 3237 O O . GLU B 1 191 ? 35.219 45.081 17.853 1.00 38.53 210 GLU B O 1
ATOM 3243 N N . GLN B 1 192 ? 35.499 46.241 19.761 1.00 41.75 211 GLN B N 1
ATOM 3244 C CA . GLN B 1 192 ? 36.939 46.039 19.785 1.00 42.52 211 GLN B CA 1
ATOM 3245 C C . GLN B 1 192 ? 37.328 44.938 20.755 1.00 40.43 211 GLN B C 1
ATOM 3246 O O . GLN B 1 192 ? 36.940 44.962 21.917 1.00 40.77 211 GLN B O 1
ATOM 3252 N N . THR B 1 193 ? 38.077 43.957 20.271 1.00 39.47 212 THR B N 1
ATOM 3253 C CA . THR B 1 193 ? 38.528 42.887 21.145 1.00 40.88 212 THR B CA 1
ATOM 3254 C C . THR B 1 193 ? 39.596 43.478 22.065 1.00 43.63 212 THR B C 1
ATOM 3255 O O . THR B 1 193 ? 40.160 44.545 21.786 1.00 42.08 212 THR B O 1
ATOM 3259 N N . THR B 1 194 ? 39.873 42.793 23.162 1.00 46.65 213 THR B N 1
ATOM 3260 C CA . THR B 1 194 ? 40.925 43.259 24.048 1.00 51.40 213 THR B CA 1
ATOM 3261 C C . THR B 1 194 ? 42.124 42.375 23.720 1.00 54.93 213 THR B C 1
ATOM 3262 O O . THR B 1 194 ? 42.758 42.554 22.678 1.00 54.76 213 THR B O 1
ATOM 3266 N N . HIS B 1 195 ? 42.421 41.406 24.577 1.00 59.48 214 HIS B N 1
ATOM 3267 C CA . HIS B 1 195 ? 43.561 40.525 24.338 1.00 64.41 214 HIS B CA 1
ATOM 3268 C C . HIS B 1 195 ? 43.396 39.226 25.095 1.00 65.36 214 HIS B C 1
ATOM 3269 O O . HIS B 1 195 ? 42.613 39.149 26.035 1.00 65.38 214 HIS B O 1
ATOM 3276 N N . ASP B 1 196 ? 44.148 38.210 24.690 1.00 67.61 215 ASP B N 1
ATOM 3277 C CA . ASP B 1 196 ? 44.083 36.908 25.340 1.00 69.93 215 ASP B CA 1
ATOM 3278 C C . ASP B 1 196 ? 44.383 37.030 26.833 1.00 71.12 215 ASP B C 1
ATOM 3279 O O . ASP B 1 196 ? 45.434 36.510 27.264 1.00 37.24 215 ASP B O 1
#

Secondary structure (DSSP, 8-state):
--PPPEEEEEEEETTEEEEEEEPPP-SSS--EEEEEEEETTEEEEEEEEESSSEEE-TTS-SSS-EEEEEEEEETTEE---EEEEE-HHHHSB-PPPEEEEEEETTEEEEEEEPPEEE-SS-EEEHHHH-TT-EEEEEEEETT----EEE--SSSEEEE-SPPTT-EEEEEEEEEETTTTEE-PPPPPEEEE---GGG---/--PPPEEEEEEEETTEEEEEEEPPP-SSS--EEEEEEEETTEEEEEEEEESSSEEE-TTS-TTS-EEEEEEEEETTEE---EEEEE-HHHHSB--PPEEEEEE-SS-EEEEEEPPB---SSS--BHHHH-TT-EEEEEEEETT---EEEE--SSSEEEE-SPPTT-EEEEEEEEEEGGGTEE-PPPPPEEEE----

Organism: Homo sapiens (NCBI:txid9606)

Foldseek 3Di:
DAAWFAPWDWQAAQLFTKTFTHHDDDDPDQKFKWKWKDDPHDTDTQDPRHSDGIGTPSVPPQADWIKMWMWIDDDHDIHDIDMDIDHNVVPHAYAFWDKDWDADAQKIKMFTHADWDCPVPDIHGVCVVAVQKWKKKWKDFPPDDDIDIDTDPDRMDMDPPHDAQTKMKMWMWIARPVVRDTHDIDPIDIDTHHHPVVDDD/DAAWWAPWDWQAAQLFTKTFTHHDDDDPDQKFKWKWKDDPPDTDTQDPRHSDGIGTPSVPDQADWIKMWMWIDDDHDIHDIDMDIDRNVQPHAYAFWDKDWDADAAKIKMFTHFDWHDDPPDTGGVVVVDVQKWKKKKKDFPPDDDIDIDIDPDRMDMGGPHDAQTKMKMWMWIARVVSRDIHDIDDIDIDHHHHD

Sequence (397 aa):
MVPPPENVRMNSVNFKNILQWESPAFAKGQLTFTAQYLSYRIFQDKCMQTTLTECDFSSLSKYGDHTLRVRAEFADEHSDWVQITFSPVDDTIIGPPGMQVEVLADCLHMRFLAPKIENEYETWTMKNVYNSWTYNVQYWKQGTDEKFQITPQYDFEVLRNLEPWTTYCVQVRGFLPDRNKAGEWSEPVCEQTTHDETVPSMVPPPENVRMNSVNFKNILQWESPAFAKGQLTFTAQYLSYRIFQDKCMQTTLTECDFSSLSKYGDHTLRVRAEFADEHSDWVQITFSPVDDTIIGPPGMQVEVLADCLHMRFLAPKIENEYETWTMKNVYNSWTYNVQYWKQGTDEKFQITPQYDFEVLRNLEPWTTYCVQVRGFLPDRNKAGEWSEPVCEQTTHD